Protein AF-0000000084916513 (afdb_homodimer)

Structure (mmCIF, N/CA/C/O backbone):
data_AF-0000000084916513-model_v1
#
loop_
_entity.id
_entity.type
_entity.pdbx_description
1 polymer 'Transcriptional regulator MntR'
#
loop_
_atom_site.group_PDB
_atom_site.id
_atom_site.type_symbol
_atom_site.label_atom_id
_atom_site.label_alt_id
_atom_site.label_comp_id
_atom_site.label_asym_id
_atom_site.label_entity_id
_atom_site.label_seq_id
_atom_site.pdbx_PDB_ins_code
_atom_site.Cartn_x
_atom_site.Cartn_y
_atom_site.Cartn_z
_atom_site.occupancy
_atom_site.B_iso_or_equiv
_atom_site.auth_seq_id
_atom_site.auth_comp_id
_atom_site.auth_asym_id
_atom_site.auth_atom_id
_atom_site.pdbx_PDB_model_num
ATOM 1 N N . MET A 1 1 ? -10.008 -9.875 9.477 1 88.69 1 MET A N 1
ATOM 2 C CA . MET A 1 1 ? -9.023 -10.945 9.531 1 88.69 1 MET A CA 1
ATOM 3 C C . MET A 1 1 ? -7.621 -10.391 9.758 1 88.69 1 MET A C 1
ATOM 5 O O . MET A 1 1 ? -7.281 -9.328 9.227 1 88.69 1 MET A O 1
ATOM 9 N N . THR A 1 2 ? -6.844 -11.148 10.461 1 92.56 2 THR A N 1
ATOM 10 C CA . THR A 1 2 ? -5.461 -10.742 10.703 1 92.56 2 THR A CA 1
ATOM 11 C C . THR A 1 2 ? -4.582 -11.086 9.5 1 92.56 2 THR A C 1
ATOM 13 O O . THR A 1 2 ? -4.973 -11.883 8.648 1 92.56 2 THR A O 1
ATOM 16 N N . ILE A 1 3 ? -3.428 -10.477 9.508 1 93.81 3 ILE A N 1
ATOM 17 C CA . ILE A 1 3 ? -2.451 -10.734 8.453 1 93.81 3 ILE A CA 1
ATOM 18 C C . ILE A 1 3 ? -2.121 -12.227 8.414 1 93.81 3 ILE A C 1
ATOM 20 O O . ILE A 1 3 ? -2.061 -12.828 7.344 1 93.81 3 ILE A O 1
ATOM 24 N N . SER A 1 4 ? -1.945 -12.805 9.594 1 95.25 4 SER A N 1
ATOM 25 C CA . SER A 1 4 ? -1.615 -14.219 9.672 1 95.25 4 SER A CA 1
ATOM 26 C C . SER A 1 4 ? -2.74 -15.086 9.109 1 95.25 4 SER A C 1
ATOM 28 O O . SER A 1 4 ? -2.488 -16.031 8.359 1 95.25 4 SER A O 1
ATOM 30 N N . GLU A 1 5 ? -3.934 -14.82 9.445 1 96.25 5 GLU A N 1
ATOM 31 C CA . GLU A 1 5 ? -5.078 -15.555 8.922 1 96.25 5 GLU A CA 1
ATOM 32 C C . GLU A 1 5 ? -5.117 -15.5 7.398 1 96.25 5 GLU A C 1
ATOM 34 O O . GLU A 1 5 ? -5.352 -16.516 6.742 1 96.25 5 GLU A O 1
ATOM 39 N N . GLU A 1 6 ? -4.863 -14.289 6.914 1 96.75 6 GLU A N 1
ATOM 40 C CA . GLU A 1 6 ? -4.863 -14.102 5.465 1 96.75 6 GLU A CA 1
ATOM 41 C C . GLU A 1 6 ? -3.77 -14.938 4.801 1 96.75 6 GLU A C 1
ATOM 43 O O . GLU A 1 6 ? -3.994 -15.539 3.75 1 96.75 6 GLU A O 1
ATOM 48 N N . ASN A 1 7 ? -2.645 -14.969 5.441 1 96.62 7 ASN A N 1
ATOM 49 C CA . ASN A 1 7 ? -1.531 -15.742 4.902 1 96.62 7 ASN A CA 1
ATOM 50 C C . ASN A 1 7 ? -1.852 -17.234 4.859 1 96.62 7 ASN A C 1
ATOM 52 O O . ASN A 1 7 ? -1.503 -17.922 3.896 1 96.62 7 ASN A O 1
ATOM 56 N N . TYR A 1 8 ? -2.48 -17.719 5.883 1 96.5 8 TYR A N 1
ATOM 57 C CA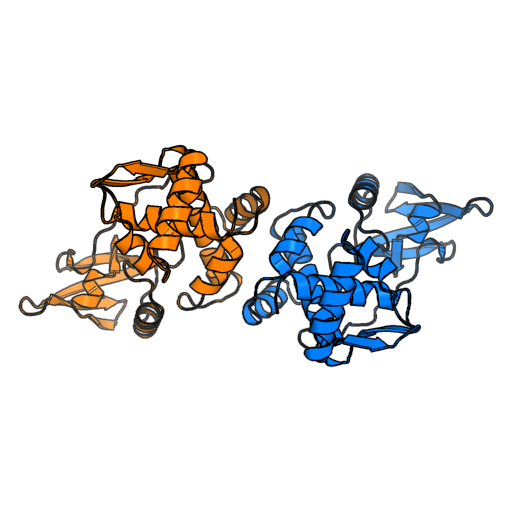 . TYR A 1 8 ? -2.865 -19.125 5.93 1 96.5 8 TYR A CA 1
ATOM 58 C C . TYR A 1 8 ? -3.869 -19.453 4.828 1 96.5 8 TYR A C 1
ATOM 60 O O . TYR A 1 8 ? -3.723 -20.453 4.125 1 96.5 8 TYR A O 1
ATOM 68 N N . LEU A 1 9 ? -4.863 -18.594 4.691 1 96.69 9 LEU A N 1
ATOM 69 C CA . LEU A 1 9 ? -5.887 -18.828 3.676 1 96.69 9 LEU A CA 1
ATOM 70 C C . LEU A 1 9 ? -5.277 -18.844 2.279 1 96.69 9 LEU A C 1
ATOM 72 O O . LEU A 1 9 ? -5.594 -19.703 1.465 1 96.69 9 LEU A O 1
ATOM 76 N N . LYS A 1 10 ? -4.434 -17.906 2.082 1 96.44 10 LYS A N 1
ATOM 77 C CA . LYS A 1 10 ? -3.764 -17.797 0.788 1 96.44 10 LYS A CA 1
ATOM 78 C C . LYS A 1 10 ? -2.928 -19.047 0.506 1 96.44 10 LYS A C 1
ATOM 80 O O . LYS A 1 10 ? -2.951 -19.578 -0.606 1 96.44 10 LYS A O 1
ATOM 85 N N . ALA A 1 11 ? -2.189 -19.5 1.503 1 95.44 11 ALA A N 1
ATOM 86 C CA . ALA A 1 11 ? -1.349 -20.688 1.366 1 95.44 11 ALA A CA 1
ATOM 87 C C . ALA A 1 11 ? -2.191 -21.922 1.082 1 95.44 11 ALA A C 1
ATOM 89 O O . ALA A 1 11 ? -1.871 -22.703 0.185 1 95.44 11 ALA A O 1
ATOM 90 N N . ILE A 1 12 ? -3.217 -22.078 1.808 1 94.81 12 ILE A N 1
ATOM 91 C CA . ILE A 1 12 ? -4.094 -23.234 1.637 1 94.81 12 ILE A CA 1
ATOM 92 C C . ILE A 1 12 ? -4.719 -23.203 0.243 1 94.81 12 ILE A C 1
ATOM 94 O O . ILE A 1 12 ? -4.805 -24.234 -0.427 1 94.81 12 ILE A O 1
ATOM 98 N N . TYR A 1 13 ? -5.109 -22.031 -0.173 1 94.06 13 TYR A N 1
ATOM 99 C CA . TYR A 1 13 ? -5.707 -21.844 -1.491 1 94.06 13 TYR A CA 1
ATOM 100 C C . TYR A 1 13 ? -4.758 -22.312 -2.588 1 94.06 13 TYR A C 1
ATOM 102 O O . TYR A 1 13 ? -5.172 -22.984 -3.535 1 94.06 13 TYR A O 1
ATOM 110 N N . HIS A 1 14 ? -3.518 -21.969 -2.438 1 91.19 14 HIS A N 1
ATOM 111 C CA . HIS A 1 14 ? -2.516 -22.375 -3.42 1 91.19 14 HIS A CA 1
ATOM 112 C C . HIS A 1 14 ? -2.26 -23.875 -3.369 1 91.19 14 HIS A C 1
ATOM 114 O O . HIS A 1 14 ? -2.152 -24.531 -4.41 1 91.19 14 HIS A O 1
ATOM 120 N N . LEU A 1 15 ? -2.166 -24.391 -2.221 1 91.56 15 LEU A N 1
ATOM 121 C CA . LEU A 1 15 ? -1.813 -25.797 -2.02 1 91.56 15 LEU A CA 1
ATOM 122 C C . LEU A 1 15 ? -2.938 -26.719 -2.486 1 91.56 15 LEU A C 1
ATOM 124 O O . LEU A 1 15 ? -2.682 -27.797 -3.004 1 91.56 15 LEU A O 1
ATOM 128 N N . ILE A 1 16 ? -4.164 -26.281 -2.332 1 87.44 16 ILE A N 1
ATOM 129 C CA . ILE A 1 16 ? -5.309 -27.109 -2.682 1 87.44 16 ILE A CA 1
ATOM 130 C C . ILE A 1 16 ? -5.367 -27.297 -4.195 1 87.44 16 ILE A C 1
ATOM 132 O O . ILE A 1 16 ? -5.906 -28.297 -4.684 1 87.44 16 ILE A O 1
ATOM 136 N N . GLN A 1 17 ? -4.863 -26.312 -4.848 1 80.69 17 GLN A N 1
ATOM 137 C CA . GLN A 1 17 ? -4.812 -26.438 -6.301 1 80.69 17 GLN A CA 1
ATOM 138 C C . GLN A 1 17 ? -3.902 -27.594 -6.723 1 80.69 17 GLN A C 1
ATOM 140 O O . GLN A 1 17 ? -4.133 -28.234 -7.754 1 80.69 17 GLN A O 1
ATOM 145 N N . LEU A 1 18 ? -2.941 -27.891 -5.875 1 79.75 18 LEU A N 1
ATOM 146 C CA . LEU A 1 18 ? -1.993 -28.969 -6.129 1 79.75 18 LEU A CA 1
ATOM 147 C C . LEU A 1 18 ? -2.469 -30.266 -5.488 1 79.75 18 LEU A C 1
ATOM 149 O O . LEU A 1 18 ? -2.137 -31.359 -5.965 1 79.75 18 LEU A O 1
ATOM 153 N N . MET A 1 19 ? -3.219 -30.062 -4.438 1 81.31 19 MET A N 1
ATOM 154 C CA . MET A 1 19 ? -3.725 -31.203 -3.674 1 81.31 19 MET A CA 1
ATOM 155 C C . MET A 1 19 ? -5.219 -31.062 -3.418 1 81.31 19 MET A C 1
ATOM 157 O O . MET A 1 19 ? -5.641 -30.797 -2.291 1 81.31 19 MET A O 1
ATOM 161 N N . PRO A 1 20 ? -6.039 -31.422 -4.355 1 76.19 20 PRO A N 1
ATOM 162 C CA . PRO A 1 20 ? -7.473 -31.125 -4.273 1 76.19 20 PRO A CA 1
ATOM 163 C C . PRO A 1 20 ? -8.172 -31.906 -3.158 1 76.19 20 PRO A C 1
ATOM 165 O O . PRO A 1 20 ? -9.234 -31.484 -2.693 1 76.19 20 PRO A O 1
ATOM 168 N N . LYS A 1 21 ? -7.684 -33.031 -2.758 1 78.69 21 LYS A N 1
ATOM 169 C CA . LYS A 1 21 ? -8.344 -33.844 -1.74 1 78.69 21 LYS A CA 1
ATOM 170 C C . LYS A 1 21 ? -8.094 -33.281 -0.343 1 78.69 21 LYS A C 1
ATOM 172 O O . LYS A 1 21 ? -8.75 -33.688 0.619 1 78.69 21 LYS A O 1
ATOM 177 N N . GLY A 1 22 ? -7.211 -32.281 -0.246 1 83.12 22 GLY A N 1
ATOM 178 C CA .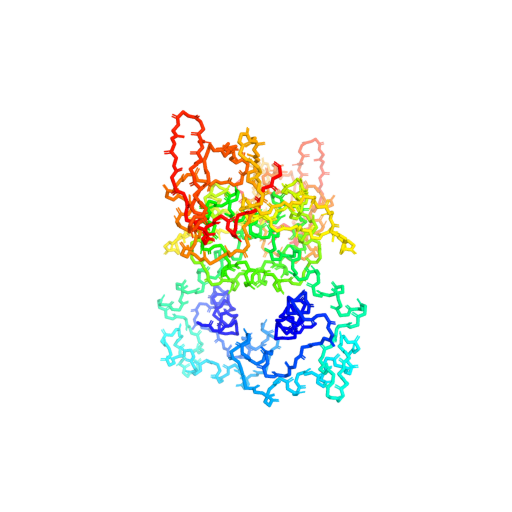 GLY A 1 22 ? -6.898 -31.703 1.047 1 83.12 22 GLY A CA 1
ATOM 179 C C . GLY A 1 22 ? -5.41 -31.547 1.285 1 83.12 22 GLY A C 1
ATOM 180 O O . GLY A 1 22 ? -4.602 -32.281 0.713 1 83.12 22 GLY A O 1
ATOM 181 N N . VAL A 1 23 ? -5.18 -30.562 2.146 1 90.12 23 VAL A N 1
ATOM 182 C CA . VAL A 1 23 ? -3.779 -30.281 2.455 1 90.12 23 VAL A CA 1
ATOM 183 C C . VAL A 1 23 ? -3.492 -30.625 3.914 1 90.12 23 VAL A C 1
ATOM 185 O O . VAL A 1 23 ? -4.238 -30.234 4.812 1 90.12 23 VAL A O 1
ATOM 188 N N . ASN A 1 24 ? -2.51 -31.391 4.125 1 89.69 24 ASN A N 1
ATOM 189 C CA . ASN A 1 24 ? -2.213 -31.781 5.5 1 89.69 24 ASN A CA 1
ATOM 190 C C . ASN A 1 24 ? -1.473 -30.672 6.246 1 89.69 24 ASN A C 1
ATOM 192 O O . ASN A 1 24 ? -0.925 -29.75 5.629 1 89.69 24 ASN A O 1
ATOM 196 N N . THR A 1 25 ? -1.471 -30.797 7.547 1 90.25 25 THR A N 1
ATOM 197 C CA . THR A 1 25 ? -0.916 -29.781 8.453 1 90.25 25 THR A CA 1
ATOM 198 C C . THR A 1 25 ? 0.577 -29.594 8.195 1 90.25 25 THR A C 1
ATOM 200 O O . THR A 1 25 ? 1.08 -28.469 8.219 1 90.25 25 THR A O 1
ATOM 203 N N . ASN A 1 26 ? 1.237 -30.656 7.879 1 91.81 26 ASN A N 1
ATOM 204 C CA . ASN A 1 26 ? 2.68 -30.578 7.676 1 91.81 26 ASN A CA 1
ATOM 205 C C . ASN A 1 26 ? 3.025 -29.812 6.406 1 91.81 26 ASN A C 1
ATOM 207 O O . ASN A 1 26 ? 4.016 -29.078 6.363 1 91.81 26 ASN A O 1
ATOM 211 N N . THR A 1 27 ? 2.301 -30.031 5.441 1 92.81 27 THR A N 1
ATOM 212 C CA . THR A 1 27 ? 2.508 -29.328 4.18 1 92.81 27 THR A CA 1
ATOM 213 C C . THR A 1 27 ? 2.281 -27.828 4.352 1 92.81 27 THR A C 1
AT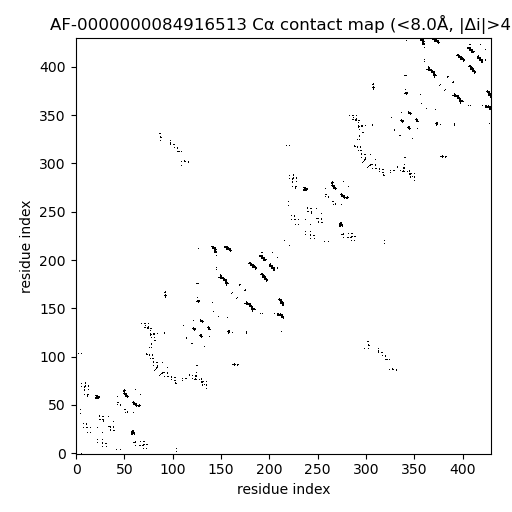OM 215 O O . THR A 1 27 ? 3.033 -27.016 3.809 1 92.81 27 THR A O 1
ATOM 218 N N . ILE A 1 28 ? 1.276 -27.484 5.07 1 94.06 28 ILE A N 1
ATOM 219 C CA . ILE A 1 28 ? 0.973 -26.078 5.348 1 94.06 28 ILE A CA 1
ATOM 220 C C . ILE A 1 28 ? 2.102 -25.469 6.168 1 94.06 28 ILE A C 1
ATOM 222 O O . ILE A 1 28 ? 2.545 -24.344 5.883 1 94.06 28 ILE A O 1
ATOM 226 N N . ALA A 1 29 ? 2.553 -26.219 7.141 1 94.81 29 ALA A N 1
ATOM 227 C CA . ALA A 1 29 ? 3.639 -25.75 7.996 1 94.81 29 ALA A CA 1
ATOM 228 C C . ALA A 1 29 ? 4.895 -25.453 7.184 1 94.81 29 ALA A C 1
ATOM 230 O O . ALA A 1 29 ? 5.562 -24.438 7.398 1 94.81 29 ALA A O 1
ATOM 231 N N . ALA A 1 30 ? 5.164 -26.297 6.227 1 93.5 30 ALA A N 1
ATOM 232 C CA . ALA A 1 30 ? 6.332 -26.141 5.359 1 93.5 30 ALA A CA 1
ATOM 233 C C . ALA A 1 30 ? 6.188 -24.906 4.469 1 93.5 30 ALA A C 1
ATOM 235 O O . ALA A 1 30 ? 7.141 -24.156 4.293 1 93.5 30 ALA A O 1
ATOM 236 N N . SER A 1 31 ? 5.027 -24.719 3.992 1 92.62 31 SER A N 1
ATOM 237 C CA . SER A 1 31 ? 4.762 -23.625 3.072 1 92.62 31 SER A CA 1
ATOM 238 C C . SER A 1 31 ? 4.895 -22.266 3.77 1 92.62 31 SER A C 1
ATOM 240 O O . SER A 1 31 ? 5.348 -21.297 3.166 1 92.62 31 SER A O 1
ATOM 242 N N . LEU A 1 32 ? 4.523 -22.219 5 1 95.06 32 LEU A N 1
ATOM 243 C CA . LEU A 1 32 ? 4.512 -20.953 5.73 1 95.06 32 LEU A CA 1
ATOM 244 C C . LEU A 1 32 ? 5.73 -20.844 6.645 1 95.06 32 LEU A C 1
ATOM 246 O O . LEU A 1 32 ? 5.887 -19.844 7.355 1 95.06 32 LEU A O 1
ATOM 250 N N . ASP A 1 33 ? 6.586 -21.828 6.555 1 94.56 33 ASP A N 1
ATOM 251 C CA . ASP A 1 33 ? 7.789 -21.875 7.383 1 94.56 33 ASP A CA 1
ATOM 252 C C . ASP A 1 33 ? 7.449 -21.656 8.852 1 94.56 33 ASP A C 1
ATOM 254 O O . ASP A 1 33 ? 7.992 -20.75 9.484 1 94.56 33 ASP A O 1
ATOM 258 N N . THR A 1 34 ? 6.48 -22.391 9.336 1 95.25 34 THR A N 1
ATOM 259 C CA . THR A 1 34 ? 6.035 -22.312 10.719 1 95.25 34 THR A CA 1
ATOM 260 C C . THR A 1 34 ? 5.887 -23.719 11.312 1 95.25 34 THR A C 1
ATOM 262 O O . THR A 1 34 ? 6.137 -24.719 10.633 1 95.25 34 THR A O 1
ATOM 265 N N . LYS A 1 35 ? 5.641 -23.859 12.594 1 93.38 35 LYS A N 1
ATOM 266 C CA . LYS A 1 35 ? 5.5 -25.141 13.305 1 93.38 35 LYS A CA 1
ATOM 267 C C . LYS A 1 35 ? 4.121 -25.734 13.078 1 93.38 35 LYS A C 1
ATOM 269 O O . LYS A 1 35 ? 3.125 -25.016 12.984 1 93.38 35 LYS A O 1
ATOM 274 N N . ALA A 1 36 ? 4.117 -27.031 13.109 1 91.88 36 ALA A N 1
ATOM 275 C CA . ALA A 1 36 ? 2.865 -27.75 12.922 1 91.88 36 ALA A CA 1
ATOM 276 C C . ALA A 1 36 ? 1.852 -27.375 14.008 1 91.88 36 ALA A C 1
ATOM 278 O O . ALA A 1 36 ? 0.648 -27.328 13.742 1 91.88 36 ALA A O 1
ATOM 279 N N . SER A 1 37 ? 2.283 -27.219 15.172 1 93.31 37 SER A N 1
ATOM 280 C CA . SER A 1 37 ? 1.402 -26.859 16.266 1 93.31 37 SER A CA 1
ATOM 281 C C . SER A 1 37 ? 0.71 -25.516 16 1 93.31 37 SER A C 1
ATOM 283 O O . SER A 1 37 ? -0.48 -25.359 16.281 1 93.31 37 SER A O 1
ATOM 285 N N . SER A 1 38 ? 1.434 -24.516 15.445 1 94.62 38 SER A N 1
ATOM 286 C CA . SER A 1 38 ? 0.875 -23.219 15.094 1 94.62 38 SER A CA 1
ATOM 287 C C . SER A 1 38 ? -0.182 -23.344 14.008 1 94.62 38 SER A C 1
ATOM 289 O O . SER A 1 38 ? -1.192 -22.641 14.023 1 94.62 38 SER A O 1
ATOM 291 N N . VAL A 1 39 ? 0.13 -24.297 13.148 1 94.69 39 VAL A N 1
ATOM 292 C CA . VAL A 1 39 ? -0.811 -24.531 12.055 1 94.69 39 VAL A CA 1
ATOM 293 C C . VAL A 1 39 ? -2.121 -25.078 12.617 1 94.69 39 VAL A C 1
ATOM 295 O O . VAL A 1 39 ? -3.203 -24.609 12.25 1 94.69 39 VAL A O 1
ATOM 298 N N . THR A 1 40 ? -2.037 -26.031 13.492 1 91.88 40 THR A N 1
ATOM 299 C CA . THR A 1 40 ? -3.223 -26.641 14.078 1 91.88 40 THR A CA 1
ATOM 300 C C . THR A 1 40 ? -4.062 -25.594 14.812 1 91.88 40 THR A C 1
ATOM 302 O O . THR A 1 40 ? -5.289 -25.578 14.68 1 91.88 40 THR A O 1
ATOM 305 N N . ASP A 1 41 ? -3.438 -24.781 15.57 1 94.81 41 ASP A N 1
ATOM 306 C CA . ASP A 1 41 ? -4.129 -23.719 16.297 1 94.81 41 ASP A CA 1
ATOM 307 C C . ASP A 1 41 ? -4.852 -22.781 15.352 1 94.81 41 ASP A C 1
ATOM 309 O O . ASP A 1 41 ? -5.996 -22.391 15.602 1 94.81 41 ASP A O 1
ATOM 313 N N . MET A 1 42 ? -4.18 -22.438 14.312 1 95.5 42 MET A N 1
ATOM 314 C CA . MET A 1 42 ? -4.762 -21.5 13.352 1 95.5 42 MET A CA 1
ATOM 315 C C . MET A 1 42 ? -5.926 -22.141 12.602 1 95.5 42 MET A C 1
ATOM 317 O O . MET A 1 42 ? -6.941 -21.5 12.352 1 95.5 42 MET A O 1
ATOM 321 N N . LEU A 1 43 ? -5.742 -23.375 12.297 1 94.06 43 LEU A N 1
ATOM 322 C CA . LEU A 1 43 ? -6.809 -24.078 11.586 1 94.06 43 LEU A CA 1
ATOM 323 C C . LEU A 1 43 ? -8.07 -24.156 12.445 1 94.06 43 LEU A C 1
ATOM 325 O O . LEU A 1 43 ? -9.188 -24.047 11.922 1 94.06 43 LEU A O 1
ATOM 329 N N . LYS A 1 44 ? -7.902 -24.359 13.672 1 93.19 44 LYS A N 1
ATOM 330 C CA . LYS A 1 44 ? -9.039 -24.344 14.586 1 93.19 44 LYS A CA 1
ATOM 331 C C . LYS A 1 44 ? -9.75 -23 14.57 1 93.19 44 LYS A C 1
ATOM 333 O O . LYS A 1 44 ? -10.977 -22.938 14.5 1 93.19 44 LYS A O 1
ATOM 338 N N . LYS A 1 45 ? -8.977 -21.969 14.633 1 95.44 45 LYS A N 1
ATOM 339 C CA . LYS A 1 45 ? -9.523 -20.609 14.609 1 95.44 45 LYS A CA 1
ATOM 340 C C . LYS A 1 45 ? -10.266 -20.344 13.305 1 95.44 45 LYS A C 1
ATOM 342 O O . LYS A 1 45 ? -11.367 -19.797 13.312 1 95.44 45 LYS A O 1
ATOM 347 N N . LEU A 1 46 ? -9.648 -20.703 12.234 1 96.75 46 LEU A N 1
ATOM 348 C CA . LEU A 1 46 ? -10.242 -20.5 10.922 1 96.75 46 LEU A CA 1
ATOM 349 C C . LEU A 1 46 ? -11.508 -21.328 10.75 1 96.75 46 LEU A C 1
ATOM 351 O O . LEU A 1 46 ? -12.445 -20.906 10.078 1 96.75 46 LEU A O 1
ATOM 355 N N . SER A 1 47 ? -11.477 -22.5 11.305 1 94.62 47 SER A N 1
ATOM 356 C CA . SER A 1 47 ? -12.656 -23.359 11.266 1 94.62 47 SER A CA 1
ATOM 357 C C . SER A 1 47 ? -13.812 -22.734 12.047 1 94.62 47 SER A C 1
ATOM 359 O O . SER A 1 47 ? -14.961 -22.797 11.609 1 94.62 47 SER A O 1
ATOM 361 N N . GLU A 1 48 ? -13.492 -22.203 13.156 1 95.06 48 GLU A N 1
ATOM 362 C CA . GLU A 1 48 ? -14.508 -21.531 13.961 1 95.06 48 GLU A CA 1
ATOM 363 C C . GLU A 1 48 ? -15.125 -20.359 13.195 1 95.06 48 GLU A C 1
ATOM 365 O O . GLU A 1 48 ? -16.312 -20.062 13.367 1 95.06 48 GLU A O 1
ATOM 370 N N . LYS A 1 49 ? -14.352 -19.75 12.367 1 96.06 49 LYS A N 1
ATOM 371 C CA . LYS A 1 49 ? -14.828 -18.641 11.555 1 96.06 49 LYS A CA 1
ATOM 372 C C . LYS A 1 49 ? -15.492 -19.125 10.273 1 96.06 49 LYS A C 1
ATOM 374 O O . LYS A 1 49 ? -15.875 -18.328 9.414 1 96.06 49 LYS A O 1
ATOM 379 N N . GLU A 1 50 ? -15.484 -20.438 10.109 1 96.12 50 GLU A N 1
ATOM 380 C CA . GLU A 1 50 ? -16.125 -21.109 8.984 1 96.12 50 GLU A CA 1
ATOM 381 C C . GLU A 1 50 ? -15.43 -20.781 7.668 1 96.12 50 GLU A C 1
ATOM 383 O O . GLU A 1 50 ? -16.094 -20.594 6.641 1 96.12 50 GLU A O 1
ATOM 388 N N . LEU A 1 51 ? -14.117 -20.656 7.742 1 97.19 51 LEU A N 1
ATOM 389 C CA . LEU A 1 51 ? -13.328 -20.359 6.555 1 97.19 51 LEU A CA 1
ATOM 390 C C . LEU A 1 51 ? -12.648 -21.609 6.023 1 97.19 51 LEU A C 1
ATOM 392 O O . LEU A 1 51 ? -12.305 -21.688 4.84 1 97.19 51 LEU A O 1
ATOM 396 N N . VAL A 1 52 ? -12.445 -22.578 6.941 1 96.25 52 VAL A N 1
ATOM 397 C CA . VAL A 1 52 ? -11.82 -23.828 6.543 1 96.25 52 VAL A CA 1
ATOM 398 C C . VAL A 1 52 ? -12.594 -25.016 7.148 1 96.25 52 VAL A C 1
ATOM 400 O O . VAL A 1 52 ? -13.352 -24.828 8.102 1 96.25 52 VAL A O 1
ATOM 403 N N . THR A 1 53 ? -12.492 -26.094 6.5 1 92.12 53 THR A N 1
ATOM 404 C CA . THR A 1 53 ? -12.969 -27.375 7.031 1 92.12 53 THR A CA 1
ATOM 405 C C . THR A 1 53 ? -11.805 -28.312 7.312 1 92.12 53 THR A C 1
ATOM 407 O O . THR A 1 53 ? -10.945 -28.531 6.453 1 92.12 53 THR A O 1
ATOM 410 N N . TYR A 1 54 ? -11.773 -28.547 8.547 1 82.94 54 TYR A N 1
ATOM 411 C CA . TYR A 1 54 ? -10.711 -29.453 8.977 1 82.94 54 TYR A CA 1
ATOM 412 C C . TYR A 1 54 ? -11.266 -30.828 9.32 1 82.94 54 TYR A C 1
ATOM 414 O O . TYR A 1 54 ? -12.188 -30.953 10.125 1 82.94 54 TYR A O 1
ATOM 422 N N . GLN A 1 55 ? -11.008 -31.875 8.562 1 75.81 55 GLN A N 1
ATOM 423 C CA . GLN A 1 55 ? -11.414 -33.25 8.875 1 75.81 55 GLN A CA 1
ATOM 424 C C . GLN A 1 55 ? -10.211 -34.094 9.227 1 75.81 55 GLN A C 1
ATOM 426 O O . GLN A 1 55 ? -9.188 -34.062 8.539 1 75.81 55 GLN A O 1
ATOM 431 N N . LYS A 1 56 ? -10.461 -34.812 10.18 1 71 56 LYS A N 1
ATOM 432 C CA . LYS A 1 56 ? -9.438 -35.75 10.625 1 71 56 LYS A CA 1
ATOM 433 C C . LYS A 1 56 ? -9 -36.656 9.484 1 71 56 LYS A C 1
ATOM 435 O O . LYS A 1 56 ? -9.836 -37.188 8.734 1 71 56 LYS A O 1
ATOM 440 N N . TYR A 1 57 ? -7.723 -36.781 9.141 1 69.38 57 TYR A N 1
ATOM 441 C CA . TYR A 1 57 ? -7.07 -37.656 8.172 1 69.38 57 TYR A CA 1
ATOM 442 C C . TYR A 1 57 ? -7.203 -37.125 6.762 1 69.38 57 TYR A C 1
ATOM 444 O O . TYR A 1 57 ? -6.496 -37.562 5.848 1 69.38 57 TYR A O 1
ATOM 452 N N . GLN A 1 58 ? -8.203 -36.281 6.457 1 75.25 58 GLN A N 1
ATOM 453 C CA . GLN A 1 58 ? -8.398 -35.781 5.102 1 75.25 58 GLN A CA 1
ATOM 454 C C . GLN A 1 58 ? -7.68 -34.469 4.902 1 75.25 58 GLN A C 1
ATOM 456 O O . GLN A 1 58 ? -7.434 -34.031 3.768 1 75.25 58 GLN A O 1
ATOM 461 N N . GLY A 1 59 ? -7.305 -33.906 5.902 1 85.31 59 GLY A N 1
ATOM 462 C CA . GLY A 1 59 ? -6.586 -32.625 5.805 1 85.31 59 GLY A CA 1
ATOM 463 C C . GLY A 1 59 ? -7.5 -31.422 5.828 1 85.31 59 GLY A C 1
ATOM 464 O O . GLY A 1 59 ? -8.617 -31.484 6.352 1 85.31 59 GLY A O 1
ATOM 465 N N . VAL A 1 60 ? -6.992 -30.312 5.344 1 92.38 60 VAL A N 1
ATOM 466 C CA . VAL A 1 60 ? -7.715 -29.047 5.43 1 92.38 60 VAL A CA 1
ATOM 467 C C . VAL A 1 60 ? -8.18 -28.625 4.043 1 92.38 60 VAL A C 1
ATOM 469 O O . VAL A 1 60 ? -7.457 -28.781 3.059 1 92.38 60 VAL A O 1
ATOM 472 N N . THR A 1 61 ? -9.414 -28.203 3.91 1 91.69 61 THR A N 1
ATOM 473 C CA . THR A 1 61 ? -9.945 -27.594 2.703 1 91.69 61 THR A CA 1
ATOM 474 C C . THR A 1 61 ? -10.57 -26.234 3.02 1 91.69 61 THR A C 1
ATOM 476 O O . THR A 1 61 ? -10.758 -25.891 4.188 1 91.69 61 THR A O 1
ATOM 479 N N . LEU A 1 62 ? -10.859 -25.5 1.974 1 94.62 62 LEU A N 1
ATOM 480 C CA . LEU A 1 62 ? -11.492 -24.203 2.143 1 94.62 62 LEU A CA 1
ATOM 481 C C . LEU A 1 62 ? -13.008 -24.312 1.978 1 94.62 62 LEU A C 1
ATOM 483 O O . LEU A 1 62 ? -13.484 -25.047 1.111 1 94.62 62 LEU A O 1
ATOM 487 N N . THR A 1 63 ? -13.766 -23.609 2.852 1 95.06 63 THR A N 1
ATOM 488 C CA . THR A 1 63 ? -15.188 -23.422 2.586 1 95.06 63 THR A CA 1
ATOM 489 C C . THR A 1 63 ? -15.391 -22.453 1.426 1 95.06 63 THR A C 1
ATOM 491 O O . THR A 1 63 ? -14.422 -21.891 0.9 1 95.06 63 THR A O 1
ATOM 494 N N . GLU A 1 64 ? -16.641 -22.312 1.023 1 93.31 64 GLU A N 1
ATOM 495 C CA . GLU A 1 64 ? -16.922 -21.344 -0.032 1 93.31 64 GLU A CA 1
ATOM 496 C C . GLU A 1 64 ? -16.5 -19.922 0.386 1 93.31 64 GLU A C 1
ATOM 498 O O . GLU A 1 64 ? -15.914 -19.188 -0.407 1 93.31 64 GLU A O 1
ATOM 503 N N . SER A 1 65 ? -16.797 -19.625 1.593 1 95.38 65 SER A N 1
ATOM 504 C CA . SER A 1 65 ? -16.422 -18.312 2.121 1 95.38 65 SER A CA 1
ATOM 505 C C . SER A 1 65 ? -14.906 -18.172 2.23 1 95.38 65 SER A C 1
ATOM 507 O O . SER A 1 65 ? -14.359 -17.109 1.954 1 95.38 65 SER A O 1
ATOM 509 N N . GLY A 1 66 ? -14.25 -19.297 2.656 1 96.19 66 GLY A N 1
ATOM 510 C CA . GLY A 1 66 ? -12.797 -19.281 2.729 1 96.19 66 GLY A CA 1
ATOM 511 C C . GLY A 1 66 ? -12.133 -19.141 1.373 1 96.19 66 GLY A C 1
ATOM 512 O O . GLY A 1 66 ? -11.156 -18.406 1.234 1 96.19 66 GLY A O 1
ATOM 513 N N . LYS A 1 67 ? -12.711 -19.781 0.445 1 94.12 67 LYS A N 1
ATOM 514 C CA . LYS A 1 67 ? -12.203 -19.703 -0.922 1 94.12 67 LYS A CA 1
ATOM 515 C C . LYS A 1 67 ? -12.32 -18.297 -1.483 1 94.12 67 LYS A C 1
ATOM 517 O O . LYS A 1 67 ? -11.375 -17.781 -2.09 1 94.12 67 LYS A O 1
ATOM 522 N N . LEU A 1 68 ? -13.406 -17.766 -1.288 1 94.62 68 LEU A N 1
ATOM 523 C CA . LEU A 1 68 ? -13.617 -16.391 -1.765 1 94.62 68 LEU A CA 1
ATOM 524 C C . LEU A 1 68 ? -12.641 -15.43 -1.098 1 94.62 68 LEU A C 1
ATOM 526 O O . LEU A 1 68 ? -12.047 -14.578 -1.767 1 94.62 68 LEU A O 1
ATOM 530 N N . SER A 1 69 ? -12.469 -15.578 0.156 1 96.38 69 SER A N 1
ATOM 531 C CA . SER A 1 69 ? -11.555 -14.719 0.894 1 96.38 69 SER A CA 1
ATOM 532 C C . SER A 1 69 ? -10.125 -14.852 0.371 1 96.38 69 SER A C 1
ATOM 534 O O . SER A 1 69 ? -9.422 -13.859 0.193 1 96.38 69 SER A O 1
ATOM 536 N N . ALA A 1 70 ? -9.75 -16.062 0.157 1 96.62 70 ALA A N 1
ATOM 537 C CA . ALA A 1 70 ? -8.406 -16.328 -0.361 1 96.62 70 ALA A CA 1
ATOM 538 C C . ALA A 1 70 ? -8.234 -15.734 -1.757 1 96.62 70 ALA A C 1
ATOM 540 O O . ALA A 1 70 ? -7.199 -15.133 -2.059 1 96.62 70 ALA A O 1
ATOM 541 N N . LYS A 1 71 ? -9.219 -15.852 -2.578 1 94.88 71 LYS A N 1
ATOM 542 C CA . LYS A 1 71 ? -9.18 -15.312 -3.934 1 94.88 71 LYS A CA 1
ATOM 543 C C . LYS A 1 71 ? -9.023 -13.789 -3.918 1 94.88 71 LYS A C 1
ATOM 545 O O . LYS A 1 71 ? -8.297 -13.227 -4.742 1 94.88 71 LYS A O 1
ATOM 550 N N . MET A 1 72 ? -9.711 -13.203 -2.973 1 96.69 72 MET A N 1
ATOM 551 C CA . MET A 1 72 ? -9.648 -11.75 -2.885 1 96.69 72 MET A CA 1
ATOM 552 C C . MET A 1 72 ? -8.266 -11.289 -2.447 1 96.69 72 MET A C 1
ATOM 554 O O . MET A 1 72 ? -7.793 -10.234 -2.875 1 96.69 72 MET A O 1
ATOM 558 N N . ILE A 1 73 ? -7.656 -12.094 -1.624 1 97.31 73 ILE A N 1
ATOM 559 C CA . ILE A 1 73 ? -6.289 -11.773 -1.228 1 97.31 73 ILE A CA 1
ATOM 560 C C . ILE A 1 73 ? -5.359 -11.891 -2.434 1 97.31 73 ILE A C 1
ATOM 562 O O . ILE A 1 73 ? -4.508 -11.031 -2.654 1 97.31 73 ILE A O 1
ATOM 566 N N . VAL A 1 74 ? -5.566 -12.891 -3.201 1 95.56 74 VAL A N 1
ATOM 567 C CA . VAL A 1 74 ? -4.777 -13.125 -4.406 1 95.56 74 VAL A CA 1
ATOM 568 C C . VAL A 1 74 ? -5.008 -11.984 -5.398 1 95.56 74 VAL A C 1
ATOM 570 O O . VAL A 1 74 ? -4.059 -11.508 -6.027 1 95.56 74 VAL A O 1
ATOM 573 N N . ARG A 1 75 ? -6.215 -11.617 -5.539 1 96.25 75 ARG A N 1
ATOM 574 C CA . ARG A 1 75 ? -6.559 -10.484 -6.398 1 96.25 75 ARG A CA 1
ATOM 575 C C . ARG A 1 75 ? -5.766 -9.242 -6.016 1 96.25 75 ARG A C 1
ATOM 577 O O . ARG A 1 75 ? -5.152 -8.602 -6.871 1 96.25 75 ARG A O 1
ATOM 584 N N . LYS A 1 76 ? -5.812 -8.969 -4.773 1 97.75 76 LYS A N 1
ATOM 585 C CA . LYS A 1 76 ? -5.078 -7.801 -4.285 1 97.75 76 LYS A CA 1
ATOM 586 C C . LYS A 1 76 ? -3.594 -7.91 -4.621 1 97.75 76 LYS A C 1
ATOM 588 O O . LYS A 1 76 ? -3.002 -6.969 -5.152 1 97.75 76 LYS A O 1
ATOM 593 N N . HIS A 1 77 ? -3.062 -9 -4.316 1 97.25 77 HIS A N 1
ATOM 594 C CA . HIS A 1 77 ? -1.646 -9.266 -4.551 1 97.25 77 HIS A CA 1
ATOM 595 C C . HIS A 1 77 ? -1.277 -9.039 -6.012 1 97.25 77 HIS A C 1
ATOM 597 O O . HIS A 1 77 ? -0.32 -8.32 -6.312 1 97.25 77 HIS A O 1
ATOM 603 N N . ARG A 1 78 ? -2.021 -9.602 -6.859 1 96.19 78 ARG A N 1
ATOM 604 C CA . ARG A 1 78 ? -1.69 -9.586 -8.281 1 96.19 78 ARG A CA 1
ATOM 605 C C . ARG A 1 78 ? -1.901 -8.203 -8.883 1 96.19 78 ARG A C 1
ATOM 607 O O . ARG A 1 78 ? -1.148 -7.777 -9.758 1 96.19 78 ARG A O 1
ATOM 614 N N . LEU A 1 79 ? -2.896 -7.516 -8.461 1 97.69 79 LEU A N 1
ATOM 615 C CA . LEU A 1 79 ? -3.113 -6.152 -8.922 1 97.69 79 LEU A CA 1
ATOM 616 C C . LEU A 1 79 ? -1.954 -5.246 -8.523 1 97.69 79 LEU A C 1
ATOM 618 O O . LEU A 1 79 ? -1.487 -4.434 -9.32 1 97.69 79 LEU A O 1
ATOM 622 N N . TRP A 1 80 ? -1.484 -5.438 -7.316 1 97.94 80 TRP A N 1
ATOM 623 C CA . TRP A 1 80 ? -0.342 -4.645 -6.875 1 97.94 80 TRP A CA 1
ATOM 624 C C . TRP A 1 80 ? 0.894 -4.957 -7.711 1 97.94 80 TRP A C 1
ATOM 626 O O . TRP A 1 80 ? 1.672 -4.059 -8.039 1 97.94 80 TRP A O 1
ATOM 636 N N . GLU A 1 81 ? 1.037 -6.262 -8.031 1 95.38 81 GLU A N 1
ATOM 637 C CA . GLU A 1 81 ? 2.17 -6.625 -8.883 1 95.38 81 GLU A CA 1
ATOM 638 C C . GLU A 1 81 ? 2.113 -5.895 -10.219 1 95.38 81 GLU A C 1
ATOM 640 O O . GLU A 1 81 ? 3.129 -5.391 -10.703 1 95.38 81 GLU A O 1
ATOM 645 N N . VAL A 1 82 ? 0.989 -5.844 -10.781 1 95.75 82 VAL A N 1
ATOM 646 C CA . VAL A 1 82 ? 0.816 -5.152 -12.055 1 95.75 82 VAL A CA 1
ATOM 647 C C . VAL A 1 82 ? 1.18 -3.676 -11.898 1 95.75 82 VAL A C 1
ATOM 649 O O . VAL A 1 82 ? 1.93 -3.125 -12.711 1 95.75 82 VAL A O 1
ATOM 652 N N . PHE A 1 83 ? 0.693 -3.072 -10.859 1 98.19 83 PHE A N 1
ATOM 653 C CA . PHE A 1 83 ? 0.963 -1.662 -10.602 1 98.19 83 PHE A CA 1
ATOM 654 C C . PHE A 1 83 ? 2.459 -1.416 -10.453 1 98.19 83 PHE A C 1
ATOM 656 O O . PHE A 1 83 ? 3.012 -0.504 -11.07 1 98.19 83 PHE A O 1
ATOM 663 N N . LEU A 1 84 ? 3.105 -2.229 -9.648 1 97.5 84 LEU A N 1
ATOM 664 C CA . LEU A 1 84 ? 4.52 -2.068 -9.336 1 97.5 84 LEU A CA 1
ATOM 665 C C . LEU A 1 84 ? 5.371 -2.215 -10.594 1 97.5 84 LEU A C 1
ATOM 667 O O . LEU A 1 84 ? 6.324 -1.458 -10.797 1 97.5 84 LEU A O 1
ATOM 671 N N . VAL A 1 85 ? 4.973 -3.131 -11.406 1 91.06 85 VAL A N 1
ATOM 672 C CA . VAL A 1 85 ? 5.762 -3.402 -12.602 1 91.06 85 VAL A CA 1
ATOM 673 C C . VAL A 1 85 ? 5.43 -2.377 -13.68 1 91.06 85 VAL A C 1
ATOM 675 O O . VAL A 1 85 ? 6.32 -1.69 -14.188 1 91.06 85 VAL A O 1
ATOM 678 N N . ASP A 1 86 ? 4.219 -2.148 -13.945 1 93.25 86 ASP A N 1
ATOM 679 C CA . ASP A 1 86 ? 3.785 -1.361 -15.094 1 93.25 86 ASP A CA 1
ATOM 680 C C . ASP A 1 86 ? 3.943 0.134 -14.828 1 93.25 86 ASP A C 1
ATOM 682 O O . ASP A 1 86 ? 4.223 0.908 -15.742 1 93.25 86 ASP A O 1
ATOM 686 N N . LYS A 1 87 ? 3.746 0.521 -13.617 1 95.19 87 LYS A N 1
ATOM 687 C CA . LYS A 1 87 ? 3.684 1.955 -13.352 1 95.19 87 LYS A CA 1
ATOM 688 C C . LYS A 1 87 ? 4.914 2.424 -12.586 1 95.19 87 LYS A C 1
ATOM 690 O O . LYS A 1 87 ? 5.395 3.543 -12.789 1 95.19 87 LYS A O 1
ATOM 695 N N . LEU A 1 88 ? 5.469 1.516 -11.75 1 96.06 88 LEU A N 1
ATOM 696 C CA . LEU A 1 88 ? 6.539 1.991 -10.875 1 96.06 88 LEU A CA 1
ATOM 697 C C . LEU A 1 88 ? 7.883 1.422 -11.312 1 96.06 88 LEU A C 1
ATOM 699 O O . LEU A 1 88 ? 8.914 1.719 -10.703 1 96.06 88 LEU A O 1
ATOM 703 N N . GLY A 1 89 ? 7.879 0.557 -12.234 1 90.62 89 GLY A N 1
ATOM 704 C CA . GLY A 1 89 ? 9.125 0.133 -12.859 1 90.62 89 GLY A CA 1
ATOM 705 C C . GLY A 1 89 ? 9.844 -0.952 -12.078 1 90.62 89 GLY A C 1
ATOM 706 O O . GLY A 1 89 ? 11.055 -1.141 -12.234 1 90.62 89 GLY A O 1
ATOM 707 N N . PHE A 1 90 ? 9.18 -1.625 -11.258 1 90.81 90 PHE A N 1
ATOM 708 C CA . PHE A 1 90 ? 9.781 -2.76 -10.562 1 90.81 90 PHE A CA 1
ATOM 709 C C . PHE A 1 90 ? 10.062 -3.9 -11.531 1 90.81 90 PHE A C 1
ATOM 711 O O . PHE A 1 90 ? 9.289 -4.133 -12.469 1 90.81 90 PHE A O 1
ATOM 718 N N . ALA A 1 91 ? 11.062 -4.555 -11.219 1 81.62 91 ALA A N 1
ATOM 719 C CA . ALA A 1 91 ? 11.312 -5.793 -11.945 1 81.62 91 ALA A CA 1
ATOM 720 C C . ALA A 1 91 ? 10.414 -6.918 -11.445 1 81.62 91 ALA A C 1
ATOM 722 O O . ALA A 1 91 ? 10.023 -6.938 -10.281 1 81.62 91 ALA A O 1
ATOM 723 N N . TRP A 1 92 ? 10.039 -7.758 -12.258 1 76.12 92 TRP A N 1
ATOM 724 C CA . TRP A 1 92 ? 9.094 -8.812 -11.93 1 76.12 92 TRP A CA 1
ATOM 725 C C . TRP A 1 92 ? 9.656 -9.734 -10.859 1 76.12 92 TRP A C 1
ATOM 727 O O . TRP A 1 92 ? 8.906 -10.383 -10.125 1 76.12 92 TRP A O 1
ATOM 737 N N . ASP A 1 93 ? 11.008 -9.766 -10.734 1 78 93 ASP A N 1
ATOM 738 C CA . ASP A 1 93 ? 11.609 -10.68 -9.766 1 78 93 ASP A CA 1
ATOM 739 C C . ASP A 1 93 ? 11.656 -10.062 -8.375 1 78 93 ASP A C 1
ATOM 741 O O . ASP A 1 93 ? 11.969 -10.734 -7.395 1 78 93 ASP A O 1
ATOM 745 N N . GLU A 1 94 ? 11.344 -8.773 -8.258 1 85.81 94 GLU A N 1
ATOM 746 C CA . GLU A 1 94 ? 11.438 -8.109 -6.961 1 85.81 94 GLU A CA 1
ATOM 747 C C . GLU A 1 94 ? 10.062 -7.641 -6.48 1 85.81 94 GLU A C 1
ATOM 749 O O . GLU A 1 94 ? 9.938 -7.074 -5.395 1 85.81 94 GLU A O 1
ATOM 754 N N . VAL A 1 95 ? 9.125 -7.84 -7.277 1 88.38 95 VAL A N 1
ATOM 755 C CA . VAL A 1 95 ? 7.816 -7.223 -7.062 1 88.38 95 VAL A CA 1
ATOM 756 C C . VAL A 1 95 ? 7.035 -8.023 -6.023 1 88.38 95 VAL A C 1
ATOM 758 O O . VAL A 1 95 ? 6.215 -7.469 -5.289 1 88.38 95 VAL A O 1
ATOM 761 N N . HIS A 1 96 ? 7.438 -9.328 -5.859 1 87.5 96 HIS A N 1
ATOM 762 C CA . HIS A 1 96 ? 6.629 -10.234 -5.051 1 87.5 96 HIS A CA 1
ATOM 763 C C . HIS A 1 96 ? 6.637 -9.82 -3.584 1 87.5 96 HIS A C 1
ATOM 765 O O . HIS A 1 96 ? 5.582 -9.758 -2.945 1 87.5 96 HIS A O 1
ATOM 771 N N . GLU A 1 97 ? 7.703 -9.461 -3.062 1 91.12 97 GLU A N 1
ATOM 772 C CA . GLU A 1 97 ? 7.844 -9.141 -1.646 1 91.12 97 GLU A CA 1
ATOM 773 C C . GLU A 1 97 ? 7.039 -7.898 -1.278 1 91.12 97 GLU A C 1
ATOM 775 O O . GLU A 1 97 ? 6.359 -7.875 -0.251 1 91.12 97 GLU A O 1
ATOM 780 N N . VAL A 1 98 ? 7.102 -6.941 -2.115 1 95.75 98 VAL A N 1
ATOM 781 C CA . VAL A 1 98 ? 6.391 -5.691 -1.865 1 95.75 98 VAL A CA 1
ATOM 782 C C . VAL A 1 98 ? 4.883 -5.926 -1.974 1 95.75 98 VAL A C 1
ATOM 784 O O . VAL A 1 98 ? 4.113 -5.465 -1.128 1 95.75 98 VAL A O 1
ATOM 787 N N . ALA A 1 99 ? 4.523 -6.719 -2.963 1 95.88 99 ALA A N 1
ATOM 788 C CA . ALA A 1 99 ? 3.109 -7.027 -3.166 1 95.88 99 ALA A CA 1
ATOM 789 C C . ALA A 1 99 ? 2.547 -7.816 -1.986 1 95.88 99 ALA A C 1
ATOM 791 O O . ALA A 1 99 ? 1.386 -7.637 -1.609 1 95.88 99 ALA A O 1
ATOM 792 N N . GLU A 1 100 ? 3.393 -8.633 -1.446 1 95.56 100 GLU A N 1
ATOM 793 C CA . GLU A 1 100 ? 2.994 -9.43 -0.292 1 95.56 100 GLU A CA 1
ATOM 794 C C . GLU A 1 100 ? 2.605 -8.547 0.887 1 95.56 100 GLU A C 1
ATOM 796 O O . GLU A 1 100 ? 1.706 -8.883 1.657 1 95.56 100 GLU A O 1
ATOM 801 N N . GLU A 1 101 ? 3.242 -7.465 1.044 1 95.62 101 GLU A N 1
ATOM 802 C CA . GLU A 1 101 ? 2.92 -6.527 2.115 1 95.62 101 GLU A CA 1
ATOM 803 C C . GLU A 1 101 ? 1.677 -5.711 1.775 1 95.62 101 GLU A C 1
ATOM 805 O O . GLU A 1 101 ? 0.815 -5.496 2.631 1 95.62 101 GLU A O 1
ATOM 810 N N . LEU A 1 102 ? 1.543 -5.348 0.562 1 97.5 102 LEU A N 1
ATOM 811 C CA . LEU A 1 102 ? 0.493 -4.438 0.115 1 97.5 102 LEU A CA 1
ATOM 812 C C . LEU A 1 102 ? -0.862 -5.137 0.107 1 97.5 102 LEU A C 1
ATOM 814 O O . LEU A 1 102 ? -1.898 -4.492 0.285 1 97.5 102 LEU A O 1
ATOM 818 N N . GLU A 1 103 ? -0.831 -6.391 -0 1 97.5 103 GLU A N 1
ATOM 819 C CA . GLU A 1 103 ? -2.082 -7.109 -0.229 1 97.5 103 GLU A CA 1
ATOM 820 C C . GLU A 1 103 ? -2.928 -7.16 1.04 1 97.5 103 GLU A C 1
ATOM 822 O O . GLU A 1 103 ? -4.102 -7.535 0.995 1 97.5 103 GLU A O 1
ATOM 827 N N . HIS A 1 104 ? -2.393 -6.734 2.197 1 96.5 104 HIS A N 1
ATOM 828 C CA . HIS A 1 104 ? -3.109 -6.852 3.461 1 96.5 104 HIS A CA 1
ATOM 829 C C . HIS A 1 104 ? -3.807 -5.547 3.822 1 96.5 104 HIS A C 1
ATOM 831 O O . HIS A 1 104 ? -4.477 -5.457 4.852 1 96.5 104 HIS A O 1
ATOM 837 N N . ILE A 1 105 ? -3.631 -4.562 2.945 1 94.94 105 ILE A N 1
ATOM 838 C CA . ILE A 1 105 ? -4.355 -3.316 3.172 1 94.94 105 ILE A CA 1
ATOM 839 C C . ILE A 1 105 ? -5.855 -3.564 3.07 1 94.94 105 ILE A C 1
ATOM 841 O O . ILE A 1 105 ? -6.324 -4.211 2.129 1 94.94 105 ILE A O 1
ATOM 845 N N . GLN A 1 106 ? -6.551 -3.041 4.07 1 90.44 106 GLN A N 1
ATOM 846 C CA . GLN A 1 106 ? -7.969 -3.373 4.199 1 90.44 106 GLN A CA 1
ATOM 847 C C . GLN A 1 106 ? -8.844 -2.289 3.582 1 90.44 106 GLN A C 1
ATOM 849 O O . GLN A 1 106 ? -9.523 -1.55 4.301 1 90.44 106 GLN A O 1
ATOM 854 N N . SER A 1 107 ? -8.914 -2.207 2.332 1 94.12 107 SER A N 1
ATOM 855 C CA . SER A 1 107 ? -9.773 -1.267 1.62 1 94.12 107 SER A CA 1
ATOM 856 C C . SER A 1 107 ? -10.242 -1.844 0.289 1 94.12 107 SER A C 1
ATOM 858 O O . SER A 1 107 ? -9.461 -1.948 -0.658 1 94.12 107 SER A O 1
ATOM 860 N N . GLU A 1 108 ? -11.445 -2.197 0.251 1 93.06 108 GLU A N 1
ATOM 861 C CA . GLU A 1 108 ? -12.016 -2.705 -0.992 1 93.06 108 GLU A CA 1
ATOM 862 C C . GLU A 1 108 ? -12.008 -1.636 -2.08 1 93.06 108 GLU A C 1
ATOM 864 O O . GLU A 1 108 ? -11.75 -1.934 -3.248 1 93.06 108 GLU A O 1
ATOM 869 N N . LYS A 1 109 ? -12.32 -0.445 -1.63 1 94 109 LYS A N 1
ATOM 870 C CA . LYS A 1 109 ? -12.328 0.671 -2.572 1 94 109 LYS A CA 1
ATOM 871 C C . LYS A 1 109 ? -10.953 0.849 -3.223 1 94 109 LYS A C 1
ATOM 873 O O . LYS A 1 109 ? -10.859 1.082 -4.43 1 94 109 LYS A O 1
ATOM 878 N N . LEU A 1 110 ? -9.938 0.725 -2.443 1 97.5 110 LEU A N 1
ATOM 879 C CA . LEU A 1 110 ? -8.578 0.867 -2.947 1 97.5 110 LEU A CA 1
ATOM 880 C C . LEU A 1 110 ? -8.305 -0.134 -4.066 1 97.5 110 LEU A C 1
ATOM 882 O O . LEU A 1 110 ? -7.816 0.241 -5.133 1 97.5 110 LEU A O 1
ATOM 886 N N . ILE A 1 111 ? -8.672 -1.336 -3.848 1 97.25 111 ILE A N 1
ATOM 887 C CA . ILE A 1 111 ? -8.359 -2.406 -4.789 1 97.25 111 ILE A CA 1
ATOM 888 C C . ILE A 1 111 ? -9.195 -2.234 -6.059 1 97.25 111 ILE A C 1
ATOM 890 O O . ILE A 1 111 ? -8.688 -2.404 -7.168 1 97.25 111 ILE A O 1
ATOM 894 N N . ASN A 1 112 ? -10.414 -1.909 -5.867 1 94.62 112 ASN A N 1
ATOM 895 C CA . ASN A 1 112 ? -11.289 -1.716 -7.023 1 94.62 112 ASN A CA 1
ATOM 896 C C . ASN A 1 112 ? -10.836 -0.531 -7.871 1 94.62 112 ASN A C 1
ATOM 898 O O . ASN A 1 112 ? -10.836 -0.607 -9.102 1 94.62 112 ASN A O 1
ATOM 902 N N . GLN A 1 113 ? -10.477 0.534 -7.258 1 95.81 113 GLN A N 1
ATOM 903 C CA . GLN A 1 113 ? -10.008 1.707 -7.988 1 95.81 113 GLN A CA 1
ATOM 904 C C . GLN A 1 113 ? -8.648 1.444 -8.625 1 95.81 113 GLN A C 1
ATOM 906 O O . GLN A 1 113 ? -8.352 1.964 -9.711 1 95.81 113 GLN A O 1
ATOM 911 N N . LEU A 1 114 ? -7.836 0.659 -7.945 1 97.69 114 LEU A N 1
ATOM 912 C CA . LEU A 1 114 ? -6.562 0.252 -8.523 1 97.69 114 LEU A CA 1
ATOM 913 C C . LEU A 1 114 ? -6.781 -0.583 -9.781 1 97.69 114 LEU A C 1
ATOM 915 O O . LEU A 1 114 ? -6.105 -0.38 -10.797 1 97.69 114 LEU A O 1
ATOM 919 N N . ASP A 1 115 ? -7.695 -1.495 -9.68 1 95 115 ASP A N 1
ATOM 920 C CA . ASP A 1 115 ? -8.07 -2.328 -10.812 1 95 115 ASP A CA 1
ATOM 921 C C . ASP A 1 115 ? -8.5 -1.471 -12 1 95 115 ASP A C 1
ATOM 923 O O . ASP A 1 115 ? -8.031 -1.672 -13.125 1 95 115 ASP A O 1
ATOM 927 N N . GLN A 1 116 ? -9.305 -0.553 -11.711 1 91.38 116 GLN A N 1
ATOM 928 C CA . GLN A 1 116 ? -9.789 0.36 -12.742 1 91.38 116 GLN A CA 1
ATOM 929 C C . GLN A 1 116 ? -8.648 1.209 -13.305 1 91.38 116 GLN A C 1
ATOM 931 O O . GLN A 1 116 ? -8.539 1.379 -14.516 1 91.38 116 GLN A O 1
ATOM 936 N N . PHE A 1 117 ? -7.855 1.686 -12.469 1 96.19 117 PHE A N 1
ATOM 937 C CA . PHE A 1 117 ? -6.719 2.514 -12.844 1 96.19 117 PHE A CA 1
ATOM 938 C C . PHE A 1 117 ? -5.777 1.755 -13.773 1 96.19 117 PHE A C 1
ATOM 940 O O . PHE A 1 117 ? -5.188 2.342 -14.688 1 96.19 117 PHE A O 1
ATOM 947 N N . LEU A 1 118 ? -5.691 0.446 -13.5 1 96 118 LEU A N 1
ATOM 948 C CA . LEU A 1 118 ? -4.809 -0.408 -14.289 1 96 118 LEU A CA 1
ATOM 949 C C . LEU A 1 118 ? -5.523 -0.925 -15.531 1 96 118 LEU A C 1
ATOM 951 O O . LEU A 1 118 ? -4.98 -1.757 -16.266 1 96 118 LEU A O 1
ATOM 955 N N . ASN A 1 119 ? -6.715 -0.438 -15.711 1 92.81 119 ASN A N 1
ATOM 956 C CA . ASN A 1 119 ? -7.535 -0.792 -16.859 1 92.81 119 ASN A CA 1
ATOM 957 C C . ASN A 1 119 ? -7.938 -2.264 -16.828 1 92.81 119 ASN A C 1
ATOM 959 O O . ASN A 1 119 ? -7.875 -2.949 -17.859 1 92.81 119 ASN A O 1
ATOM 963 N N . PHE A 1 120 ? -8.203 -2.797 -15.719 1 88.62 120 PHE A N 1
ATOM 964 C CA . PHE A 1 120 ? -8.789 -4.109 -15.469 1 88.62 120 PHE A CA 1
ATOM 965 C C . PHE A 1 120 ? -7.938 -5.211 -16.094 1 88.62 120 PHE A C 1
ATOM 967 O O . PHE A 1 120 ? -8.43 -6.004 -16.891 1 88.62 120 PHE A O 1
ATOM 974 N N . PRO A 1 121 ? -6.758 -5.359 -15.641 1 91.25 121 PRO A N 1
ATOM 975 C CA . PRO A 1 121 ? -5.914 -6.418 -16.188 1 91.25 121 PRO A CA 1
ATOM 976 C C . PRO A 1 121 ? -6.441 -7.816 -15.883 1 91.25 121 PRO A C 1
ATOM 978 O O . PRO A 1 121 ? -6.965 -8.055 -14.789 1 91.25 121 PRO A O 1
ATOM 981 N N . SER A 1 122 ? -6.242 -8.695 -16.75 1 85.25 122 SER A N 1
ATOM 982 C CA . SER A 1 122 ? -6.723 -10.062 -16.578 1 85.25 122 SER A CA 1
ATOM 983 C C . SER A 1 122 ? -5.648 -10.953 -15.961 1 85.25 122 SER A C 1
ATOM 985 O O . SER A 1 122 ? -5.953 -12.031 -15.438 1 85.25 122 SER A O 1
ATOM 987 N N . PHE A 1 123 ? -4.348 -10.43 -16.094 1 85.25 123 PHE A N 1
ATOM 988 C CA . PHE A 1 123 ? -3.234 -11.242 -15.617 1 85.25 123 PHE A CA 1
ATOM 989 C C . PHE A 1 123 ? -2.197 -10.383 -14.906 1 85.25 123 PHE A C 1
ATOM 991 O O . PHE A 1 123 ? -2.053 -9.195 -15.211 1 85.25 123 PHE A O 1
ATOM 998 N N . ASP A 1 124 ? -1.51 -11.039 -14 1 88.62 124 ASP A N 1
ATOM 999 C CA . ASP A 1 124 ? -0.397 -10.344 -13.367 1 88.62 124 ASP A CA 1
ATOM 1000 C C . ASP A 1 124 ? 0.862 -10.414 -14.227 1 88.62 124 ASP A C 1
ATOM 1002 O O . ASP A 1 124 ? 0.859 -11.039 -15.289 1 88.62 124 ASP A O 1
ATOM 1006 N N . PRO A 1 125 ? 1.896 -9.742 -13.812 1 84.06 125 PRO A N 1
ATOM 1007 C CA . PRO A 1 125 ? 3.086 -9.68 -14.664 1 84.06 125 PRO A CA 1
ATOM 1008 C C . PRO A 1 125 ? 3.717 -11.047 -14.898 1 84.06 125 PRO A C 1
ATOM 1010 O O . PRO A 1 125 ? 4.582 -11.195 -15.766 1 84.06 125 PRO A O 1
ATOM 1013 N N . HIS A 1 126 ? 3.293 -12.047 -14.094 1 79.94 126 HIS A N 1
ATOM 1014 C CA . HIS A 1 126 ? 3.832 -13.391 -14.258 1 79.94 126 HIS A CA 1
ATOM 1015 C C . HIS A 1 126 ? 2.889 -14.266 -15.078 1 79.94 126 HIS A C 1
ATOM 1017 O O . HIS A 1 126 ? 3.207 -15.422 -15.375 1 79.94 126 HIS A O 1
ATOM 1023 N N . GLY A 1 127 ? 1.722 -13.711 -15.43 1 80.19 127 GLY A N 1
ATOM 1024 C CA . GLY A 1 127 ? 0.788 -14.453 -16.266 1 80.19 127 GLY A CA 1
ATOM 1025 C C . GLY A 1 127 ? -0.3 -15.148 -15.461 1 80.19 127 GLY A C 1
ATOM 1026 O O . GLY A 1 127 ? -1.117 -15.883 -16.031 1 80.19 127 GLY A O 1
ATOM 1027 N N . ASP A 1 128 ? -0.335 -14.93 -14.203 1 84.75 128 ASP A N 1
ATOM 1028 C CA . ASP A 1 128 ? -1.38 -15.516 -13.375 1 84.75 128 ASP A CA 1
ATOM 1029 C C . ASP A 1 128 ? -2.674 -14.711 -13.461 1 84.75 128 ASP A C 1
ATOM 1031 O O . ASP A 1 128 ? -2.645 -13.477 -13.477 1 84.75 128 ASP A O 1
ATOM 1035 N N . PRO A 1 129 ? -3.758 -15.445 -13.594 1 87.5 129 PRO A N 1
ATOM 1036 C CA . PRO A 1 129 ? -5.031 -14.734 -13.742 1 87.5 129 PRO A CA 1
ATOM 1037 C C . PRO A 1 129 ? -5.402 -13.93 -12.492 1 87.5 129 PRO A C 1
ATOM 1039 O O . PRO A 1 129 ? -5.121 -14.359 -11.375 1 87.5 129 PRO A O 1
ATOM 1042 N N . ILE A 1 130 ? -6.062 -12.836 -12.68 1 93.56 130 ILE A N 1
ATOM 1043 C CA . ILE A 1 130 ? -6.512 -11.969 -11.594 1 93.56 130 ILE A CA 1
ATOM 1044 C C . ILE A 1 130 ? -8.016 -12.133 -11.391 1 93.56 130 ILE A C 1
ATOM 1046 O O . ILE A 1 130 ? -8.805 -11.859 -12.305 1 93.56 130 ILE A O 1
ATOM 1050 N N . PRO A 1 131 ? -8.359 -12.602 -10.242 1 93.44 131 PRO A N 1
ATOM 1051 C CA . PRO A 1 131 ? -9.797 -12.641 -9.992 1 93.44 131 PRO A CA 1
ATOM 1052 C C . PRO A 1 131 ? -10.453 -11.266 -10.07 1 93.44 131 PRO A C 1
ATOM 1054 O O . PRO A 1 131 ? -9.828 -10.258 -9.719 1 93.44 131 PRO A O 1
ATOM 1057 N N . ASN A 1 132 ? -11.703 -11.234 -10.523 1 89.56 132 ASN A N 1
ATOM 1058 C CA . ASN A 1 132 ? -12.422 -9.969 -10.5 1 89.56 132 ASN A CA 1
ATOM 1059 C C . ASN A 1 132 ? -13.023 -9.688 -9.125 1 89.56 132 ASN A C 1
ATOM 1061 O O . ASN A 1 132 ? -12.719 -10.383 -8.156 1 89.56 132 ASN A O 1
ATOM 1065 N N . ALA A 1 133 ? -13.789 -8.625 -9.031 1 88.81 133 ALA A N 1
ATOM 1066 C CA . ALA A 1 133 ? -14.32 -8.156 -7.754 1 88.81 133 ALA A CA 1
ATOM 1067 C C . ALA A 1 133 ? -15.242 -9.203 -7.133 1 88.81 133 ALA A C 1
ATOM 1069 O O . ALA A 1 133 ? -15.492 -9.188 -5.922 1 88.81 133 ALA A O 1
ATOM 1070 N N . LYS A 1 134 ? -15.727 -10.18 -7.961 1 89.12 134 LYS A N 1
ATOM 1071 C CA . LYS A 1 134 ? -16.609 -11.242 -7.473 1 89.12 134 LYS A CA 1
ATOM 1072 C C . LYS A 1 134 ? -15.828 -12.539 -7.258 1 89.12 134 LYS A C 1
ATOM 1074 O O . LYS A 1 134 ? -16.406 -13.578 -6.949 1 89.12 134 LYS A O 1
ATOM 1079 N N . GLY A 1 135 ? -14.539 -12.5 -7.48 1 90.94 135 GLY A N 1
ATOM 1080 C CA . GLY A 1 135 ? -13.695 -13.672 -7.281 1 90.94 135 GLY A CA 1
ATOM 1081 C C . GLY A 1 135 ? -13.656 -14.594 -8.484 1 90.94 135 GLY A C 1
ATOM 1082 O O . GLY A 1 135 ? -13.172 -15.719 -8.391 1 90.94 135 GLY A O 1
ATOM 1083 N N . GLU A 1 136 ? -14.094 -14.078 -9.57 1 88.31 136 GLU A N 1
ATOM 1084 C CA . GLU A 1 136 ? -14.148 -14.898 -10.773 1 88.31 136 GLU A CA 1
ATOM 1085 C C . GLU A 1 136 ? -12.883 -14.75 -11.609 1 88.31 136 GLU A C 1
ATOM 1087 O O . GLU A 1 136 ? -12.32 -13.656 -11.703 1 88.31 136 GLU A O 1
ATOM 1092 N N . ILE A 1 137 ? -12.367 -15.914 -12.062 1 85.56 137 ILE A N 1
ATOM 1093 C CA . ILE A 1 137 ? -11.164 -15.93 -12.891 1 85.56 137 ILE A CA 1
ATOM 1094 C C . ILE A 1 137 ? -11.531 -16.297 -14.328 1 85.56 137 ILE A C 1
ATOM 1096 O O . ILE A 1 137 ? -12.297 -17.234 -14.562 1 85.56 137 ILE A O 1
ATOM 1100 N N . VAL A 1 138 ? -11.094 -15.414 -15.195 1 71.44 138 VAL A N 1
ATOM 1101 C CA . VAL A 1 138 ? -11.312 -15.727 -16.609 1 71.44 138 VAL A CA 1
ATOM 1102 C C . VAL A 1 138 ? -10.398 -16.875 -17.031 1 71.44 138 VAL A C 1
ATOM 1104 O O . VAL A 1 138 ? -9.203 -16.875 -16.719 1 71.44 138 VAL A O 1
ATOM 1107 N N . ASN A 1 139 ? -10.93 -17.875 -17.469 1 65.19 139 ASN A N 1
ATOM 1108 C CA . ASN A 1 139 ? -10.195 -19.047 -17.938 1 65.19 139 ASN A CA 1
ATOM 1109 C C . ASN A 1 139 ? -9.469 -18.781 -19.25 1 65.19 139 ASN A C 1
ATOM 1111 O O . ASN A 1 139 ? -10.07 -18.281 -20.203 1 65.19 139 ASN A O 1
ATOM 1115 N N . VAL A 1 140 ? -8.148 -18.578 -19.094 1 64.88 140 VAL A N 1
ATOM 1116 C CA . VAL A 1 140 ? -7.422 -18.516 -20.359 1 64.88 140 VAL A CA 1
ATOM 1117 C C . VAL A 1 140 ? -6.871 -19.891 -20.719 1 64.88 140 VAL A C 1
ATOM 1119 O O . VAL A 1 140 ? -6.301 -20.578 -19.859 1 64.88 140 VAL A O 1
ATOM 1122 N N . ASP A 1 141 ? -7.16 -20.297 -21.828 1 72.94 141 ASP A N 1
ATOM 1123 C CA . ASP A 1 141 ? -6.57 -21.531 -22.359 1 72.94 141 ASP A CA 1
ATOM 1124 C C . ASP A 1 141 ? -5.062 -21.359 -22.562 1 72.94 141 ASP A C 1
ATOM 1126 O O . ASP A 1 141 ? -4.625 -20.562 -23.391 1 72.94 141 ASP A O 1
ATOM 1130 N N . LYS A 1 142 ? -4.324 -21.766 -21.562 1 79.75 142 LYS A N 1
ATOM 1131 C CA . LYS A 1 142 ? -2.875 -21.734 -21.734 1 79.75 142 LYS A CA 1
ATOM 1132 C C . LYS A 1 142 ? -2.281 -23.141 -21.719 1 79.75 142 LYS A C 1
ATOM 1134 O O . LYS A 1 142 ? -2.889 -24.062 -21.203 1 79.75 142 LYS A O 1
ATOM 1139 N N . GLN A 1 143 ? -1.258 -23.266 -22.562 1 86.62 143 GLN A N 1
ATOM 1140 C CA . GLN A 1 143 ? -0.498 -24.516 -22.625 1 86.62 143 GLN A CA 1
ATOM 1141 C C . GLN A 1 143 ? 0.974 -24.266 -22.297 1 86.62 143 GLN A C 1
ATOM 1143 O O . GLN A 1 143 ? 1.471 -23.156 -22.422 1 86.62 143 GLN A O 1
ATOM 1148 N N . LEU A 1 144 ? 1.585 -25.312 -21.734 1 90.94 144 LEU A N 1
ATOM 1149 C CA . LEU A 1 144 ? 3.025 -25.219 -21.516 1 90.94 144 LEU A CA 1
ATOM 1150 C C . LEU A 1 144 ? 3.77 -25.203 -22.844 1 90.94 144 LEU A C 1
ATOM 1152 O O . LEU A 1 144 ? 3.395 -25.906 -23.781 1 90.94 144 LEU A O 1
ATOM 1156 N N . LEU A 1 145 ? 4.852 -24.5 -22.938 1 92.44 145 LEU A N 1
ATOM 1157 C CA . LEU A 1 145 ? 5.664 -24.422 -24.141 1 92.44 145 LEU A CA 1
ATOM 1158 C C . LEU A 1 145 ? 6.184 -25.797 -24.547 1 92.44 145 LEU A C 1
ATOM 1160 O O . LEU A 1 145 ? 6.297 -26.094 -25.734 1 92.44 145 LEU A O 1
ATOM 1164 N N . SER A 1 146 ? 6.438 -26.594 -23.547 1 91.38 146 SER A N 1
ATOM 1165 C CA . SER A 1 146 ? 6.961 -27.938 -23.797 1 91.38 146 SER A CA 1
ATOM 1166 C C . SER A 1 146 ? 5.961 -28.797 -24.578 1 91.38 146 SER A C 1
ATOM 1168 O O . SER A 1 146 ? 6.328 -29.812 -25.172 1 91.38 146 SER A O 1
ATOM 1170 N N . GLU A 1 147 ? 4.711 -28.328 -24.609 1 91.56 147 GLU A N 1
ATOM 1171 C CA . GLU A 1 147 ? 3.643 -29.125 -25.219 1 91.56 147 GLU A CA 1
ATOM 1172 C C . GLU A 1 147 ? 3.322 -28.625 -26.625 1 91.56 147 GLU A C 1
ATOM 1174 O O . GLU A 1 147 ? 2.48 -29.203 -27.328 1 91.56 147 GLU A O 1
ATOM 1179 N N . ILE A 1 148 ? 3.961 -27.672 -27.047 1 93.06 148 ILE A N 1
ATOM 1180 C CA . ILE A 1 148 ? 3.639 -27.031 -28.328 1 93.06 148 ILE A CA 1
ATOM 1181 C C . ILE A 1 148 ? 4.332 -27.766 -29.469 1 93.06 148 ILE A C 1
ATOM 1183 O O . ILE A 1 148 ? 5.492 -28.172 -29.344 1 93.06 148 ILE A O 1
ATOM 1187 N N . ALA A 1 149 ? 3.641 -27.844 -30.516 1 92.88 149 ALA A N 1
ATOM 1188 C CA . ALA A 1 149 ? 4.168 -28.547 -31.688 1 92.88 149 ALA A CA 1
ATOM 1189 C C . ALA A 1 149 ? 5.219 -27.703 -32.406 1 92.88 149 ALA A C 1
ATOM 1191 O O . ALA A 1 149 ? 5.168 -26.484 -32.375 1 92.88 149 ALA A O 1
ATOM 1192 N N . ILE A 1 150 ? 6.098 -28.484 -33.094 1 93.31 150 ILE A N 1
ATOM 1193 C CA . ILE A 1 150 ? 7.121 -27.844 -33.906 1 93.31 150 ILE A CA 1
ATOM 1194 C C . ILE A 1 150 ? 6.465 -27.016 -35 1 93.31 150 ILE A C 1
ATOM 1196 O O . ILE A 1 150 ? 5.5 -27.469 -35.625 1 93.31 150 ILE A O 1
ATOM 1200 N N . GLY A 1 151 ? 6.953 -25.828 -35.188 1 93.81 151 GLY A N 1
ATOM 1201 C CA . GLY A 1 151 ? 6.449 -24.969 -36.25 1 93.81 151 GLY A CA 1
ATOM 1202 C C . GLY A 1 151 ? 5.383 -24 -35.781 1 93.81 151 GLY A C 1
ATOM 1203 O O . GLY A 1 151 ? 5.082 -23.016 -36.469 1 93.81 151 GLY A O 1
ATOM 1204 N N . LYS A 1 152 ? 4.828 -24.219 -34.625 1 93.62 152 LYS A N 1
ATOM 1205 C CA . LYS A 1 152 ? 3.74 -23.391 -34.125 1 93.62 152 LYS A CA 1
ATOM 1206 C C . LYS A 1 152 ? 4.273 -22.109 -33.5 1 93.62 152 LYS A C 1
ATOM 1208 O O . LYS A 1 152 ? 5.301 -22.125 -32.812 1 93.62 152 LYS A O 1
ATOM 1213 N N . GLU A 1 153 ? 3.586 -21.062 -33.812 1 94.75 153 GLU A N 1
ATOM 1214 C CA . GLU A 1 153 ? 3.885 -19.766 -33.188 1 94.75 153 GLU A CA 1
ATOM 1215 C C . GLU A 1 153 ? 2.928 -19.469 -32.031 1 94.75 153 GLU A C 1
ATOM 1217 O O . GLU A 1 153 ? 1.708 -19.562 -32.188 1 94.75 153 GLU A O 1
ATOM 1222 N N . VAL A 1 154 ? 3.492 -19.156 -30.922 1 93.5 154 VAL A N 1
ATOM 1223 C CA . VAL A 1 154 ? 2.693 -18.938 -29.719 1 93.5 154 VAL A CA 1
ATOM 1224 C C . VAL A 1 154 ? 3.191 -17.688 -28.984 1 93.5 154 VAL A C 1
ATOM 1226 O O . VAL A 1 154 ? 4.281 -17.188 -29.281 1 93.5 154 VAL A O 1
ATOM 1229 N N . SER A 1 155 ? 2.354 -17.156 -28.094 1 92.56 155 SER A N 1
ATOM 1230 C CA . SER A 1 155 ? 2.738 -16 -27.281 1 92.56 155 SER A CA 1
ATOM 1231 C C . SER A 1 155 ? 2.875 -16.391 -25.812 1 92.56 155 SER A C 1
ATOM 1233 O O . SER A 1 155 ? 2.047 -17.141 -25.281 1 92.56 155 SER A O 1
ATOM 1235 N N . CYS A 1 156 ? 3.926 -15.922 -25.234 1 90.31 156 CYS A N 1
ATOM 1236 C CA . CYS A 1 156 ? 4.098 -16.156 -23.797 1 90.31 156 CYS A CA 1
ATOM 1237 C C . CYS A 1 156 ? 2.992 -15.492 -23 1 90.31 156 CYS A C 1
ATOM 1239 O O . CYS A 1 156 ? 2.768 -14.289 -23.125 1 90.31 156 CYS A O 1
ATOM 1241 N N . VAL A 1 157 ? 2.316 -16.328 -22.188 1 84.56 157 VAL A N 1
ATOM 1242 C CA . VAL A 1 157 ? 1.189 -15.719 -21.484 1 84.56 157 VAL A CA 1
ATOM 1243 C C . VAL A 1 157 ? 1.378 -15.875 -19.984 1 84.56 157 VAL A C 1
ATOM 1245 O O . VAL A 1 157 ? 0.555 -15.406 -19.203 1 84.56 157 VAL A O 1
ATOM 1248 N N . GLY A 1 158 ? 2.455 -16.516 -19.562 1 84.06 158 GLY A N 1
ATOM 1249 C CA . GLY A 1 158 ? 2.689 -16.625 -18.141 1 84.06 158 GLY A CA 1
ATOM 1250 C C . GLY A 1 158 ? 3.799 -17.609 -17.797 1 84.06 158 GLY A C 1
ATOM 1251 O O . GLY A 1 158 ? 4.426 -18.188 -18.672 1 84.06 158 GLY A O 1
ATOM 1252 N N . VAL A 1 159 ? 4.117 -17.656 -16.453 1 84.75 159 VAL A N 1
ATOM 1253 C CA . VAL A 1 159 ? 5.156 -18.562 -15.977 1 84.75 159 VAL A CA 1
ATOM 1254 C C . VAL A 1 159 ? 4.621 -19.391 -14.812 1 84.75 159 VAL A C 1
ATOM 1256 O O . VAL A 1 159 ? 3.857 -18.891 -13.984 1 84.75 159 VAL A O 1
ATOM 1259 N N . LYS A 1 160 ? 5.012 -20.641 -14.883 1 79.44 160 LYS A N 1
ATOM 1260 C CA . LYS A 1 160 ? 4.648 -21.547 -13.797 1 79.44 160 LYS A CA 1
ATOM 1261 C C . LYS A 1 160 ? 5.496 -21.281 -12.555 1 79.44 160 LYS A C 1
ATOM 1263 O O . LYS A 1 160 ? 4.992 -21.344 -11.43 1 79.44 160 LYS A O 1
ATOM 1268 N N . ASP A 1 161 ? 6.754 -21 -12.664 1 73.81 161 ASP A N 1
ATOM 1269 C CA . ASP A 1 161 ? 7.715 -20.656 -11.625 1 73.81 161 ASP A CA 1
ATOM 1270 C C . ASP A 1 161 ? 7.934 -19.141 -11.555 1 73.81 161 ASP A C 1
ATOM 1272 O O . ASP A 1 161 ? 8.438 -18.547 -12.5 1 73.81 161 ASP A O 1
ATOM 1276 N N . SER A 1 162 ? 7.602 -18.5 -10.43 1 72.88 162 SER A N 1
ATOM 1277 C CA . SER A 1 162 ? 7.727 -17.062 -10.312 1 72.88 162 SER A CA 1
ATOM 1278 C C . SER A 1 162 ? 8.898 -16.672 -9.414 1 72.88 162 SER A C 1
ATOM 1280 O O . SER A 1 162 ? 8.891 -15.609 -8.797 1 72.88 162 SER A O 1
ATOM 1282 N N . SER A 1 163 ? 9.805 -17.641 -9.297 1 75.38 163 SER A N 1
ATOM 1283 C CA . SER A 1 163 ? 10.992 -17.328 -8.5 1 75.38 163 SER A CA 1
ATOM 1284 C C . SER A 1 163 ? 11.82 -16.219 -9.141 1 75.38 163 SER A C 1
ATOM 1286 O O . SER A 1 163 ? 11.891 -16.125 -10.367 1 75.38 163 SER A O 1
ATOM 1288 N N . PRO A 1 164 ? 12.484 -15.391 -8.336 1 77.25 164 PRO A N 1
ATOM 1289 C CA . PRO A 1 164 ? 13.336 -14.336 -8.891 1 77.25 164 PRO A CA 1
ATOM 1290 C C . PRO A 1 164 ? 14.398 -14.867 -9.852 1 77.25 164 PRO A C 1
ATOM 1292 O O . PRO A 1 164 ? 14.695 -14.234 -10.859 1 77.25 164 PRO A O 1
ATOM 1295 N N . GLU A 1 165 ? 14.984 -16 -9.469 1 79.31 165 GLU A N 1
ATOM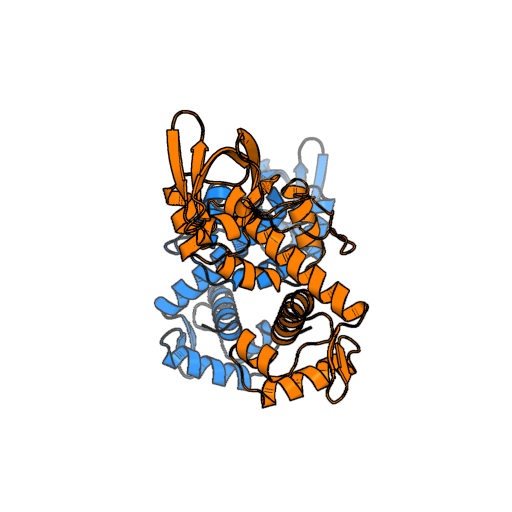 1296 C CA . GLU A 1 165 ? 16.016 -16.594 -10.312 1 79.31 165 GLU A CA 1
ATOM 1297 C C . GLU A 1 165 ? 15.484 -16.906 -11.703 1 79.31 165 GLU A C 1
ATOM 1299 O O . GLU A 1 165 ? 16.141 -16.609 -12.703 1 79.31 165 GLU A O 1
ATOM 1304 N N . PHE A 1 166 ? 14.336 -17.484 -11.688 1 85.5 166 PHE A N 1
ATOM 1305 C CA . PHE A 1 166 ? 13.734 -17.844 -12.961 1 85.5 166 PHE A CA 1
ATOM 1306 C C . PHE A 1 166 ? 13.359 -16.594 -13.75 1 85.5 166 PHE A C 1
ATOM 1308 O O . PHE A 1 166 ? 13.641 -16.5 -14.953 1 85.5 166 PHE A O 1
ATOM 1315 N N . LEU A 1 167 ? 12.781 -15.617 -13.086 1 82.56 167 LEU A N 1
ATOM 1316 C CA . LEU A 1 167 ? 12.328 -14.398 -13.742 1 82.56 167 LEU A CA 1
ATOM 1317 C C . LEU A 1 167 ? 13.516 -13.609 -14.289 1 82.56 167 LEU A C 1
ATOM 1319 O O . LEU A 1 167 ? 13.43 -13.039 -15.383 1 82.56 167 LEU A O 1
ATOM 1323 N N . LYS A 1 168 ? 14.609 -13.57 -13.609 1 80.75 168 LYS A N 1
ATOM 1324 C CA . LYS A 1 168 ? 15.836 -12.922 -14.086 1 80.75 168 LYS A CA 1
ATOM 1325 C C . LYS A 1 168 ? 16.375 -13.625 -15.328 1 80.75 168 LYS A C 1
ATOM 1327 O O . LYS A 1 168 ? 16.859 -12.977 -16.266 1 80.75 168 LYS A O 1
ATOM 1332 N N . TYR A 1 169 ? 16.312 -14.969 -15.297 1 85.31 169 TYR A N 1
ATOM 1333 C CA . TYR A 1 169 ? 16.719 -15.75 -16.453 1 85.31 169 TYR A CA 1
ATOM 1334 C C . TYR A 1 169 ? 15.922 -15.352 -17.688 1 85.31 169 TYR A C 1
ATOM 1336 O O . TYR A 1 169 ? 16.5 -15.102 -18.75 1 85.31 169 TYR A O 1
ATOM 1344 N N . LEU A 1 170 ? 14.648 -15.281 -17.484 1 87.62 170 LEU A N 1
ATOM 1345 C CA . LEU A 1 170 ? 13.781 -14.945 -18.609 1 87.62 170 LEU A CA 1
ATOM 1346 C C . LEU A 1 170 ? 14.102 -13.555 -19.156 1 87.62 170 LEU A C 1
ATOM 1348 O O . LEU A 1 170 ? 14.133 -13.352 -20.375 1 87.62 170 LEU A O 1
ATOM 1352 N N . ASP A 1 171 ? 14.344 -12.711 -18.25 1 82.62 171 ASP A N 1
ATOM 1353 C CA . ASP A 1 171 ? 14.703 -11.352 -18.656 1 82.62 171 ASP A CA 1
ATOM 1354 C C . ASP A 1 171 ? 15.969 -11.352 -19.5 1 82.62 171 ASP A C 1
ATOM 1356 O O . ASP A 1 171 ? 16.047 -10.664 -20.516 1 82.62 171 ASP A O 1
ATOM 1360 N N . LYS A 1 172 ? 16.906 -12.133 -19.094 1 83.06 172 LYS A N 1
ATOM 1361 C CA . LYS A 1 172 ? 18.156 -12.25 -19.812 1 83.06 172 LYS A CA 1
ATOM 1362 C C . LYS A 1 172 ? 17.938 -12.805 -21.219 1 83.06 172 LYS A C 1
ATOM 1364 O O . LYS A 1 172 ? 18.625 -12.414 -22.172 1 83.06 172 LYS A O 1
ATOM 1369 N N . GLN A 1 173 ? 16.969 -13.641 -21.359 1 85.81 173 GLN A N 1
ATOM 1370 C CA . GLN A 1 173 ? 16.656 -14.258 -22.641 1 85.81 173 GLN A CA 1
ATOM 1371 C C . GLN A 1 173 ? 15.688 -13.391 -23.453 1 85.81 173 GLN A C 1
ATOM 1373 O O . GLN A 1 173 ? 15.289 -13.758 -24.562 1 85.81 173 GLN A O 1
ATOM 1378 N N . GLN A 1 174 ? 15.234 -12.242 -22.844 1 86.12 174 GLN A N 1
ATOM 1379 C CA . GLN A 1 174 ? 14.305 -11.312 -23.469 1 86.12 174 GLN A CA 1
ATOM 1380 C C . GLN A 1 174 ? 12.953 -11.961 -23.719 1 86.12 174 GLN A C 1
ATOM 1382 O O . GLN A 1 174 ? 12.367 -11.812 -24.797 1 86.12 174 GLN A O 1
ATOM 1387 N N . ILE A 1 175 ? 12.594 -12.734 -22.859 1 87.38 175 ILE A N 1
ATOM 1388 C CA . ILE A 1 175 ? 11.266 -13.344 -22.891 1 87.38 175 ILE A CA 1
ATOM 1389 C C . ILE A 1 175 ? 10.359 -12.672 -21.875 1 87.38 175 ILE A C 1
ATOM 1391 O O . ILE A 1 175 ? 10.672 -12.633 -20.688 1 87.38 175 ILE A O 1
ATOM 1395 N N . ALA A 1 176 ? 9.297 -12.047 -22.344 1 83 176 ALA A N 1
ATOM 1396 C CA . ALA A 1 176 ? 8.305 -11.375 -21.516 1 83 176 ALA A CA 1
ATOM 1397 C C . ALA A 1 176 ? 6.891 -11.805 -21.906 1 83 176 ALA A C 1
ATOM 1399 O O . ALA A 1 176 ? 6.699 -12.508 -22.906 1 83 176 ALA A O 1
ATOM 1400 N N . LEU A 1 177 ? 5.992 -11.414 -21.031 1 81.38 177 LEU A N 1
ATOM 1401 C CA . LEU A 1 177 ? 4.609 -11.664 -21.438 1 81.38 177 LEU A CA 1
ATOM 1402 C C . LEU A 1 177 ? 4.305 -10.992 -22.766 1 81.38 177 LEU A C 1
ATOM 1404 O O . LEU A 1 177 ? 4.711 -9.852 -23 1 81.38 177 LEU A O 1
ATOM 1408 N N . GLY A 1 178 ? 3.729 -11.789 -23.625 1 83.88 178 GLY A N 1
ATOM 1409 C CA . GLY A 1 178 ? 3.4 -11.266 -24.953 1 83.88 178 GLY A CA 1
ATOM 1410 C C . GLY A 1 178 ? 4.438 -11.602 -26 1 83.88 178 GLY A C 1
ATOM 1411 O O . GLY A 1 178 ? 4.18 -11.469 -27.203 1 83.88 178 GLY A O 1
ATOM 1412 N N . THR A 1 179 ? 5.609 -12 -25.594 1 88.69 179 THR A N 1
ATOM 1413 C CA . THR A 1 179 ? 6.656 -12.359 -26.547 1 88.69 179 THR A CA 1
ATOM 1414 C C . THR A 1 179 ? 6.188 -13.5 -27.453 1 88.69 179 THR A C 1
ATOM 1416 O O . THR A 1 179 ? 5.633 -14.492 -26.984 1 88.69 179 THR A O 1
ATOM 1419 N N . ILE A 1 180 ? 6.355 -13.305 -28.75 1 94 180 ILE A N 1
ATOM 1420 C CA . ILE A 1 180 ? 5.988 -14.336 -29.719 1 94 180 ILE A CA 1
ATOM 1421 C C . ILE A 1 180 ? 7.156 -15.297 -29.906 1 94 180 ILE A C 1
ATOM 1423 O O . ILE A 1 180 ? 8.281 -14.875 -30.172 1 94 180 ILE A O 1
ATOM 1427 N N . LEU A 1 181 ? 6.852 -16.562 -29.75 1 93.88 181 LEU A N 1
ATOM 1428 C CA . LEU A 1 181 ? 7.836 -17.625 -29.875 1 93.88 181 LEU A CA 1
ATOM 1429 C C . LEU A 1 181 ? 7.406 -18.641 -30.938 1 93.88 181 LEU A C 1
ATOM 1431 O O . LEU A 1 181 ? 6.223 -18.984 -31.031 1 93.88 181 LEU A O 1
ATOM 1435 N N . LYS A 1 182 ? 8.297 -19.047 -31.719 1 95.69 182 LYS A N 1
ATOM 1436 C CA . LYS A 1 182 ? 8.055 -20.141 -32.656 1 95.69 182 LYS A CA 1
ATOM 1437 C C . LYS A 1 182 ? 8.945 -21.344 -32.312 1 95.69 182 LYS A C 1
ATOM 1439 O O . LYS A 1 182 ? 10.164 -21.219 -32.25 1 95.69 182 LYS A O 1
ATOM 1444 N N . VAL A 1 183 ? 8.289 -22.469 -32.188 1 95.75 183 VAL A N 1
ATOM 1445 C CA . VAL A 1 183 ? 9.07 -23.672 -31.922 1 95.75 183 VAL A CA 1
ATOM 1446 C C . VAL A 1 183 ? 9.664 -24.203 -33.219 1 95.75 183 VAL A C 1
ATOM 1448 O O . VAL A 1 183 ? 8.93 -24.562 -34.156 1 95.75 183 VAL A O 1
ATOM 1451 N N . ILE A 1 184 ? 11 -24.25 -33.25 1 94.88 184 ILE A N 1
ATOM 1452 C CA . ILE A 1 184 ? 11.68 -24.656 -34.469 1 94.88 184 ILE A CA 1
ATOM 1453 C C . ILE A 1 184 ? 12.055 -26.125 -34.375 1 94.88 184 ILE A C 1
ATOM 1455 O O . ILE A 1 184 ? 11.922 -26.859 -35.344 1 94.88 184 ILE A O 1
ATOM 1459 N N . GLU A 1 185 ? 12.555 -26.5 -33.25 1 93.81 185 GLU A N 1
ATOM 1460 C CA . GLU A 1 185 ? 13.031 -27.859 -33.062 1 93.81 185 GLU A CA 1
ATOM 1461 C C . GLU A 1 185 ? 12.875 -28.297 -31.609 1 93.81 185 GLU A C 1
ATOM 1463 O O . GLU A 1 185 ? 12.875 -27.469 -30.703 1 93.81 185 GLU A O 1
ATOM 1468 N N . LYS A 1 186 ? 12.633 -29.625 -31.453 1 92.69 186 LYS A N 1
ATOM 1469 C CA . LYS A 1 186 ? 12.57 -30.234 -30.141 1 92.69 186 LYS A CA 1
ATOM 1470 C C . LYS A 1 186 ? 13.461 -31.469 -30.062 1 92.69 186 LYS A C 1
ATOM 1472 O O . LYS A 1 186 ? 13.344 -32.375 -30.891 1 92.69 186 LYS A O 1
ATOM 1477 N N . GLU A 1 187 ? 14.352 -31.375 -29.172 1 88.19 187 GLU A N 1
ATOM 1478 C CA . GLU A 1 187 ? 15.211 -32.531 -28.969 1 88.19 187 GLU A CA 1
ATOM 1479 C C . GLU A 1 187 ? 14.5 -33.625 -28.141 1 88.19 187 GLU A C 1
ATOM 1481 O O . GLU A 1 187 ? 14.133 -33.375 -26.984 1 88.19 187 GLU A O 1
ATOM 1486 N N . GLU A 1 188 ? 14.438 -34.812 -28.609 1 84.31 188 GLU A N 1
ATOM 1487 C CA . GLU A 1 188 ? 13.68 -35.906 -28 1 84.31 188 GLU A CA 1
ATOM 1488 C C . GLU A 1 188 ? 14.391 -36.438 -26.75 1 84.31 188 GLU A C 1
ATOM 1490 O O . GLU A 1 188 ? 13.742 -36.844 -25.797 1 84.31 188 GLU A O 1
ATOM 1495 N N . PHE A 1 189 ? 15.602 -36.25 -26.797 1 83.62 189 PHE A N 1
ATOM 1496 C CA . PHE A 1 189 ? 16.391 -36.906 -25.75 1 83.62 189 PHE A CA 1
ATOM 1497 C C . PHE A 1 189 ? 16.219 -36.156 -24.422 1 83.62 189 PHE A C 1
ATOM 1499 O O . PHE A 1 189 ? 15.977 -36.812 -23.391 1 83.62 189 PHE A O 1
ATOM 1506 N N . ASP A 1 190 ? 16.281 -34.844 -24.469 1 83.81 190 ASP A N 1
ATOM 1507 C CA . ASP A 1 190 ? 16.266 -34.156 -23.188 1 83.81 190 ASP A CA 1
ATOM 1508 C C . ASP A 1 190 ? 15.18 -33.062 -23.156 1 83.81 190 ASP A C 1
ATOM 1510 O O . ASP A 1 190 ? 15.016 -32.375 -22.156 1 83.81 190 ASP A O 1
ATOM 1514 N N . GLY A 1 191 ? 14.508 -33 -24.234 1 87.12 191 GLY A N 1
ATOM 1515 C CA . GLY A 1 191 ? 13.359 -32.094 -24.281 1 87.12 191 GLY A CA 1
ATOM 1516 C C . GLY A 1 191 ? 13.734 -30.656 -24.562 1 87.12 191 GLY A C 1
ATOM 1517 O O . GLY A 1 191 ? 12.891 -29.766 -24.484 1 87.12 191 GLY A O 1
ATOM 1518 N N . THR A 1 192 ? 14.969 -30.453 -24.859 1 89.38 192 THR A N 1
ATOM 1519 C CA . THR A 1 192 ? 15.43 -29.109 -25.188 1 89.38 192 THR A CA 1
ATOM 1520 C C . THR A 1 192 ? 14.719 -28.578 -26.422 1 89.38 192 THR A C 1
ATOM 1522 O O . THR A 1 192 ? 14.492 -29.312 -27.391 1 89.38 192 THR A O 1
ATOM 1525 N N . LEU A 1 193 ? 14.352 -27.234 -26.328 1 93 193 LEU A N 1
ATOM 1526 C CA . LEU A 1 193 ? 13.609 -26.625 -27.422 1 93 193 LEU A CA 1
ATOM 1527 C C . LEU A 1 193 ? 14.43 -25.531 -28.094 1 93 193 LEU A C 1
ATOM 1529 O O . LEU A 1 193 ? 15.078 -24.719 -27.406 1 93 193 LEU A O 1
ATOM 1533 N N . LYS A 1 194 ? 14.547 -25.641 -29.422 1 94.88 194 LYS A N 1
ATOM 1534 C CA . LYS A 1 194 ? 15.016 -24.5 -30.188 1 94.88 194 LYS A CA 1
ATOM 1535 C C . LYS A 1 194 ? 13.844 -23.609 -30.625 1 94.88 194 LYS A C 1
ATOM 1537 O O . LYS A 1 194 ? 12.914 -24.078 -31.281 1 94.88 194 LYS A O 1
ATOM 1542 N N . ILE A 1 195 ? 13.906 -22.281 -30.188 1 95.12 195 ILE A N 1
ATOM 1543 C CA . ILE A 1 195 ? 12.789 -21.391 -30.484 1 95.12 195 ILE A CA 1
ATOM 1544 C C . ILE A 1 195 ? 13.297 -20.172 -31.25 1 95.12 195 ILE A C 1
ATOM 1546 O O . ILE A 1 195 ? 14.484 -19.844 -31.188 1 95.12 195 ILE A O 1
ATOM 1550 N N . GLN A 1 196 ? 12.414 -19.609 -31.984 1 94.31 196 GLN A N 1
ATOM 1551 C CA . GLN A 1 196 ? 12.695 -18.359 -32.688 1 94.31 196 GLN A CA 1
ATOM 1552 C C . GLN A 1 196 ? 11.945 -17.188 -32.062 1 94.31 196 GLN A C 1
ATOM 1554 O O . GLN A 1 196 ? 10.742 -17.297 -31.797 1 94.31 196 GLN A O 1
ATOM 1559 N N . ILE A 1 197 ? 12.609 -16.188 -31.672 1 92.31 197 ILE A N 1
ATOM 1560 C CA . ILE A 1 197 ? 12.055 -14.922 -31.188 1 92.31 197 ILE A CA 1
ATOM 1561 C C . ILE A 1 197 ? 12.484 -13.789 -32.125 1 92.31 197 ILE A C 1
ATOM 1563 O O . ILE A 1 197 ? 13.648 -13.383 -32.125 1 92.31 197 ILE A O 1
ATOM 1567 N N . GLY A 1 198 ? 11.547 -13.281 -32.812 1 90.12 198 GLY A N 1
ATOM 1568 C CA . GLY A 1 198 ? 11.945 -12.336 -33.844 1 90.12 198 GLY A CA 1
ATOM 1569 C C . GLY A 1 198 ? 12.867 -12.945 -34.906 1 90.12 198 GLY A C 1
ATOM 1570 O O . GLY A 1 198 ? 12.5 -13.906 -35.562 1 90.12 198 GLY A O 1
ATOM 1571 N N . THR A 1 199 ? 14.055 -12.359 -35.031 1 89.81 199 THR A N 1
ATOM 1572 C CA . THR A 1 199 ? 15.023 -12.852 -36 1 89.81 199 THR A CA 1
ATOM 1573 C C . THR A 1 199 ? 16.078 -13.719 -35.312 1 89.81 199 THR A C 1
ATOM 1575 O O . THR A 1 199 ? 16.984 -14.234 -35.969 1 89.81 199 THR A O 1
ATOM 1578 N N . LYS A 1 200 ? 15.969 -13.883 -34.062 1 90.38 200 LYS A N 1
ATOM 1579 C CA . LYS A 1 200 ? 16.984 -14.609 -33.281 1 90.38 200 LYS A CA 1
ATOM 1580 C C . LYS A 1 200 ? 16.484 -16 -32.875 1 90.38 200 LYS A C 1
ATOM 1582 O O . LYS A 1 200 ? 15.273 -16.203 -32.719 1 90.38 200 LYS A O 1
ATOM 1587 N N . THR A 1 201 ? 17.375 -16.891 -32.812 1 92.12 201 THR A N 1
ATOM 1588 C CA . THR A 1 201 ? 17.062 -18.234 -32.344 1 92.12 201 THR A CA 1
ATOM 1589 C C . THR A 1 201 ? 17.672 -18.469 -30.969 1 92.12 201 THR A C 1
ATOM 1591 O O . THR A 1 201 ? 18.781 -18 -30.688 1 92.12 201 THR A O 1
ATOM 1594 N N . LYS A 1 202 ? 16.906 -19.203 -30.125 1 93.38 202 LYS A N 1
ATOM 1595 C CA . LYS A 1 202 ? 17.375 -19.516 -28.781 1 93.38 202 LYS A CA 1
ATOM 1596 C C . LYS A 1 202 ? 17.078 -20.969 -28.438 1 93.38 202 LYS A C 1
ATOM 1598 O O . LYS A 1 202 ? 16.203 -21.594 -29.031 1 93.38 202 LYS A O 1
ATOM 1603 N N . VAL A 1 203 ? 17.922 -21.453 -27.5 1 92.19 203 VAL A N 1
ATOM 1604 C CA . VAL A 1 203 ? 17.703 -22.812 -27 1 92.19 203 VAL A CA 1
ATOM 1605 C C . VAL A 1 203 ? 17.266 -22.75 -25.531 1 92.19 203 VAL A C 1
ATOM 1607 O O . VAL A 1 203 ? 17.922 -22.109 -24.703 1 92.19 203 VAL A O 1
ATOM 1610 N N . LEU A 1 204 ? 16.156 -23.391 -25.266 1 93.88 204 LEU A N 1
ATOM 1611 C CA . LEU A 1 204 ? 15.641 -23.453 -23.906 1 93.88 204 LEU A CA 1
ATOM 1612 C C . LEU A 1 204 ? 15.672 -24.891 -23.391 1 93.88 204 LEU A C 1
ATOM 1614 O O . LEU A 1 204 ? 15.367 -25.828 -24.125 1 93.88 204 LEU A O 1
ATOM 1618 N N . SER A 1 205 ? 15.969 -25.031 -22.188 1 90.94 205 SER A N 1
ATOM 1619 C CA . SER A 1 205 ? 15.953 -26.344 -21.578 1 90.94 205 SER A CA 1
ATOM 1620 C C . SER A 1 205 ? 14.523 -26.844 -21.391 1 90.94 205 SER A C 1
ATOM 1622 O O . SER A 1 205 ? 13.57 -26.0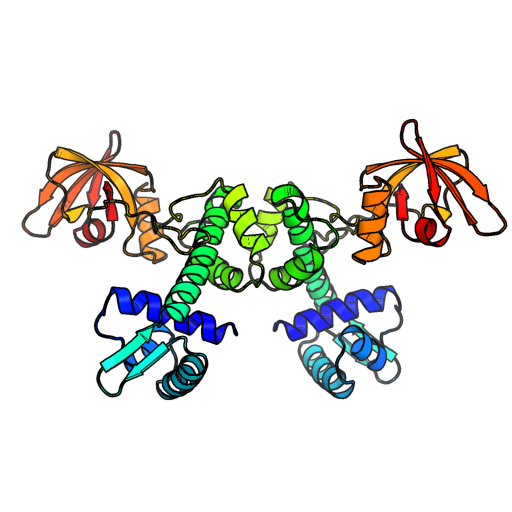62 -21.438 1 90.94 205 SER A O 1
ATOM 1624 N N . ASP A 1 206 ? 14.484 -28.125 -21.125 1 91 206 ASP A N 1
ATOM 1625 C CA . ASP A 1 206 ? 13.195 -28.734 -20.797 1 91 206 ASP A CA 1
ATOM 1626 C C . ASP A 1 206 ? 12.578 -28.094 -19.547 1 91 206 ASP A C 1
ATOM 1628 O O . ASP A 1 206 ? 11.367 -27.922 -19.469 1 91 206 ASP A O 1
ATOM 1632 N N . LYS A 1 207 ? 13.383 -27.75 -18.625 1 90.56 207 LYS A N 1
ATOM 1633 C CA . LYS A 1 207 ? 12.922 -27.109 -17.406 1 90.56 207 LYS A CA 1
ATOM 1634 C C . LYS A 1 207 ? 12.258 -25.766 -17.688 1 90.56 207 LYS A C 1
ATOM 1636 O O . LYS A 1 207 ? 11.188 -25.469 -17.156 1 90.56 207 LYS A O 1
ATOM 1641 N N . ILE A 1 208 ? 12.875 -25.094 -18.531 1 90.56 208 ILE A N 1
ATOM 1642 C CA . ILE A 1 208 ? 12.336 -23.781 -18.875 1 90.56 208 ILE A CA 1
ATOM 1643 C C . ILE A 1 208 ? 11.031 -23.953 -19.656 1 90.56 208 ILE A C 1
ATOM 1645 O O . ILE A 1 208 ? 10.031 -23.297 -19.344 1 90.56 208 ILE A O 1
ATOM 1649 N N . ALA A 1 209 ? 11.062 -24.828 -20.578 1 91.75 209 ALA A N 1
ATOM 1650 C CA . ALA A 1 209 ? 9.906 -25.047 -21.438 1 91.75 209 ALA A CA 1
ATOM 1651 C C . ALA A 1 209 ? 8.703 -25.531 -20.625 1 91.75 209 ALA A C 1
ATOM 1653 O O . ALA A 1 209 ? 7.555 -25.25 -20.984 1 91.75 209 ALA A O 1
ATOM 1654 N N . ASN A 1 210 ? 8.977 -26.109 -19.562 1 91.25 210 ASN A N 1
ATOM 1655 C CA . ASN A 1 210 ? 7.922 -26.641 -18.703 1 91.25 210 ASN A CA 1
ATOM 1656 C C . ASN A 1 210 ? 7.453 -25.609 -17.688 1 91.25 210 ASN A C 1
ATOM 1658 O O . ASN A 1 210 ? 6.613 -25.906 -16.828 1 91.25 210 ASN A O 1
ATOM 1662 N N . ASN A 1 211 ? 7.988 -24.406 -17.812 1 89.81 211 ASN A N 1
ATOM 1663 C CA . ASN A 1 211 ? 7.609 -23.391 -16.844 1 89.81 211 ASN A CA 1
ATOM 1664 C C . ASN A 1 211 ? 7.035 -22.156 -17.547 1 89.81 211 ASN A C 1
ATOM 1666 O O . ASN A 1 211 ? 6.723 -21.156 -16.891 1 89.81 211 ASN A O 1
ATOM 1670 N N . LEU A 1 212 ? 7.004 -22.281 -18.828 1 89.06 212 LEU A N 1
ATOM 1671 C CA . LEU A 1 212 ? 6.465 -21.156 -19.594 1 89.06 212 LEU A CA 1
ATOM 1672 C C . LEU A 1 212 ? 5.086 -21.5 -20.141 1 89.06 212 LEU A C 1
ATOM 1674 O O . LEU A 1 212 ? 4.922 -22.5 -20.859 1 89.06 212 LEU A O 1
ATOM 1678 N N . PHE A 1 213 ? 4.117 -20.672 -19.812 1 89.44 213 PHE A N 1
ATOM 1679 C CA . PHE A 1 213 ? 2.783 -20.812 -20.391 1 89.44 213 PHE A CA 1
ATOM 1680 C C . PHE A 1 213 ? 2.645 -19.969 -21.641 1 89.44 213 PHE A C 1
ATOM 1682 O O . PHE A 1 213 ? 3.105 -18.828 -21.688 1 89.44 213 PHE A O 1
ATOM 1689 N N . VAL A 1 214 ? 2.084 -20.656 -22.656 1 90.31 214 VAL A N 1
ATOM 1690 C CA . VAL A 1 214 ? 1.925 -19.984 -23.938 1 90.31 214 VAL A CA 1
ATOM 1691 C C . VAL A 1 214 ? 0.501 -20.188 -24.453 1 90.31 214 VAL A C 1
ATOM 1693 O O . VAL A 1 214 ? -0.246 -21 -23.922 1 90.31 214 VAL A O 1
ATOM 1696 N N . LYS A 1 215 ? 0.11 -19.281 -25.359 1 87.25 215 LYS A N 1
ATOM 1697 C CA . LYS A 1 215 ? -1.175 -19.406 -26.047 1 87.25 215 LYS A CA 1
ATOM 1698 C C . LYS A 1 215 ? -1.033 -19.141 -27.531 1 87.25 215 LYS A C 1
ATOM 1700 O O . LYS A 1 215 ? -0.252 -18.281 -27.938 1 87.25 215 LYS A O 1
ATOM 1705 N N . MET B 1 1 ? 11.727 -1.496 12.297 1 88.5 1 MET B N 1
ATOM 1706 C CA . MET B 1 1 ? 10.797 -0.929 13.281 1 88.5 1 MET B CA 1
ATOM 1707 C C . MET B 1 1 ? 9.406 -1.518 13.109 1 88.5 1 MET B C 1
ATOM 1709 O O . MET B 1 1 ? 8.961 -1.767 11.984 1 88.5 1 MET B O 1
ATOM 1713 N N . THR B 1 2 ? 8.734 -1.644 14.211 1 92.69 2 THR B N 1
ATOM 1714 C CA . THR B 1 2 ? 7.367 -2.146 14.18 1 92.69 2 THR B CA 1
ATOM 1715 C C . THR B 1 2 ? 6.391 -1.035 13.812 1 92.69 2 THR B C 1
ATOM 1717 O O . THR B 1 2 ? 6.73 0.147 13.883 1 92.69 2 THR B O 1
ATOM 1720 N N . ILE B 1 3 ? 5.207 -1.476 13.438 1 93.88 3 ILE B N 1
ATOM 1721 C CA . ILE B 1 3 ? 4.148 -0.53 13.102 1 93.88 3 ILE B CA 1
ATOM 1722 C C . ILE B 1 3 ? 3.883 0.392 14.289 1 93.88 3 ILE B C 1
ATOM 1724 O O . ILE B 1 3 ? 3.748 1.606 14.125 1 93.88 3 ILE B O 1
ATOM 1728 N N . SER B 1 4 ? 3.852 -0.184 15.469 1 95.31 4 SER B N 1
ATOM 1729 C CA . SER B 1 4 ? 3.598 0.601 16.672 1 95.31 4 SER B CA 1
ATOM 1730 C C . SER B 1 4 ? 4.699 1.627 16.906 1 95.31 4 SER B C 1
ATOM 1732 O O . SER B 1 4 ? 4.422 2.783 17.234 1 95.31 4 SER B O 1
ATOM 1734 N N . GLU B 1 5 ? 5.914 1.257 16.797 1 96.19 5 GLU B N 1
ATOM 1735 C CA . GLU B 1 5 ? 7.035 2.18 16.953 1 96.19 5 GLU B CA 1
ATOM 1736 C C . GLU B 1 5 ? 6.926 3.352 15.977 1 96.19 5 GLU B C 1
ATOM 1738 O O . GLU B 1 5 ? 7.141 4.504 16.359 1 96.19 5 GLU B O 1
ATOM 1743 N N . GLU B 1 6 ? 6.559 2.979 14.75 1 96.75 6 GLU B N 1
ATOM 1744 C CA . GLU B 1 6 ? 6.414 4.008 13.727 1 96.75 6 GLU B CA 1
ATOM 1745 C C . GLU B 1 6 ? 5.301 4.988 14.086 1 96.75 6 GLU B C 1
ATOM 1747 O O . GLU B 1 6 ? 5.449 6.199 13.906 1 96.75 6 GLU B O 1
ATOM 1752 N N . ASN B 1 7 ? 4.238 4.453 14.609 1 96.62 7 ASN B N 1
ATOM 1753 C CA . ASN B 1 7 ? 3.117 5.301 15 1 96.62 7 ASN B CA 1
ATOM 1754 C C . ASN B 1 7 ? 3.5 6.258 16.125 1 96.62 7 ASN B C 1
ATOM 1756 O O . ASN B 1 7 ? 3.092 7.422 16.125 1 96.62 7 ASN B O 1
ATOM 1760 N N . TYR B 1 8 ? 4.246 5.777 17.078 1 96.56 8 TYR B N 1
ATOM 1761 C CA . TYR B 1 8 ? 4.699 6.617 18.172 1 96.56 8 TYR B CA 1
ATOM 1762 C C . TYR B 1 8 ? 5.605 7.734 17.672 1 96.56 8 TYR B C 1
ATOM 1764 O O . TYR B 1 8 ? 5.445 8.898 18.062 1 96.56 8 TYR B O 1
ATOM 1772 N N . LEU B 1 9 ? 6.547 7.375 16.812 1 96.69 9 LEU B N 1
ATOM 1773 C CA . LEU B 1 9 ? 7.477 8.359 16.281 1 96.69 9 LEU B CA 1
ATOM 1774 C C . LEU B 1 9 ? 6.734 9.445 15.5 1 96.69 9 LEU B C 1
ATOM 1776 O O . LEU B 1 9 ? 7.016 10.633 15.664 1 96.69 9 LEU B O 1
ATOM 1780 N N . LYS B 1 10 ? 5.836 8.992 14.727 1 96.5 10 LYS B N 1
ATOM 1781 C CA . LYS B 1 10 ? 5.043 9.922 13.93 1 96.5 10 LYS B CA 1
ATOM 1782 C C . LYS B 1 10 ? 4.242 10.867 14.82 1 96.5 10 LYS B C 1
ATOM 1784 O O . LYS B 1 10 ? 4.184 12.07 14.57 1 96.5 10 LYS B O 1
ATOM 1789 N N . ALA B 1 11 ? 3.631 10.32 15.852 1 95.5 11 ALA B N 1
ATOM 1790 C CA . ALA B 1 11 ? 2.838 11.109 16.781 1 95.5 11 ALA B CA 1
ATOM 1791 C C . ALA B 1 11 ? 3.707 12.133 17.516 1 95.5 11 ALA B C 1
ATOM 1793 O O . ALA B 1 11 ? 3.338 13.305 17.625 1 95.5 11 ALA B O 1
ATOM 1794 N N . ILE B 1 12 ? 4.805 11.703 17.969 1 94.81 12 ILE B N 1
ATOM 1795 C CA . ILE B 1 12 ? 5.715 12.586 18.703 1 94.81 12 ILE B CA 1
ATOM 1796 C C . ILE B 1 12 ? 6.199 13.703 17.766 1 94.81 12 ILE B C 1
ATOM 1798 O O . ILE B 1 12 ? 6.27 14.867 18.172 1 94.81 12 ILE B O 1
ATOM 1802 N N . TYR B 1 13 ? 6.492 13.328 16.547 1 94.12 13 TYR B N 1
ATOM 1803 C CA . TYR B 1 13 ? 6.953 14.289 15.555 1 94.12 13 TYR B CA 1
ATOM 1804 C C . TYR B 1 13 ? 5.926 15.391 15.344 1 94.12 13 TYR B C 1
ATOM 1806 O O . TYR B 1 13 ? 6.281 16.578 15.266 1 94.12 13 TYR B O 1
ATOM 1814 N N . HIS B 1 14 ? 4.688 15.008 15.297 1 91.31 14 HIS B N 1
ATOM 1815 C CA . HIS B 1 14 ? 3.619 15.984 15.109 1 91.31 14 HIS B CA 1
ATOM 1816 C C . HIS B 1 14 ? 3.439 16.844 16.344 1 91.31 14 HIS B C 1
ATOM 1818 O O . HIS B 1 14 ? 3.27 18.062 16.25 1 91.31 14 HIS B O 1
ATOM 1824 N N . LEU B 1 15 ? 3.486 16.25 17.453 1 91.69 15 LEU B N 1
ATOM 1825 C CA . LEU B 1 15 ? 3.217 16.938 18.719 1 91.69 15 LEU B CA 1
ATOM 1826 C C . LEU B 1 15 ? 4.332 17.922 19.047 1 91.69 15 LEU B C 1
ATOM 1828 O O . LEU B 1 15 ? 4.078 18.984 19.625 1 91.69 15 LEU B O 1
ATOM 1832 N N . ILE B 1 16 ? 5.539 17.594 18.688 1 87.56 16 ILE B N 1
ATOM 1833 C CA . ILE B 1 16 ? 6.684 18.422 19.016 1 87.56 16 ILE B CA 1
ATOM 1834 C C . ILE B 1 16 ? 6.605 19.734 18.234 1 87.56 16 ILE B C 1
ATOM 1836 O O . ILE B 1 16 ? 7.129 20.766 18.688 1 87.56 16 ILE B O 1
ATOM 1840 N N . GLN B 1 17 ? 5.996 19.641 17.125 1 80.94 17 GLN B N 1
ATOM 1841 C CA . GLN B 1 17 ? 5.812 20.859 16.344 1 80.94 17 GLN B CA 1
ATOM 1842 C C . GLN B 1 17 ? 4.918 21.844 17.078 1 80.94 17 GLN B C 1
ATOM 1844 O O . GLN B 1 17 ? 5.078 23.062 16.938 1 80.94 17 GLN B O 1
ATOM 1849 N N . LEU B 1 18 ? 4.055 21.312 17.922 1 80.12 18 LEU B N 1
ATOM 1850 C CA . LEU B 1 18 ? 3.135 22.125 18.703 1 80.12 18 LEU B CA 1
ATOM 1851 C C . LEU B 1 18 ? 3.727 22.438 20.078 1 80.12 18 LEU B C 1
ATOM 1853 O O . LEU B 1 18 ? 3.4 23.469 20.672 1 80.12 18 LEU B O 1
ATOM 1857 N N . MET B 1 19 ? 4.559 21.516 20.484 1 81.25 19 MET B N 1
ATOM 1858 C CA . MET B 1 19 ? 5.184 21.641 21.797 1 81.25 19 MET B CA 1
ATOM 1859 C C . MET B 1 19 ? 6.691 21.438 21.719 1 81.25 19 MET B C 1
ATOM 1861 O O . MET B 1 19 ? 7.203 20.391 22.141 1 81.25 19 MET B O 1
ATOM 1865 N N . PRO B 1 20 ? 7.422 22.422 21.344 1 76 20 PRO B N 1
ATOM 1866 C CA . PRO B 1 20 ? 8.844 22.25 21.031 1 76 20 PRO B CA 1
ATOM 1867 C C . PRO B 1 20 ? 9.68 21.891 22.25 1 76 20 PRO B C 1
ATOM 1869 O O . PRO B 1 20 ? 10.766 21.328 22.109 1 76 20 PRO B O 1
ATOM 1872 N N . LYS B 1 21 ? 9.289 22.234 23.422 1 78.62 21 LYS B N 1
ATOM 1873 C CA . LYS B 1 21 ? 10.078 21.953 24.625 1 78.62 21 LYS B CA 1
ATOM 1874 C C . LYS B 1 21 ? 9.938 20.5 25.047 1 78.62 21 LYS B C 1
ATOM 1876 O O . LYS B 1 21 ? 10.711 20.016 25.875 1 78.62 21 LYS B O 1
ATOM 1881 N N . GLY B 1 22 ? 9.039 19.781 24.406 1 83 22 GLY B N 1
ATOM 1882 C CA . GLY B 1 22 ? 8.828 18.375 24.75 1 83 22 GLY B CA 1
ATOM 1883 C C . GLY B 1 22 ? 7.367 18.016 24.922 1 83 22 GLY B C 1
ATOM 1884 O O . GLY B 1 22 ? 6.539 18.875 25.234 1 83 22 GLY B O 1
ATOM 1885 N N . VAL B 1 23 ? 7.176 16.719 24.688 1 90.12 23 VAL B N 1
ATOM 1886 C CA . VAL B 1 23 ? 5.805 16.234 24.781 1 90.12 23 VAL B CA 1
ATOM 1887 C C . VAL B 1 23 ? 5.676 15.289 25.969 1 90.12 23 VAL B C 1
ATOM 1889 O O . VAL B 1 23 ? 6.484 14.375 26.125 1 90.12 23 VAL B O 1
ATOM 1892 N N . ASN B 1 24 ? 4.746 15.531 26.781 1 89.62 24 ASN B N 1
ATOM 1893 C CA . ASN B 1 24 ? 4.602 14.672 27.953 1 89.62 24 ASN B CA 1
ATOM 1894 C C . ASN B 1 24 ? 3.891 13.367 27.609 1 89.62 24 ASN B C 1
ATOM 1896 O O . ASN B 1 24 ? 3.244 13.266 26.562 1 89.62 24 ASN B O 1
ATOM 1900 N N . THR B 1 25 ? 4.016 12.422 28.484 1 90.19 25 THR B N 1
ATOM 1901 C CA . THR B 1 25 ? 3.506 11.062 28.297 1 90.19 25 THR B CA 1
ATOM 1902 C C . THR B 1 25 ? 1.989 11.07 28.141 1 90.19 25 THR B C 1
ATOM 1904 O O . THR B 1 25 ? 1.441 10.344 27.312 1 90.19 25 THR B O 1
ATOM 1907 N N . ASN B 1 26 ? 1.358 11.945 28.844 1 91.62 26 ASN B N 1
ATOM 1908 C CA . ASN B 1 26 ? -0.1 11.984 28.797 1 91.62 26 ASN B CA 1
ATOM 1909 C C . ASN B 1 26 ? -0.602 12.5 27.453 1 91.62 26 ASN B C 1
ATOM 1911 O O . ASN B 1 26 ? -1.627 12.039 26.953 1 91.62 26 ASN B O 1
ATOM 1915 N N . THR B 1 27 ? 0.03 13.422 26.969 1 92.81 27 THR B N 1
ATOM 1916 C CA . THR B 1 27 ? -0.332 13.977 25.672 1 92.81 27 THR B CA 1
ATOM 1917 C C . THR B 1 27 ? -0.16 12.938 24.578 1 92.81 27 THR B C 1
ATOM 1919 O O . THR B 1 27 ? -0.997 12.836 23.672 1 92.81 27 THR B O 1
ATOM 1922 N N . ILE B 1 28 ? 0.895 12.211 24.641 1 94.06 28 ILE B N 1
ATOM 1923 C CA . ILE B 1 28 ? 1.156 11.156 23.672 1 94.06 28 ILE B CA 1
ATOM 1924 C C . ILE B 1 28 ? 0.085 10.07 23.781 1 94.06 28 ILE B C 1
ATOM 1926 O O . ILE B 1 28 ? -0.434 9.594 22.781 1 94.06 28 ILE B O 1
ATOM 1930 N N . ALA B 1 29 ? -0.229 9.742 25.016 1 94.81 29 ALA B N 1
ATOM 1931 C CA . ALA B 1 29 ? -1.248 8.734 25.266 1 94.81 29 ALA B CA 1
ATOM 1932 C C . ALA B 1 29 ? -2.59 9.141 24.672 1 94.81 29 ALA B C 1
ATOM 1934 O O . ALA B 1 29 ? -3.283 8.312 24.062 1 94.81 29 ALA B O 1
ATOM 1935 N N . ALA B 1 30 ? -2.908 10.391 24.781 1 93.56 30 ALA B N 1
ATOM 1936 C CA . ALA B 1 30 ? -4.16 10.922 24.25 1 93.56 30 ALA B CA 1
ATOM 1937 C C . ALA B 1 30 ? -4.16 10.883 22.719 1 93.56 30 ALA B C 1
ATOM 1939 O O . ALA B 1 30 ? -5.16 10.508 22.109 1 93.56 30 ALA B O 1
ATOM 1940 N N . SER B 1 31 ? -3.066 11.195 22.172 1 92.69 31 SER B N 1
ATOM 1941 C CA . SER B 1 31 ? -2.943 11.258 20.734 1 92.69 31 SER B CA 1
ATOM 1942 C C . SER B 1 31 ? -3.072 9.883 20.094 1 92.69 31 SER B C 1
ATOM 1944 O O . SER B 1 31 ? -3.627 9.742 19 1 92.69 31 SER B O 1
ATOM 1946 N N . LEU B 1 32 ? -2.588 8.898 20.75 1 95 32 LEU B N 1
ATOM 1947 C CA . LEU B 1 32 ? -2.566 7.547 20.203 1 95 32 LEU B CA 1
ATOM 1948 C C . LEU B 1 32 ? -3.693 6.703 20.781 1 95 32 LEU B C 1
ATOM 1950 O O . LEU B 1 32 ? -3.83 5.523 20.438 1 95 32 LEU B O 1
ATOM 1954 N N . ASP B 1 33 ? -4.504 7.336 21.594 1 94.62 33 ASP B N 1
ATOM 1955 C CA . ASP B 1 33 ? -5.613 6.66 22.25 1 94.62 33 ASP B CA 1
ATOM 1956 C C . ASP B 1 33 ? -5.148 5.375 22.938 1 94.62 33 ASP B C 1
ATOM 1958 O O . ASP B 1 33 ? -5.672 4.293 22.656 1 94.62 33 ASP B O 1
ATOM 1962 N N . THR B 1 34 ? -4.109 5.488 23.719 1 95.31 34 THR B N 1
ATOM 1963 C CA . THR B 1 34 ? -3.533 4.371 24.453 1 95.31 34 THR B CA 1
ATOM 1964 C C . THR B 1 34 ? -3.266 4.766 25.906 1 95.31 34 THR B C 1
ATOM 1966 O O . THR B 1 34 ? -3.541 5.895 26.312 1 95.31 34 THR B O 1
ATOM 1969 N N . LYS B 1 35 ? -2.869 3.855 26.766 1 93.56 35 LYS B N 1
ATOM 1970 C CA . LYS B 1 35 ? -2.604 4.078 28.172 1 93.56 35 LYS B CA 1
ATOM 1971 C C . LYS B 1 35 ? -1.222 4.691 28.391 1 93.56 35 LYS B C 1
ATOM 1973 O O . LYS B 1 35 ? -0.276 4.367 27.672 1 93.56 35 LYS B O 1
ATOM 1978 N N . ALA B 1 36 ? -1.176 5.449 29.438 1 91.88 36 ALA B N 1
ATOM 1979 C CA . ALA B 1 36 ? 0.086 6.098 29.781 1 91.88 36 ALA B CA 1
ATOM 1980 C C . ALA B 1 36 ? 1.18 5.066 30.031 1 91.88 36 ALA B C 1
ATOM 1982 O O . ALA B 1 36 ? 2.35 5.297 29.719 1 91.88 36 ALA B O 1
ATOM 1983 N N . SER B 1 37 ? 0.854 4.023 30.641 1 93.31 37 SER B N 1
ATOM 1984 C CA . SER B 1 37 ? 1.818 2.965 30.938 1 93.31 37 SER B CA 1
ATOM 1985 C C . SER B 1 37 ? 2.418 2.398 29.656 1 93.31 37 SER B C 1
ATOM 1987 O O . SER B 1 37 ? 3.621 2.137 29.578 1 93.31 37 SER B O 1
ATOM 1989 N N . SER B 1 38 ? 1.601 2.203 28.594 1 94.56 38 SER B N 1
ATOM 1990 C CA . SER B 1 38 ? 2.062 1.712 27.297 1 94.56 38 SER B CA 1
ATOM 1991 C C . SER B 1 38 ? 3.016 2.703 26.641 1 94.56 38 SER B C 1
ATOM 1993 O O . SER B 1 38 ? 3.988 2.303 26 1 94.56 38 SER B O 1
ATOM 1995 N N . VAL B 1 39 ? 2.67 3.947 26.906 1 94.56 39 VAL B N 1
ATOM 1996 C CA . VAL B 1 39 ? 3.514 5 26.344 1 94.56 39 VAL B CA 1
ATOM 1997 C C . VAL B 1 39 ? 4.895 4.957 27 1 94.56 39 VAL B C 1
ATOM 1999 O O . VAL B 1 39 ? 5.914 5.012 26.312 1 94.56 39 VAL B O 1
ATOM 2002 N N . THR B 1 40 ? 4.941 4.832 28.281 1 91.88 40 THR B N 1
ATOM 2003 C CA . THR B 1 40 ? 6.203 4.797 29.016 1 91.88 40 THR B CA 1
ATOM 2004 C C . THR B 1 40 ? 7.059 3.619 28.547 1 91.88 40 THR B C 1
ATOM 2006 O O . THR B 1 40 ? 8.266 3.768 28.344 1 91.88 40 THR B O 1
ATOM 2009 N N . ASP B 1 41 ? 6.461 2.488 28.406 1 94.75 41 ASP B N 1
ATOM 2010 C CA . ASP B 1 41 ? 7.168 1.294 27.953 1 94.75 41 ASP B CA 1
ATOM 2011 C C . ASP B 1 41 ? 7.75 1.502 26.547 1 94.75 41 ASP B C 1
ATOM 2013 O O . ASP B 1 41 ? 8.891 1.125 26.297 1 94.75 41 ASP B O 1
ATOM 2017 N N . MET B 1 42 ? 6.977 2.072 25.734 1 95.44 42 MET B N 1
ATOM 2018 C CA . MET B 1 42 ? 7.414 2.299 24.359 1 95.44 42 MET B CA 1
ATOM 2019 C C . MET B 1 42 ? 8.539 3.332 24.312 1 95.44 42 MET B C 1
ATOM 2021 O O . MET B 1 42 ? 9.492 3.182 23.547 1 95.44 42 MET B O 1
ATOM 2025 N N . LEU B 1 43 ? 8.383 4.324 25.094 1 94.06 43 LEU B N 1
ATOM 2026 C CA . LEU B 1 43 ? 9.414 5.363 25.125 1 94.06 43 LEU B CA 1
ATOM 2027 C C . LEU B 1 43 ? 10.75 4.793 25.578 1 94.06 43 LEU B C 1
ATOM 2029 O O . LEU B 1 43 ? 11.805 5.199 25.078 1 94.06 43 LEU B O 1
ATOM 2033 N N . LYS B 1 44 ? 10.711 3.941 26.5 1 93.25 44 LYS B N 1
ATOM 2034 C CA . LYS B 1 44 ? 11.93 3.266 26.938 1 93.25 44 LYS B CA 1
ATOM 2035 C C . LYS B 1 44 ? 12.57 2.492 25.797 1 93.25 44 LYS B C 1
ATOM 2037 O O . LYS B 1 44 ? 13.781 2.574 25.578 1 93.25 44 LYS B O 1
ATOM 2042 N N . LYS B 1 45 ? 11.766 1.771 25.078 1 95.31 45 LYS B N 1
ATOM 2043 C CA . LYS B 1 45 ? 12.242 0.991 23.938 1 95.31 45 LYS B CA 1
ATOM 2044 C C . LYS B 1 45 ? 12.844 1.896 22.875 1 95.31 45 LYS B C 1
ATOM 2046 O O . LYS B 1 45 ? 13.914 1.606 22.328 1 95.31 45 LYS B O 1
ATOM 2051 N N . LEU B 1 46 ? 12.141 2.936 22.578 1 96.69 46 LEU B N 1
ATOM 2052 C CA . LEU B 1 46 ? 12.594 3.875 21.562 1 96.69 46 LEU B CA 1
ATOM 2053 C C . LEU B 1 46 ? 13.875 4.578 22 1 96.69 46 LEU B C 1
ATOM 2055 O O . LEU B 1 46 ? 14.727 4.895 21.172 1 96.69 46 LEU B O 1
ATOM 2059 N N . SER B 1 47 ? 13.938 4.852 23.266 1 94.56 47 SER B N 1
ATOM 2060 C CA . SER B 1 47 ? 15.148 5.465 23.797 1 94.56 47 SER B CA 1
ATOM 2061 C C . SER B 1 47 ? 16.344 4.527 23.672 1 94.56 47 SER B C 1
ATOM 2063 O O . SER B 1 47 ? 17.453 4.961 23.344 1 94.56 47 SER B O 1
ATOM 2065 N N . GLU B 1 48 ? 16.109 3.314 23.938 1 95 48 GLU B N 1
ATOM 2066 C CA . GLU B 1 48 ? 17.172 2.312 23.797 1 95 48 GLU B CA 1
ATOM 2067 C C . GLU B 1 48 ? 17.656 2.229 22.359 1 95 48 GLU B C 1
ATOM 2069 O O . GLU B 1 48 ? 18.828 1.971 22.109 1 95 48 GLU B O 1
ATOM 2074 N N . LYS B 1 49 ? 16.781 2.484 21.453 1 96 49 LYS B N 1
ATOM 2075 C CA . LYS B 1 49 ? 17.125 2.465 20.031 1 96 49 LYS B CA 1
ATOM 2076 C C . LYS B 1 49 ? 17.688 3.814 19.594 1 96 49 LYS B C 1
ATOM 2078 O O . LYS B 1 49 ? 17.938 4.02 18.406 1 96 49 LYS B O 1
ATOM 2083 N N . GLU B 1 50 ? 17.734 4.738 20.516 1 96.19 50 GLU B N 1
ATOM 2084 C CA . GLU B 1 50 ? 18.297 6.07 20.312 1 96.19 50 GLU B CA 1
ATOM 2085 C C . GLU B 1 50 ? 17.453 6.879 19.328 1 96.19 50 GLU B C 1
ATOM 2087 O O . GLU B 1 50 ? 18 7.605 18.484 1 96.19 50 GLU B O 1
ATOM 2092 N N . LEU B 1 51 ? 16.141 6.68 19.406 1 97.19 51 LEU B N 1
ATOM 2093 C CA . LEU B 1 51 ? 15.227 7.398 18.531 1 97.19 51 LEU B CA 1
ATOM 2094 C C . LEU B 1 51 ? 14.562 8.555 19.266 1 97.19 51 LEU B C 1
ATOM 2096 O O . LEU B 1 51 ? 14.109 9.516 18.641 1 97.19 51 LEU B O 1
ATOM 2100 N N . VAL B 1 52 ? 14.492 8.406 20.594 1 96.25 52 VAL B N 1
ATOM 2101 C CA . VAL B 1 52 ? 13.891 9.461 21.406 1 96.25 52 VAL B CA 1
ATOM 2102 C C . VAL B 1 52 ? 14.766 9.742 22.625 1 96.25 52 VAL B C 1
ATOM 2104 O O . VAL B 1 52 ? 15.609 8.922 22.984 1 96.25 52 VAL B O 1
ATOM 2107 N N . THR B 1 53 ? 14.648 10.914 23.109 1 92.12 53 THR B N 1
ATOM 2108 C CA . THR B 1 53 ? 15.234 11.297 24.391 1 92.12 53 THR B CA 1
ATOM 2109 C C . THR B 1 53 ? 14.148 11.609 25.422 1 92.12 53 THR B C 1
ATOM 2111 O O . THR B 1 53 ? 13.227 12.367 25.141 1 92.12 53 THR B O 1
ATOM 2114 N N . TYR B 1 54 ? 14.258 10.773 26.359 1 82.75 54 TYR B N 1
ATOM 2115 C CA . TYR B 1 54 ? 13.281 10.961 27.438 1 82.75 54 TYR B CA 1
ATOM 2116 C C . TYR B 1 54 ? 13.945 11.555 28.672 1 82.75 54 TYR B C 1
ATOM 2118 O O . TYR B 1 54 ? 14.945 11.031 29.156 1 82.75 54 TYR B O 1
ATOM 2126 N N . GLN B 1 55 ? 13.664 12.773 29.062 1 75.31 55 GLN B N 1
ATOM 2127 C CA . GLN B 1 55 ? 14.172 13.383 30.297 1 75.31 55 GLN B CA 1
ATOM 2128 C C . GLN B 1 55 ? 13.047 13.594 31.312 1 75.31 55 GLN B C 1
ATOM 2130 O O . GLN B 1 55 ? 11.969 14.07 30.953 1 75.31 55 GLN B O 1
ATOM 2135 N N . LYS B 1 56 ? 13.406 13.258 32.406 1 70.88 56 LYS B N 1
ATOM 2136 C CA . LYS B 1 56 ? 12.469 13.438 33.531 1 70.88 56 LYS B CA 1
ATOM 2137 C C . LYS B 1 56 ? 11.969 14.883 33.594 1 70.88 56 LYS B C 1
ATOM 2139 O O . LYS B 1 56 ? 12.758 15.82 33.438 1 70.88 56 LYS B O 1
ATOM 2144 N N . TYR B 1 57 ? 10.672 15.156 33.594 1 69.38 57 TYR B N 1
ATOM 2145 C CA . TYR B 1 57 ? 9.977 16.438 33.781 1 69.38 57 TYR B CA 1
ATOM 2146 C C . TYR B 1 57 ? 9.953 17.219 32.469 1 69.38 57 TYR B C 1
ATOM 2148 O O . TYR B 1 57 ? 9.203 18.188 32.312 1 69.38 57 TYR B O 1
ATOM 2156 N N . GLN B 1 58 ? 10.875 16.984 31.531 1 75.12 58 GLN B N 1
ATOM 2157 C CA . GLN B 1 58 ? 10.922 17.766 30.297 1 75.12 58 GLN B CA 1
ATOM 2158 C C . GLN B 1 58 ? 10.117 17.078 29.188 1 75.12 58 GLN B C 1
ATOM 2160 O O . GLN B 1 58 ? 9.75 17.703 28.203 1 75.12 58 GLN B O 1
ATOM 2165 N N . GLY B 1 59 ? 9.812 15.914 29.391 1 85.31 59 GLY B N 1
ATOM 2166 C CA . GLY B 1 59 ? 9.023 15.195 28.406 1 85.31 59 GLY B CA 1
ATOM 2167 C C . GLY B 1 59 ? 9.875 14.477 27.375 1 85.31 59 GLY B C 1
ATOM 2168 O O . GLY B 1 59 ? 11.031 14.156 27.641 1 85.31 59 GLY B O 1
ATOM 2169 N N . VAL B 1 60 ? 9.266 14.148 26.25 1 92.38 60 VAL B N 1
ATOM 2170 C CA . VAL B 1 60 ? 9.93 13.336 25.234 1 92.38 60 VAL B CA 1
ATOM 2171 C C . VAL B 1 60 ? 10.25 14.195 24.016 1 92.38 60 VAL B C 1
ATOM 2173 O O . VAL B 1 60 ? 9.445 15.039 23.609 1 92.38 60 VAL B O 1
ATOM 2176 N N . THR B 1 61 ? 11.445 14.109 23.5 1 91.75 61 THR B N 1
ATOM 2177 C CA . THR B 1 61 ? 11.836 14.711 22.234 1 91.75 61 THR B CA 1
ATOM 2178 C C . THR B 1 61 ? 12.422 13.656 21.297 1 91.75 61 THR B C 1
ATOM 2180 O O . THR B 1 61 ? 12.711 12.531 21.703 1 91.75 61 THR B O 1
ATOM 2183 N N . LEU B 1 62 ? 12.57 14.047 20.047 1 94.69 62 LEU B N 1
ATOM 2184 C CA . LEU B 1 62 ? 13.164 13.141 19.062 1 94.69 62 LEU B CA 1
ATOM 2185 C C . LEU B 1 62 ? 14.656 13.406 18.906 1 94.69 62 LEU B C 1
ATOM 2187 O O . LEU B 1 62 ? 15.086 14.562 18.922 1 94.69 62 LEU B O 1
ATOM 2191 N N . THR B 1 63 ? 15.461 12.336 18.812 1 95.19 63 THR B N 1
ATOM 2192 C CA . THR B 1 63 ? 16.828 12.492 18.359 1 95.19 63 THR B CA 1
ATOM 2193 C C . THR B 1 63 ? 16.875 12.828 16.875 1 95.19 63 THR B C 1
ATOM 2195 O O . THR B 1 63 ? 15.844 12.859 16.203 1 95.19 63 THR B O 1
ATOM 2198 N N . GLU B 1 64 ? 18.078 13.109 16.391 1 93.62 64 GLU B N 1
ATOM 2199 C CA . GLU B 1 64 ? 18.219 13.367 14.969 1 93.62 64 GLU B CA 1
ATOM 2200 C C . GLU B 1 64 ? 17.781 12.156 14.148 1 93.62 64 GLU B C 1
ATOM 2202 O O . GLU B 1 64 ? 17.094 12.305 13.133 1 93.62 64 GLU B O 1
ATOM 2207 N N . SER B 1 65 ? 18.172 11.031 14.609 1 95.5 65 SER B N 1
ATOM 2208 C CA . SER B 1 65 ? 17.797 9.797 13.93 1 95.5 65 SER B CA 1
ATOM 2209 C C . SER B 1 65 ? 16.297 9.547 14.023 1 95.5 65 SER B C 1
ATOM 2211 O O . SER B 1 65 ? 15.664 9.086 13.062 1 95.5 65 SER B O 1
ATOM 2213 N N . GLY B 1 66 ? 15.734 9.875 15.234 1 96.31 66 GLY B N 1
ATOM 2214 C CA . GLY B 1 66 ? 14.297 9.742 15.414 1 96.31 66 GLY B CA 1
ATOM 2215 C C . GLY B 1 66 ? 13.492 10.688 14.539 1 96.31 66 GLY B C 1
ATOM 2216 O O . GLY B 1 66 ? 12.477 10.305 13.969 1 96.31 66 GLY B O 1
ATOM 2217 N N . LYS B 1 67 ? 14 11.836 14.43 1 94.31 67 LYS B N 1
ATOM 2218 C CA . LYS B 1 67 ? 13.359 12.852 13.602 1 94.31 67 LYS B CA 1
ATOM 2219 C C . LYS B 1 67 ? 13.352 12.438 12.133 1 94.31 67 LYS B C 1
ATOM 2221 O O . LYS B 1 67 ? 12.336 12.555 11.445 1 94.31 67 LYS B O 1
ATOM 2226 N N . LEU B 1 68 ? 14.43 12.008 11.719 1 94.88 68 LEU B N 1
ATOM 2227 C CA . LEU B 1 68 ? 14.531 11.562 10.336 1 94.88 68 LEU B CA 1
ATOM 2228 C C . LEU B 1 68 ? 13.586 10.398 10.07 1 94.88 68 LEU B C 1
ATOM 2230 O O . LEU B 1 68 ? 12.891 10.375 9.047 1 94.88 68 LEU B O 1
ATOM 2234 N N . SER B 1 69 ? 13.539 9.484 10.945 1 96.44 69 SER B N 1
ATOM 2235 C CA . SER B 1 69 ? 12.656 8.328 10.805 1 96.44 69 SER B CA 1
ATOM 2236 C C . SER B 1 69 ? 11.195 8.758 10.734 1 96.44 69 SER B C 1
ATOM 2238 O O . SER B 1 69 ? 10.43 8.258 9.906 1 96.44 69 SER B O 1
ATOM 2240 N N . ALA B 1 70 ? 10.859 9.648 11.609 1 96.75 70 ALA B N 1
ATOM 2241 C CA . ALA B 1 70 ? 9.484 10.148 11.625 1 96.75 70 ALA B CA 1
ATOM 2242 C C . ALA B 1 70 ? 9.148 10.883 10.336 1 96.75 70 ALA B C 1
ATOM 2244 O O . ALA B 1 70 ? 8.07 10.703 9.773 1 96.75 70 ALA B O 1
ATOM 2245 N N . LYS B 1 71 ? 10.047 11.656 9.836 1 95.06 71 LYS B N 1
ATOM 2246 C CA . LYS B 1 71 ? 9.852 12.391 8.586 1 95.06 71 LYS B CA 1
ATOM 2247 C C . LYS B 1 71 ? 9.633 11.445 7.414 1 95.06 71 LYS B C 1
ATOM 2249 O O . LYS B 1 71 ? 8.805 11.719 6.539 1 95.06 71 LYS B O 1
ATOM 2254 N N . MET B 1 72 ? 10.383 10.375 7.457 1 96.81 72 MET B N 1
ATOM 2255 C CA . MET B 1 72 ? 10.258 9.414 6.363 1 96.81 72 MET B CA 1
ATOM 2256 C C . MET B 1 72 ? 8.906 8.719 6.398 1 96.81 72 MET B C 1
ATOM 2258 O O . MET B 1 72 ? 8.344 8.391 5.352 1 96.81 72 MET B O 1
ATOM 2262 N N . ILE B 1 73 ? 8.414 8.531 7.582 1 97.38 73 ILE B N 1
ATOM 2263 C CA . ILE B 1 73 ? 7.078 7.957 7.707 1 97.38 73 ILE B CA 1
ATOM 2264 C C . ILE B 1 73 ? 6.047 8.938 7.156 1 97.38 73 ILE B C 1
ATOM 2266 O O . ILE B 1 73 ? 5.137 8.547 6.422 1 97.38 73 ILE B O 1
ATOM 2270 N N . VAL B 1 74 ? 6.227 10.156 7.473 1 95.69 74 VAL B N 1
ATOM 2271 C CA . VAL B 1 74 ? 5.336 11.219 7 1 95.69 74 VAL B CA 1
ATOM 2272 C C . VAL B 1 74 ? 5.414 11.312 5.477 1 95.69 74 VAL B C 1
ATOM 2274 O O . VAL B 1 74 ? 4.391 11.477 4.809 1 95.69 74 VAL B O 1
ATOM 2277 N N . ARG B 1 75 ? 6.578 11.258 4.977 1 96.44 75 ARG B N 1
ATOM 2278 C CA . ARG B 1 75 ? 6.781 11.266 3.533 1 96.44 75 ARG B CA 1
ATOM 2279 C C . ARG B 1 75 ? 5.973 10.164 2.857 1 96.44 75 ARG B C 1
ATOM 2281 O O . ARG B 1 75 ? 5.246 10.422 1.896 1 96.44 75 ARG B O 1
ATOM 2288 N N . LYS B 1 76 ? 6.125 9.023 3.385 1 97.81 76 LYS B N 1
ATOM 2289 C CA . LYS B 1 76 ? 5.387 7.891 2.828 1 97.81 76 LYS B CA 1
ATOM 2290 C C . LYS B 1 76 ? 3.883 8.148 2.854 1 97.81 76 LYS B C 1
ATOM 2292 O O . LYS B 1 76 ? 3.199 7.969 1.844 1 97.81 76 LYS B O 1
ATOM 2297 N N . HIS B 1 77 ? 3.438 8.547 3.955 1 97.31 77 HIS B N 1
ATOM 2298 C CA . HIS B 1 77 ? 2.02 8.828 4.16 1 97.31 77 HIS B CA 1
ATOM 2299 C C . HIS B 1 77 ? 1.499 9.828 3.133 1 97.31 77 HIS B C 1
ATOM 2301 O O . HIS B 1 77 ? 0.481 9.578 2.482 1 97.31 77 HIS B O 1
ATOM 2307 N N . ARG B 1 78 ? 2.193 10.875 2.994 1 96.38 78 ARG B N 1
ATOM 2308 C CA . ARG B 1 78 ? 1.724 11.977 2.158 1 96.38 78 ARG B CA 1
ATOM 2309 C C . ARG B 1 78 ? 1.811 11.617 0.679 1 96.38 78 ARG B C 1
ATOM 2311 O O . ARG B 1 78 ? 0.958 12.016 -0.115 1 96.38 78 ARG B O 1
ATOM 2318 N N . LEU B 1 79 ? 2.805 10.906 0.297 1 97.75 79 LEU B N 1
ATOM 2319 C CA . LEU B 1 79 ? 2.912 10.461 -1.086 1 97.75 79 LEU B CA 1
ATOM 2320 C C . LEU B 1 79 ? 1.753 9.531 -1.445 1 97.75 79 LEU B C 1
ATOM 2322 O O . LEU B 1 79 ? 1.171 9.648 -2.525 1 97.75 79 LEU B O 1
ATOM 2326 N N . TRP B 1 80 ? 1.416 8.672 -0.523 1 97.94 80 TRP B N 1
ATOM 2327 C CA . TRP B 1 80 ? 0.285 7.785 -0.776 1 97.94 80 TRP B CA 1
ATOM 2328 C C . TRP B 1 80 ? -1.01 8.578 -0.916 1 97.94 80 TRP B C 1
ATOM 2330 O O . TRP B 1 80 ? -1.857 8.258 -1.75 1 97.94 80 TRP B O 1
ATOM 2340 N N . GLU B 1 81 ? -1.121 9.617 -0.064 1 95.38 81 GLU B N 1
ATOM 2341 C CA . GLU B 1 81 ? -2.312 10.453 -0.179 1 95.38 81 GLU B CA 1
ATOM 2342 C C . GLU B 1 81 ? -2.422 11.07 -1.571 1 95.38 81 GLU B C 1
ATOM 2344 O O . GLU B 1 81 ? -3.504 11.094 -2.162 1 95.38 81 GLU B O 1
ATOM 2349 N N . VAL B 1 82 ? -1.362 11.539 -2.064 1 95.81 82 VAL B N 1
ATOM 2350 C CA . VAL B 1 82 ? -1.349 12.133 -3.396 1 95.81 82 VAL B CA 1
ATOM 2351 C C . VAL B 1 82 ? -1.762 11.094 -4.434 1 95.81 82 VAL B C 1
ATOM 2353 O O . VAL B 1 82 ? -2.615 11.352 -5.281 1 95.81 82 VAL B O 1
ATOM 2356 N N . PHE B 1 83 ? -1.201 9.938 -4.328 1 98.25 83 PHE B N 1
ATOM 2357 C CA . PHE B 1 83 ? -1.511 8.867 -5.266 1 98.25 83 PHE B CA 1
ATOM 2358 C C . PHE B 1 83 ? -2.994 8.516 -5.219 1 98.25 83 PHE B C 1
ATOM 2360 O O . PHE B 1 83 ? -3.646 8.422 -6.262 1 98.25 83 PHE B O 1
ATOM 2367 N N . LEU B 1 84 ? -3.527 8.336 -4.031 1 97.44 84 LEU B N 1
ATOM 2368 C CA . LEU B 1 84 ? -4.914 7.922 -3.834 1 97.44 84 LEU B CA 1
ATOM 2369 C C . LEU B 1 84 ? -5.875 8.961 -4.398 1 97.44 84 LEU B C 1
ATOM 2371 O O . LEU B 1 84 ? -6.875 8.617 -5.031 1 97.44 84 LEU B O 1
ATOM 2375 N N . VAL B 1 85 ? -5.508 10.18 -4.203 1 91.06 85 VAL B N 1
ATOM 2376 C CA . VAL B 1 85 ? -6.398 11.25 -4.641 1 91.06 85 VAL B CA 1
ATOM 2377 C C . VAL B 1 85 ? -6.219 11.492 -6.137 1 91.06 85 VAL B C 1
ATOM 2379 O O . VAL B 1 85 ? -7.184 11.43 -6.902 1 91.06 85 VAL B O 1
ATOM 2382 N N . ASP B 1 86 ? -5.047 11.633 -6.594 1 93.31 86 ASP B N 1
ATOM 2383 C CA . ASP B 1 86 ? -4.762 12.078 -7.953 1 93.31 86 ASP B CA 1
ATOM 2384 C C . ASP B 1 86 ? -4.961 10.945 -8.961 1 93.31 86 ASP B C 1
ATOM 2386 O O . ASP B 1 86 ? -5.359 11.188 -10.102 1 93.31 86 ASP B O 1
ATOM 2390 N N . LYS B 1 87 ? -4.664 9.766 -8.555 1 95.06 87 LYS B N 1
ATOM 2391 C CA . LYS B 1 87 ? -4.641 8.68 -9.531 1 95.06 87 LYS B CA 1
ATOM 2392 C C . LYS B 1 87 ? -5.816 7.73 -9.32 1 95.06 87 LYS B C 1
ATOM 2394 O O . LYS B 1 87 ? -6.359 7.188 -10.281 1 95.06 87 LYS B O 1
ATOM 2399 N N . LEU B 1 88 ? -6.242 7.598 -8.055 1 95.94 88 LEU B N 1
ATOM 2400 C CA . LEU B 1 88 ? -7.246 6.57 -7.801 1 95.94 88 LEU B CA 1
ATOM 2401 C C . LEU B 1 88 ? -8.602 7.199 -7.492 1 95.94 88 LEU B C 1
ATOM 2403 O O . LEU B 1 88 ? -9.586 6.488 -7.277 1 95.94 88 LEU B O 1
ATOM 2407 N N . GLY B 1 89 ? -8.641 8.477 -7.352 1 90.38 89 GLY B N 1
ATOM 2408 C CA . GLY B 1 89 ? -9.922 9.164 -7.277 1 90.38 89 GLY B CA 1
ATOM 2409 C C . GLY B 1 89 ? -10.516 9.172 -5.883 1 90.38 89 GLY B C 1
ATOM 2410 O O . GLY B 1 89 ? -11.727 9.352 -5.719 1 90.38 89 GLY B O 1
ATOM 2411 N N . PHE B 1 90 ? -9.758 8.953 -4.902 1 90.75 90 PHE B N 1
ATOM 2412 C CA . PHE B 1 90 ? -10.234 9.062 -3.531 1 90.75 90 PHE B CA 1
ATOM 2413 C C . PHE B 1 90 ? -10.562 10.516 -3.189 1 90.75 90 PHE B C 1
ATOM 2415 O O . PHE B 1 90 ? -9.875 11.43 -3.641 1 90.75 90 PHE B O 1
ATOM 2422 N N . ALA B 1 91 ? -11.484 10.609 -2.395 1 81.62 91 ALA B N 1
ATOM 2423 C CA . ALA B 1 91 ? -11.75 11.93 -1.832 1 81.62 91 ALA B CA 1
ATOM 2424 C C . ALA B 1 91 ? -10.75 12.273 -0.731 1 81.62 91 ALA B C 1
ATOM 2426 O O . ALA B 1 91 ? -10.25 11.383 -0.042 1 81.62 91 ALA B O 1
ATOM 2427 N N . TRP B 1 92 ? -10.414 13.438 -0.606 1 76.12 92 TRP B N 1
ATOM 2428 C CA . TRP B 1 92 ? -9.383 13.867 0.329 1 76.12 92 TRP B CA 1
ATOM 2429 C C . TRP B 1 92 ? -9.789 13.578 1.768 1 76.12 92 TRP B C 1
ATOM 2431 O O . TRP B 1 92 ? -8.938 13.438 2.646 1 76.12 92 TRP B O 1
ATOM 2441 N N . ASP B 1 93 ? -11.117 13.43 2.004 1 78.25 93 ASP B N 1
ATOM 2442 C CA . ASP B 1 93 ? -11.562 13.203 3.375 1 78.25 93 ASP B CA 1
ATOM 2443 C C . ASP B 1 93 ? -11.508 11.727 3.736 1 78.25 93 ASP B C 1
ATOM 2445 O O . ASP B 1 93 ? -11.68 11.359 4.902 1 78.25 93 ASP B O 1
ATOM 2449 N N . GLU B 1 94 ? -11.258 10.859 2.758 1 85.81 94 GLU B N 1
ATOM 2450 C CA . GLU B 1 94 ? -11.266 9.422 3.035 1 85.81 94 GLU B CA 1
ATOM 2451 C C . GLU B 1 94 ? -9.875 8.82 2.822 1 85.81 94 GLU B C 1
ATOM 2453 O O . GLU B 1 94 ? -9.68 7.617 3.023 1 85.81 94 GLU B O 1
ATOM 2458 N N . VAL B 1 95 ? -9 9.602 2.414 1 88.25 95 VAL B N 1
ATOM 2459 C CA . VAL B 1 95 ? -7.711 9.109 1.932 1 88.25 95 VAL B CA 1
ATOM 2460 C C . VAL B 1 95 ? -6.793 8.82 3.117 1 88.25 95 VAL B C 1
ATOM 2462 O O . VAL B 1 95 ? -5.934 7.934 3.041 1 88.25 95 VAL B O 1
ATOM 2465 N N . HIS B 1 96 ? -7.117 9.469 4.289 1 87.62 96 HIS B N 1
ATOM 2466 C CA . HIS B 1 96 ? -6.191 9.414 5.414 1 87.62 96 HIS B CA 1
ATOM 2467 C C . HIS B 1 96 ? -6.082 8 5.977 1 87.62 96 HIS B C 1
ATOM 2469 O O . HIS B 1 96 ? -4.98 7.512 6.223 1 87.62 96 HIS B O 1
ATOM 2475 N N . GLU B 1 97 ? -7.109 7.328 6.105 1 91.12 97 GLU B N 1
ATOM 2476 C CA . GLU B 1 97 ? -7.133 6.004 6.719 1 91.12 97 GLU B CA 1
ATOM 2477 C C . GLU B 1 97 ? -6.359 4.992 5.879 1 91.12 97 GLU B C 1
ATOM 2479 O O . GLU B 1 97 ? -5.59 4.195 6.414 1 91.12 97 GLU B O 1
ATOM 2484 N N . VAL B 1 98 ? -6.547 5.066 4.629 1 95.69 98 VAL B N 1
ATOM 2485 C CA . VAL B 1 98 ? -5.875 4.141 3.721 1 95.69 98 VAL B CA 1
ATOM 2486 C C . VAL B 1 98 ? -4.379 4.438 3.693 1 95.69 98 VAL B C 1
ATOM 2488 O O . VAL B 1 98 ? -3.555 3.521 3.762 1 95.69 98 VAL B O 1
ATOM 2491 N N . ALA B 1 99 ? -4.074 5.723 3.688 1 95.94 99 ALA B N 1
ATOM 2492 C CA . ALA B 1 99 ? -2.672 6.133 3.674 1 95.94 99 ALA B CA 1
ATOM 2493 C C . ALA B 1 99 ? -1.963 5.707 4.957 1 95.94 99 ALA B C 1
ATOM 2495 O O . ALA B 1 99 ? -0.781 5.355 4.93 1 95.94 99 ALA B O 1
ATOM 2496 N N . GLU B 1 100 ? -2.713 5.738 6.008 1 95.5 100 GLU B N 1
ATOM 2497 C CA . GLU B 1 100 ? -2.17 5.328 7.301 1 95.5 100 GLU B CA 1
ATOM 2498 C C . GLU B 1 100 ? -1.716 3.873 7.273 1 95.5 100 GLU B C 1
ATOM 2500 O O . GLU B 1 100 ? -0.729 3.512 7.918 1 95.5 100 GLU B O 1
ATOM 2505 N N . GLU B 1 101 ? -2.379 3.066 6.574 1 95.56 101 GLU B N 1
ATOM 2506 C CA . GLU B 1 101 ? -2 1.662 6.445 1 95.56 101 GLU B CA 1
ATOM 2507 C C . GLU B 1 101 ? -0.837 1.49 5.473 1 95.56 101 GLU B C 1
ATOM 2509 O O . GLU B 1 101 ? 0.088 0.719 5.734 1 95.56 101 GLU B O 1
ATOM 2514 N N . LEU B 1 102 ? -0.844 2.234 4.445 1 97.5 102 LEU B N 1
ATOM 2515 C CA . LEU B 1 102 ? 0.114 2.086 3.355 1 97.5 102 LEU B CA 1
ATOM 2516 C C . LEU B 1 102 ? 1.494 2.582 3.773 1 97.5 102 LEU B C 1
ATOM 2518 O O . LEU B 1 102 ? 2.512 2.098 3.27 1 97.5 102 LEU B O 1
ATOM 2522 N N . GLU B 1 103 ? 1.513 3.434 4.703 1 97.5 103 GLU B N 1
ATOM 2523 C CA . GLU B 1 103 ? 2.766 4.113 5.016 1 97.5 103 GLU B CA 1
ATOM 2524 C C . GLU B 1 103 ? 3.736 3.184 5.734 1 97.5 103 GLU B C 1
ATOM 2526 O O . GLU B 1 103 ? 4.914 3.506 5.895 1 97.5 103 GLU B O 1
ATOM 2531 N N . HIS B 1 104 ? 3.297 1.977 6.145 1 96.56 104 HIS B N 1
ATOM 2532 C CA . HIS B 1 104 ? 4.141 1.084 6.934 1 96.56 104 HIS B CA 1
ATOM 2533 C C . HIS B 1 104 ? 4.801 0.03 6.051 1 96.56 104 HIS B C 1
ATOM 2535 O O . HIS B 1 104 ? 5.555 -0.813 6.543 1 96.56 104 HIS B O 1
ATOM 2541 N N . ILE B 1 105 ? 4.5 0.114 4.766 1 94.88 105 ILE B N 1
ATOM 2542 C CA . ILE B 1 105 ? 5.18 -0.792 3.848 1 94.88 105 ILE B CA 1
ATOM 2543 C C . ILE B 1 105 ? 6.676 -0.492 3.842 1 94.88 105 ILE B C 1
ATOM 2545 O O . ILE B 1 105 ? 7.082 0.668 3.744 1 94.88 105 ILE B O 1
ATOM 2549 N N . GLN B 1 106 ? 7.438 -1.571 3.961 1 90.44 106 GLN B N 1
ATOM 2550 C CA . GLN B 1 106 ? 8.875 -1.408 4.172 1 90.44 106 GLN B CA 1
ATOM 2551 C C . GLN B 1 106 ? 9.641 -1.534 2.859 1 90.44 106 GLN B C 1
ATOM 2553 O O . GLN B 1 106 ? 10.352 -2.516 2.643 1 90.44 106 GLN B O 1
ATOM 2558 N N . SER B 1 107 ? 9.578 -0.599 2.023 1 94.06 107 SER B N 1
ATOM 2559 C CA . SER B 1 107 ? 10.32 -0.566 0.769 1 94.06 107 SER B CA 1
ATOM 2560 C C . SER B 1 107 ? 10.688 0.863 0.379 1 94.06 107 SER B C 1
ATOM 2562 O O . SER B 1 107 ? 9.82 1.639 -0.032 1 94.06 107 SER B O 1
ATOM 2564 N N . GLU B 1 108 ? 11.891 1.167 0.523 1 93.06 108 GLU B N 1
ATOM 2565 C CA . GLU B 1 108 ? 12.359 2.488 0.122 1 93.06 108 GLU B CA 1
ATOM 2566 C C . GLU B 1 108 ? 12.203 2.699 -1.381 1 93.06 108 GLU B C 1
ATOM 2568 O O . GLU B 1 108 ? 11.844 3.793 -1.824 1 93.06 108 GLU B O 1
ATOM 2573 N N . LYS B 1 109 ? 12.5 1.641 -2.082 1 94.19 109 LYS B N 1
ATOM 2574 C CA . LYS B 1 109 ? 12.367 1.708 -3.535 1 94.19 109 LYS B CA 1
ATOM 2575 C C . LYS B 1 109 ? 10.938 2.049 -3.939 1 94.19 109 LYS B C 1
ATOM 2577 O O . LYS B 1 109 ? 10.719 2.855 -4.844 1 94.19 109 LYS B O 1
ATOM 2582 N N . LEU B 1 110 ? 10.008 1.466 -3.271 1 97.5 110 LEU B N 1
ATOM 2583 C CA . LEU B 1 110 ? 8.602 1.713 -3.559 1 97.5 110 LEU B CA 1
ATOM 2584 C C . LEU B 1 110 ? 8.266 3.195 -3.418 1 97.5 110 LEU B C 1
ATOM 2586 O O . LEU B 1 110 ? 7.66 3.787 -4.312 1 97.5 110 LEU B O 1
ATOM 2590 N N . ILE B 1 111 ? 8.703 3.77 -2.369 1 97.19 111 ILE B N 1
ATOM 2591 C CA . ILE B 1 111 ? 8.352 5.152 -2.062 1 97.19 111 ILE B CA 1
ATOM 2592 C C . ILE B 1 111 ? 9.055 6.09 -3.043 1 97.19 111 ILE B C 1
ATOM 2594 O O . ILE B 1 111 ? 8.453 7.051 -3.531 1 97.19 111 ILE B O 1
ATOM 2598 N N . ASN B 1 112 ? 10.273 5.801 -3.305 1 94.88 112 ASN B N 1
ATOM 2599 C CA . ASN B 1 112 ? 11.016 6.637 -4.238 1 94.88 112 ASN B CA 1
ATOM 2600 C C . ASN B 1 112 ? 10.43 6.566 -5.645 1 94.88 112 ASN B C 1
ATOM 2602 O O . ASN B 1 112 ? 10.312 7.59 -6.328 1 94.88 112 ASN B O 1
ATOM 2606 N N . GLN B 1 113 ? 10.078 5.418 -6.086 1 96 113 GLN B N 1
ATOM 2607 C CA . GLN B 1 113 ? 9.484 5.258 -7.406 1 96 113 GLN B CA 1
ATOM 2608 C C . GLN B 1 113 ? 8.086 5.863 -7.457 1 96 113 GLN B C 1
ATOM 2610 O O . GLN B 1 113 ? 7.668 6.391 -8.492 1 96 113 GLN B O 1
ATOM 2615 N N . LEU B 1 114 ? 7.387 5.758 -6.34 1 97.69 114 LEU B N 1
ATOM 2616 C CA . LEU B 1 114 ? 6.082 6.406 -6.246 1 97.69 114 LEU B CA 1
ATOM 2617 C C . LEU B 1 114 ? 6.219 7.922 -6.367 1 97.69 114 LEU B C 1
ATOM 2619 O O . LEU B 1 114 ? 5.438 8.562 -7.074 1 97.69 114 LEU B O 1
ATOM 2623 N N . ASP B 1 115 ? 7.18 8.438 -5.672 1 95.44 115 ASP B N 1
ATOM 2624 C CA . ASP B 1 115 ? 7.48 9.859 -5.734 1 95.44 115 ASP B CA 1
ATOM 2625 C C . ASP B 1 115 ? 7.754 10.297 -7.172 1 95.44 115 ASP B C 1
ATOM 2627 O O . ASP B 1 115 ? 7.184 11.289 -7.645 1 95.44 115 ASP B O 1
ATOM 2631 N N . GLN B 1 116 ? 8.539 9.555 -7.793 1 92 116 GLN B N 1
ATOM 2632 C CA . GLN B 1 116 ? 8.875 9.836 -9.188 1 92 116 GLN B CA 1
ATOM 2633 C C . GLN B 1 116 ? 7.648 9.711 -10.086 1 92 116 GLN B C 1
ATOM 2635 O O . GLN B 1 116 ? 7.41 10.562 -10.945 1 92 116 GLN B O 1
ATOM 2640 N N . PHE B 1 117 ? 6.934 8.719 -9.891 1 96.38 117 PHE B N 1
ATOM 2641 C CA . PHE B 1 117 ? 5.727 8.453 -10.664 1 96.38 117 PHE B CA 1
ATOM 2642 C C . PHE B 1 117 ? 4.738 9.609 -10.531 1 96.38 117 PHE B C 1
ATOM 2644 O O . PHE B 1 117 ? 4.035 9.938 -11.484 1 96.38 117 PHE B O 1
ATOM 2651 N N . LEU B 1 118 ? 4.742 10.18 -9.328 1 96.12 118 LEU B N 1
ATOM 2652 C CA . LEU B 1 118 ? 3.828 11.281 -9.039 1 96.12 118 LEU B CA 1
ATOM 2653 C C . LEU B 1 118 ? 4.441 12.617 -9.453 1 96.12 118 LEU B C 1
ATOM 2655 O O . LEU B 1 118 ? 3.871 13.672 -9.18 1 96.12 118 LEU B O 1
ATOM 2659 N N . ASN B 1 119 ? 5.578 12.523 -10.062 1 93.31 119 ASN B N 1
ATOM 2660 C CA . ASN B 1 119 ? 6.305 13.688 -10.555 1 93.31 119 ASN B CA 1
ATOM 2661 C C . ASN B 1 119 ? 6.773 14.578 -9.406 1 93.31 119 ASN B C 1
ATOM 2663 O O . ASN B 1 119 ? 6.648 15.805 -9.477 1 93.31 119 ASN B O 1
ATOM 2667 N N . PHE B 1 120 ? 7.164 14.039 -8.336 1 89.44 120 PHE B N 1
ATOM 2668 C CA . PHE B 1 120 ? 7.828 14.664 -7.203 1 89.44 120 PHE B CA 1
ATOM 2669 C C . PHE B 1 120 ? 6.973 15.789 -6.625 1 89.44 120 PHE B C 1
ATOM 2671 O O . PHE B 1 120 ? 7.422 16.938 -6.527 1 89.44 120 PHE B O 1
ATOM 2678 N N . PRO B 1 121 ? 5.855 15.461 -6.125 1 91.69 121 PRO B N 1
ATOM 2679 C CA . PRO B 1 121 ? 5.008 16.5 -5.539 1 91.69 121 PRO B CA 1
ATOM 2680 C C . PRO B 1 121 ? 5.625 17.125 -4.293 1 91.69 121 PRO B C 1
ATOM 2682 O O . PRO B 1 121 ? 6.262 16.438 -3.496 1 91.69 121 PRO B O 1
ATOM 2685 N N . SER B 1 122 ? 5.379 18.344 -4.105 1 85.81 122 SER B N 1
ATOM 2686 C CA . SER B 1 122 ? 5.934 19.062 -2.963 1 85.81 122 SER B CA 1
ATOM 2687 C C . SER B 1 122 ? 4.965 19.062 -1.786 1 85.81 122 SER B C 1
ATOM 2689 O O . SER B 1 122 ? 5.363 19.328 -0.648 1 85.81 122 SER B O 1
ATOM 2691 N N . PHE B 1 123 ? 3.633 18.781 -2.146 1 85.88 123 PHE B N 1
ATOM 2692 C CA . PHE B 1 123 ? 2.607 18.859 -1.112 1 85.88 123 PHE B CA 1
ATOM 2693 C C . PHE B 1 123 ? 1.603 17.719 -1.264 1 85.88 123 PHE B C 1
ATOM 2695 O O . PHE B 1 123 ? 1.37 17.234 -2.373 1 85.88 123 PHE B O 1
ATOM 2702 N N . ASP B 1 124 ? 1.026 17.375 -0.134 1 89.06 124 ASP B N 1
ATOM 2703 C CA . ASP B 1 124 ? -0.05 16.391 -0.19 1 89.06 124 ASP B CA 1
ATOM 2704 C C . ASP B 1 124 ? -1.384 17.062 -0.528 1 89.06 124 ASP B C 1
ATOM 2706 O O . ASP B 1 124 ? -1.456 18.281 -0.673 1 89.06 124 ASP B O 1
ATOM 2710 N N . PRO B 1 125 ? -2.393 16.281 -0.7 1 84.69 125 PRO B N 1
ATOM 2711 C CA . PRO B 1 125 ? -3.662 16.859 -1.149 1 84.69 125 PRO B CA 1
ATOM 2712 C C . PRO B 1 125 ? -4.25 17.844 -0.145 1 84.69 125 PRO B C 1
ATOM 2714 O O . PRO B 1 125 ? -5.195 18.562 -0.467 1 84.69 125 PRO B O 1
ATOM 2717 N N . HIS B 1 126 ? -3.699 17.844 1.084 1 80.5 126 HIS B N 1
ATOM 2718 C CA . HIS B 1 126 ? -4.188 18.766 2.102 1 80.5 126 HIS B CA 1
ATOM 2719 C C . HIS B 1 126 ? -3.287 20 2.203 1 80.5 126 HIS B C 1
ATOM 2721 O O . HIS B 1 126 ? -3.578 20.922 2.965 1 80.5 126 HIS B O 1
ATOM 2727 N N . GLY B 1 127 ? -2.189 19.984 1.441 1 80.94 127 GLY B N 1
ATOM 2728 C CA . GLY B 1 127 ? -1.306 21.141 1.435 1 80.94 127 GLY B CA 1
ATOM 2729 C C . GLY B 1 127 ? -0.114 20.984 2.359 1 80.94 127 GLY B C 1
ATOM 2730 O O . GLY B 1 127 ? 0.68 21.906 2.52 1 80.94 127 GLY B O 1
ATOM 2731 N N . ASP B 1 128 ? 0.039 19.844 2.93 1 85.31 128 ASP B N 1
ATOM 2732 C CA . ASP B 1 128 ? 1.185 19.594 3.801 1 85.31 128 ASP B CA 1
ATOM 2733 C C . ASP B 1 128 ? 2.426 19.234 2.984 1 85.31 128 ASP B C 1
ATOM 2735 O O . ASP B 1 128 ? 2.338 18.5 2 1 85.31 128 ASP B O 1
ATOM 2739 N N . PRO B 1 129 ? 3.518 19.844 3.383 1 88 129 PRO B N 1
ATOM 2740 C CA . PRO B 1 129 ? 4.738 19.594 2.613 1 88 129 PRO B CA 1
ATOM 2741 C C . PRO B 1 129 ? 5.188 18.125 2.697 1 88 129 PRO B C 1
ATOM 2743 O O . PRO B 1 129 ? 5.035 17.5 3.742 1 88 129 PRO B O 1
ATOM 2746 N N . ILE B 1 130 ? 5.781 17.641 1.654 1 93.81 130 ILE B N 1
ATOM 2747 C CA . ILE B 1 130 ? 6.293 16.281 1.586 1 93.81 130 ILE B CA 1
ATOM 2748 C C . ILE B 1 130 ? 7.816 16.297 1.692 1 93.81 130 ILE B C 1
ATOM 2750 O O . ILE B 1 130 ? 8.5 16.891 0.851 1 93.81 130 ILE B O 1
ATOM 2754 N N . PRO B 1 131 ? 8.289 15.688 2.711 1 93.62 131 PRO B N 1
ATOM 2755 C CA . PRO B 1 131 ? 9.75 15.578 2.762 1 93.62 131 PRO B CA 1
ATOM 2756 C C . PRO B 1 131 ? 10.328 14.844 1.56 1 93.62 131 PRO B C 1
ATOM 2758 O O . PRO B 1 131 ? 9.703 13.922 1.035 1 93.62 131 PRO B O 1
ATOM 2761 N N . ASN B 1 132 ? 11.516 15.242 1.148 1 89.88 132 ASN B N 1
ATOM 2762 C CA . ASN B 1 132 ? 12.18 14.484 0.091 1 89.88 132 ASN B CA 1
ATOM 2763 C C . ASN B 1 132 ? 12.906 13.258 0.645 1 89.88 132 ASN B C 1
ATOM 2765 O O . ASN B 1 132 ? 12.727 12.906 1.812 1 89.88 132 ASN B O 1
ATOM 2769 N N . ALA B 1 133 ? 13.625 12.578 -0.217 1 89.06 133 ALA B N 1
ATOM 2770 C CA . ALA B 1 133 ? 14.258 11.312 0.14 1 89.06 133 ALA B CA 1
ATOM 2771 C C . ALA B 1 133 ? 15.281 11.508 1.255 1 89.06 133 ALA B C 1
ATOM 2773 O O . ALA B 1 133 ? 15.641 10.555 1.951 1 89.06 133 ALA B O 1
ATOM 2774 N N . LYS B 1 134 ? 15.727 12.781 1.474 1 89.5 134 LYS B N 1
ATOM 2775 C CA . LYS B 1 134 ? 16.703 13.094 2.523 1 89.5 134 LYS B CA 1
ATOM 2776 C C . LYS B 1 134 ? 16 13.672 3.754 1 89.5 134 LYS B C 1
ATOM 2778 O O . LYS B 1 134 ? 16.672 14.094 4.707 1 89.5 134 LYS B O 1
ATOM 2783 N N . GLY B 1 135 ? 14.695 13.766 3.711 1 91.12 135 GLY B N 1
ATOM 2784 C CA . GLY B 1 135 ? 13.938 14.273 4.84 1 91.12 135 GLY B CA 1
ATOM 2785 C C . GLY B 1 135 ? 13.82 15.789 4.848 1 91.12 135 GLY B C 1
ATOM 2786 O O . GLY B 1 135 ? 13.383 16.375 5.84 1 91.12 135 GLY B O 1
ATOM 2787 N N . GLU B 1 136 ? 14.133 16.359 3.756 1 88.75 136 GLU B N 1
ATOM 2788 C CA . GLU B 1 136 ? 14.102 17.812 3.674 1 88.75 136 GLU B CA 1
ATOM 2789 C C . GLU B 1 136 ? 12.742 18.312 3.189 1 88.75 136 GLU B C 1
ATOM 2791 O O . GLU B 1 136 ? 12.125 17.688 2.322 1 88.75 136 GLU B O 1
ATOM 2796 N N . ILE B 1 137 ? 12.25 19.359 3.881 1 86.19 137 ILE B N 1
ATOM 2797 C CA . ILE B 1 137 ? 10.969 19.953 3.529 1 86.19 137 ILE B CA 1
ATOM 2798 C C . ILE B 1 137 ? 11.195 21.328 2.924 1 86.19 137 ILE B C 1
ATOM 2800 O O . ILE B 1 137 ? 11.969 22.125 3.455 1 86.19 137 ILE B O 1
ATOM 2804 N N . VAL B 1 138 ? 10.602 21.484 1.767 1 73.31 138 VAL B N 1
ATOM 2805 C CA . VAL B 1 138 ? 10.664 22.812 1.154 1 73.31 138 VAL B CA 1
ATOM 2806 C C . VAL B 1 138 ? 9.766 23.781 1.922 1 73.31 138 VAL B C 1
ATOM 2808 O O . VAL B 1 138 ? 8.625 23.453 2.236 1 73.31 138 VAL B O 1
ATOM 2811 N N . ASN B 1 139 ? 10.273 24.797 2.357 1 66.31 139 ASN B N 1
ATOM 2812 C CA . ASN B 1 139 ? 9.539 25.828 3.086 1 66.31 139 ASN B CA 1
ATOM 2813 C C . ASN B 1 139 ? 8.68 26.672 2.15 1 66.31 139 ASN B C 1
ATOM 2815 O O . ASN B 1 139 ? 9.156 27.156 1.125 1 66.31 139 ASN B O 1
ATOM 2819 N N . VAL B 1 140 ? 7.375 26.375 2.244 1 65.81 140 VAL B N 1
ATOM 2820 C CA . VAL B 1 140 ? 6.527 27.297 1.496 1 65.81 140 VAL B CA 1
ATOM 2821 C C . VAL B 1 140 ? 6.004 28.391 2.426 1 65.81 140 VAL B C 1
ATOM 2823 O O . VAL B 1 140 ? 5.551 28.109 3.537 1 65.81 140 VAL B O 1
ATOM 2826 N N . ASP B 1 141 ? 6.176 29.547 2.027 1 75.31 141 ASP B N 1
ATOM 2827 C CA . ASP B 1 141 ? 5.59 30.672 2.732 1 75.31 141 ASP B CA 1
ATOM 2828 C C . ASP B 1 141 ? 4.066 30.672 2.625 1 75.31 141 ASP B C 1
ATOM 2830 O O . ASP B 1 141 ? 3.514 30.781 1.53 1 75.31 141 ASP B O 1
ATOM 2834 N N . LYS B 1 142 ? 3.453 30.109 3.625 1 81.06 142 LYS B N 1
ATOM 2835 C CA . LYS B 1 142 ? 1.994 30.141 3.625 1 81.06 142 LYS B CA 1
ATOM 2836 C C . LYS B 1 142 ? 1.468 30.953 4.805 1 81.06 142 LYS B C 1
ATOM 2838 O O . LYS B 1 142 ? 2.166 31.125 5.805 1 81.06 142 LYS B O 1
ATOM 2843 N N . GLN B 1 143 ? 0.375 31.641 4.508 1 87.56 143 GLN B N 1
ATOM 2844 C CA . GLN B 1 143 ? -0.332 32.406 5.535 1 87.56 143 GLN B CA 1
ATOM 2845 C C . GLN B 1 143 ? -1.77 31.922 5.688 1 87.56 143 GLN B C 1
ATOM 2847 O O . GLN B 1 143 ? -2.328 31.312 4.77 1 87.56 143 GLN B O 1
ATOM 2852 N N . LEU B 1 144 ? -2.271 32.062 6.918 1 91.44 144 LEU B N 1
ATOM 2853 C CA . LEU B 1 144 ? -3.684 31.766 7.117 1 91.44 144 LEU B CA 1
ATOM 2854 C C . LEU B 1 144 ? -4.562 32.781 6.379 1 91.44 144 LEU B C 1
ATOM 2856 O O . LEU B 1 144 ? -4.258 33.969 6.348 1 91.44 144 LEU B O 1
ATOM 2860 N N . LEU B 1 145 ? -5.676 32.344 5.891 1 92.62 145 LEU B N 1
ATOM 2861 C CA . LEU B 1 145 ? -6.613 33.219 5.18 1 92.62 145 LEU B CA 1
ATOM 2862 C C . LEU B 1 145 ? -7.113 34.312 6.086 1 92.62 145 LEU B C 1
ATOM 2864 O O . LEU B 1 145 ? -7.348 35.438 5.625 1 92.62 145 LEU B O 1
ATOM 2868 N N . SER B 1 146 ? -7.23 34 7.348 1 91.69 146 SER B N 1
ATOM 2869 C CA . SER B 1 146 ? -7.711 34.969 8.328 1 91.69 146 SER B CA 1
ATOM 2870 C C . SER B 1 146 ? -6.766 36.188 8.438 1 91.69 146 SER B C 1
ATOM 2872 O O . SER B 1 146 ? -7.148 37.219 8.938 1 91.69 146 SER B O 1
ATOM 2874 N N . GLU B 1 147 ? -5.551 36 7.922 1 92 147 GLU B N 1
ATOM 2875 C CA . GLU B 1 147 ? -4.52 37.031 8.078 1 92 147 GLU B CA 1
ATOM 2876 C C . GLU B 1 147 ? -4.375 37.875 6.816 1 92 147 GLU B C 1
ATOM 2878 O O . GLU B 1 147 ? -3.588 38.812 6.777 1 92 147 GLU B O 1
ATOM 2883 N N . ILE B 1 148 ? -5.102 37.594 5.863 1 93.12 148 ILE B N 1
ATOM 2884 C CA . ILE B 1 148 ? -4.941 38.219 4.562 1 93.12 148 ILE B CA 1
ATOM 2885 C C . ILE B 1 148 ? -5.715 39.531 4.539 1 93.12 148 ILE B C 1
ATOM 2887 O O . ILE B 1 148 ? -6.836 39.625 5.043 1 93.12 148 ILE B O 1
ATOM 2891 N N . ALA B 1 149 ? -5.137 40.469 3.896 1 93 149 ALA B N 1
ATOM 2892 C CA . ALA B 1 149 ? -5.75 41.781 3.812 1 93 149 ALA B CA 1
ATOM 2893 C C . ALA B 1 149 ? -6.91 41.781 2.82 1 93 149 ALA B C 1
ATOM 2895 O O . ALA B 1 149 ? -6.914 41.031 1.856 1 93 149 ALA B O 1
ATOM 2896 N N . ILE B 1 150 ? -7.816 42.75 3.115 1 93.5 150 ILE B N 1
ATOM 2897 C CA . ILE B 1 150 ? -8.953 42.938 2.217 1 93.5 150 ILE B CA 1
ATOM 2898 C C . ILE B 1 150 ? -8.453 43.344 0.837 1 93.5 150 ILE B C 1
ATOM 2900 O O . ILE B 1 150 ? -7.543 44.188 0.724 1 93.5 150 ILE B O 1
ATOM 2904 N N . GLY B 1 151 ? -9.008 42.75 -0.171 1 93.94 151 GLY B N 1
ATOM 2905 C CA . GLY B 1 151 ? -8.656 43.094 -1.536 1 93.94 151 GLY B CA 1
ATOM 2906 C C . GLY B 1 151 ? -7.59 42.219 -2.137 1 93.94 151 GLY B C 1
ATOM 2907 O O . GLY B 1 151 ? -7.414 42.188 -3.355 1 93.94 151 GLY B O 1
ATOM 2908 N N . LYS B 1 152 ? -6.922 41.469 -1.331 1 93.88 152 LYS B N 1
ATOM 2909 C CA . LYS B 1 152 ? -5.82 40.625 -1.797 1 93.88 152 LYS B CA 1
ATOM 2910 C C . LYS B 1 152 ? -6.344 39.312 -2.387 1 93.88 152 LYS B C 1
ATOM 2912 O O . LYS B 1 152 ? -7.289 38.719 -1.864 1 93.88 152 LYS B O 1
ATOM 2917 N N . GLU B 1 153 ? -5.734 38.969 -3.467 1 95 153 GLU B N 1
ATOM 2918 C CA . GLU B 1 153 ? -6.023 37.688 -4.102 1 95 153 GLU B CA 1
ATOM 2919 C C . GLU B 1 153 ? -4.965 36.656 -3.748 1 95 153 GLU B C 1
ATOM 2921 O O . GLU B 1 153 ? -3.766 36.906 -3.885 1 95 153 GLU B O 1
ATOM 2926 N N . VAL B 1 154 ? -5.422 35.531 -3.266 1 93.69 154 VAL B N 1
ATOM 2927 C CA . VAL B 1 154 ? -4.512 34.5 -2.805 1 93.69 154 VAL B CA 1
ATOM 2928 C C . VAL B 1 154 ? -4.984 33.125 -3.316 1 93.69 154 VAL B C 1
ATOM 2930 O O . VAL B 1 154 ? -6.117 33 -3.775 1 93.69 154 VAL B O 1
ATOM 2933 N N . SER B 1 155 ? -4.078 32.156 -3.295 1 92.94 155 SER B N 1
ATOM 2934 C CA . SER B 1 155 ? -4.418 30.781 -3.682 1 92.94 155 SER B CA 1
ATOM 2935 C C . SER B 1 155 ? -4.383 29.844 -2.48 1 92.94 155 SER B C 1
ATOM 2937 O O . SER B 1 155 ? -3.473 29.922 -1.653 1 92.94 155 SER B O 1
ATOM 2939 N N . CYS B 1 156 ? -5.387 29.031 -2.426 1 90.88 156 CYS B N 1
ATOM 2940 C CA . CYS B 1 156 ? -5.395 28.031 -1.364 1 90.88 156 CYS B CA 1
ATOM 2941 C C . CYS B 1 156 ? -4.238 27.047 -1.526 1 90.88 156 CYS B C 1
ATOM 2943 O O . CYS B 1 156 ? -4.078 26.438 -2.584 1 90.88 156 CYS B O 1
ATOM 2945 N N . VAL B 1 157 ? -3.453 26.938 -0.439 1 85.31 157 VAL B N 1
ATOM 2946 C CA . VAL B 1 157 ? -2.283 26.094 -0.606 1 85.31 157 VAL B CA 1
ATOM 2947 C C . VAL B 1 157 ? -2.305 24.969 0.44 1 85.31 157 VAL B C 1
ATOM 2949 O O . VAL B 1 157 ? -1.422 24.109 0.457 1 85.31 157 VAL B O 1
ATOM 2952 N N . GLY B 1 158 ? -3.301 24.969 1.314 1 85.12 158 GLY B N 1
ATOM 2953 C CA . GLY B 1 158 ? -3.375 23.891 2.285 1 85.12 158 GLY B CA 1
ATOM 2954 C C . GLY B 1 158 ? -4.398 24.141 3.377 1 85.12 158 GLY B C 1
ATOM 2955 O O . GLY B 1 158 ? -5.086 25.156 3.371 1 85.12 158 GLY B O 1
ATOM 2956 N N . VAL B 1 159 ? -4.559 23.062 4.242 1 85.75 159 VAL B N 1
ATOM 2957 C CA . VAL B 1 159 ? -5.504 23.172 5.348 1 85.75 159 VAL B CA 1
ATOM 2958 C C . VAL B 1 159 ? -4.812 22.797 6.656 1 85.75 159 VAL B C 1
ATOM 2960 O O . VAL B 1 159 ? -3.986 21.875 6.68 1 85.75 159 VAL B O 1
ATOM 2963 N N . LYS B 1 160 ? -5.168 23.562 7.648 1 79.38 160 LYS B N 1
ATOM 2964 C CA . LYS B 1 160 ? -4.656 23.266 8.984 1 79.38 160 LYS B CA 1
ATOM 2965 C C . LYS B 1 160 ? -5.383 22.062 9.602 1 79.38 160 LYS B C 1
ATOM 2967 O O . LYS B 1 160 ? -4.766 21.234 10.266 1 79.38 160 LYS B O 1
ATOM 2972 N N . ASP B 1 161 ? -6.648 21.953 9.422 1 74.38 161 ASP B N 1
ATOM 2973 C CA . ASP B 1 161 ? -7.512 20.859 9.867 1 74.38 161 ASP B CA 1
ATOM 2974 C C . ASP B 1 161 ? -7.789 19.875 8.727 1 74.38 161 ASP B C 1
ATOM 2976 O O . ASP B 1 161 ? -8.414 20.25 7.727 1 74.38 161 ASP B O 1
ATOM 2980 N N . SER B 1 162 ? -7.371 18.609 8.867 1 74 162 SER B N 1
ATOM 2981 C CA . SER B 1 162 ? -7.551 17.641 7.801 1 74 162 SER B CA 1
ATOM 2982 C C . SER B 1 162 ? -8.641 16.625 8.156 1 74 162 SER B C 1
ATOM 2984 O O . SER B 1 162 ? -8.617 15.492 7.672 1 74 162 SER B O 1
ATOM 2986 N N . SER B 1 163 ? -9.484 17.062 9.07 1 76.62 163 SER B N 1
ATOM 2987 C CA . SER B 1 163 ? -10.586 16.172 9.422 1 76.62 163 SER B CA 1
ATOM 2988 C C . SER B 1 163 ? -11.531 15.977 8.242 1 76.62 163 SER B C 1
ATOM 2990 O O . SER B 1 163 ? -11.734 16.891 7.438 1 76.62 163 SER B O 1
ATOM 2992 N N . PRO B 1 164 ? -12.156 14.805 8.141 1 78.06 164 PRO B N 1
ATOM 2993 C CA . PRO B 1 164 ? -13.094 14.555 7.051 1 78.06 164 PRO B CA 1
ATOM 2994 C C . PRO B 1 164 ? -14.227 15.578 7.004 1 78.06 164 PRO B C 1
ATOM 2996 O O . PRO B 1 164 ? -14.656 15.984 5.922 1 78.06 164 PRO B O 1
ATOM 2999 N N . GLU B 1 165 ? -14.719 15.938 8.18 1 80.31 165 GLU B N 1
ATOM 3000 C CA . GLU B 1 165 ? -15.805 16.906 8.25 1 80.31 165 GLU B CA 1
ATOM 3001 C C . GLU B 1 165 ? -15.406 18.234 7.613 1 80.31 165 GLU B C 1
ATOM 3003 O O . GLU B 1 165 ? -16.188 18.812 6.844 1 80.31 165 GLU B O 1
ATOM 3008 N N . PHE B 1 166 ? -14.242 18.641 7.965 1 86 166 PHE B N 1
ATOM 3009 C CA . PHE B 1 166 ? -13.758 19.906 7.422 1 86 166 PHE B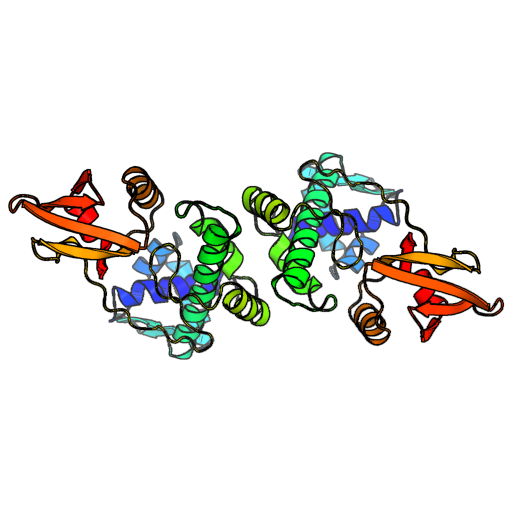 CA 1
ATOM 3010 C C . PHE B 1 166 ? -13.523 19.797 5.918 1 86 166 PHE B C 1
ATOM 3012 O O . PHE B 1 166 ? -13.93 20.672 5.156 1 86 166 PHE B O 1
ATOM 3019 N N . LEU B 1 167 ? -12.922 18.688 5.492 1 83.81 167 LEU B N 1
ATOM 3020 C CA . LEU B 1 167 ? -12.594 18.5 4.086 1 83.81 167 LEU B CA 1
ATOM 3021 C C . LEU B 1 167 ? -13.859 18.391 3.244 1 83.81 167 LEU B C 1
ATOM 3023 O O . LEU B 1 167 ? -13.914 18.922 2.129 1 83.81 167 LEU B O 1
ATOM 3027 N N . LYS B 1 168 ? -14.883 17.781 3.729 1 81.31 168 LYS B N 1
ATOM 3028 C CA . LYS B 1 168 ? -16.172 17.688 3.051 1 81.31 168 LYS B CA 1
ATOM 3029 C C . LYS B 1 168 ? -16.812 19.062 2.918 1 81.31 168 LYS B C 1
ATOM 3031 O O . LYS B 1 168 ? -17.422 19.375 1.89 1 81.31 168 LYS B O 1
ATOM 3036 N N . TYR B 1 169 ? -16.688 19.859 3.99 1 85.94 169 TYR B N 1
ATOM 3037 C CA . TYR B 1 169 ? -17.188 21.234 3.957 1 85.94 169 TYR B CA 1
ATOM 3038 C C . TYR B 1 169 ? -16.547 22.016 2.822 1 85.94 169 TYR B C 1
ATOM 3040 O O . TYR B 1 169 ? -17.234 22.688 2.047 1 85.94 169 TYR B O 1
ATOM 3048 N N . LEU B 1 170 ? -15.25 21.891 2.754 1 88.19 170 LEU B N 1
ATOM 3049 C CA . LEU B 1 170 ? -14.516 22.625 1.731 1 88.19 170 LEU B CA 1
ATOM 3050 C C . LEU B 1 170 ? -14.953 22.188 0.334 1 88.19 170 LEU B C 1
ATOM 3052 O O . LEU B 1 170 ? -15.125 23.031 -0.554 1 88.19 170 LEU B O 1
ATOM 3056 N N . ASP B 1 171 ? -15.141 20.938 0.237 1 83.38 171 ASP B N 1
ATOM 3057 C CA . ASP B 1 171 ? -15.602 20.422 -1.045 1 83.38 171 ASP B CA 1
ATOM 3058 C C . ASP B 1 171 ? -16.953 21.016 -1.431 1 83.38 171 ASP B C 1
ATOM 3060 O O . ASP B 1 171 ? -17.156 21.391 -2.584 1 83.38 171 ASP B O 1
ATOM 3064 N N . LYS B 1 172 ? -17.797 21.109 -0.473 1 83.69 172 LYS B N 1
ATOM 3065 C CA . LYS B 1 172 ? -19.125 21.688 -0.694 1 83.69 172 LYS B CA 1
ATOM 3066 C C . LYS B 1 172 ? -19.016 23.141 -1.117 1 83.69 172 LYS B C 1
ATOM 3068 O O . LYS B 1 172 ? -19.812 23.625 -1.922 1 83.69 172 LYS B O 1
ATOM 3073 N N . GLN B 1 173 ? -18.031 23.828 -0.635 1 86.19 173 GLN B N 1
ATOM 3074 C CA . GLN B 1 173 ? -17.828 25.234 -0.941 1 86.19 173 GLN B CA 1
ATOM 3075 C C . GLN B 1 173 ? -16.984 25.406 -2.205 1 86.19 173 GLN B C 1
ATOM 3077 O O . GLN B 1 173 ? -16.703 26.531 -2.617 1 86.19 173 GLN B O 1
ATOM 3082 N N . GLN B 1 174 ? -16.516 24.25 -2.801 1 86.5 174 GLN B N 1
ATOM 3083 C CA . GLN B 1 174 ? -15.711 24.234 -4.012 1 86.5 174 GLN B CA 1
ATOM 3084 C C . GLN B 1 174 ? -14.359 24.906 -3.777 1 86.5 174 GLN B C 1
ATOM 3086 O O . GLN B 1 174 ? -13.898 25.703 -4.598 1 86.5 174 GLN B O 1
ATOM 3091 N N . ILE B 1 175 ? -13.883 24.719 -2.674 1 87.69 175 ILE B N 1
ATOM 3092 C CA . ILE B 1 175 ? -12.547 25.188 -2.344 1 87.69 175 ILE B CA 1
ATOM 3093 C C . ILE B 1 175 ? -11.562 24.031 -2.355 1 87.69 175 ILE B C 1
ATOM 3095 O O . ILE B 1 175 ? -11.75 23.047 -1.645 1 87.69 175 ILE B O 1
ATOM 3099 N N . ALA B 1 176 ? -10.594 24.078 -3.227 1 83.81 176 ALA B N 1
ATOM 3100 C CA . ALA B 1 176 ? -9.539 23.078 -3.359 1 83.81 176 ALA B CA 1
ATOM 3101 C C . ALA B 1 176 ? -8.164 23.719 -3.4 1 83.81 176 ALA B C 1
ATOM 3103 O O . ALA B 1 176 ? -8.047 24.953 -3.453 1 83.81 176 ALA B O 1
ATOM 3104 N N . LEU B 1 177 ? -7.184 22.859 -3.271 1 82.5 177 LEU B N 1
ATOM 3105 C CA . LEU B 1 177 ? -5.844 23.406 -3.461 1 82.5 177 LEU B CA 1
ATOM 3106 C C . LEU B 1 177 ? -5.719 24.078 -4.82 1 82.5 177 LEU B C 1
ATOM 3108 O O . LEU B 1 177 ? -6.203 23.562 -5.828 1 82.5 177 LEU B O 1
ATOM 3112 N N . GLY B 1 178 ? -5.207 25.281 -4.754 1 85.19 178 GLY B N 1
ATOM 3113 C CA . GLY B 1 178 ? -5.051 26.031 -5.996 1 85.19 178 GLY B CA 1
ATOM 3114 C C . GLY B 1 178 ? -6.18 27.016 -6.25 1 85.19 178 GLY B C 1
ATOM 3115 O O . GLY B 1 178 ? -6.059 27.891 -7.098 1 85.19 178 GLY B O 1
ATOM 3116 N N . THR B 1 179 ? -7.277 26.859 -5.578 1 89.44 179 THR B N 1
ATOM 3117 C CA . THR B 1 179 ? -8.398 27.781 -5.75 1 89.44 179 THR B CA 1
ATOM 3118 C C . THR B 1 179 ? -7.984 29.203 -5.434 1 89.44 179 THR B C 1
ATOM 3120 O O . THR B 1 179 ? -7.344 29.469 -4.41 1 89.44 179 THR B O 1
ATOM 3123 N N . ILE B 1 180 ? -8.297 30.094 -6.352 1 94.19 180 ILE B N 1
ATOM 3124 C CA . ILE B 1 180 ? -7.992 31.516 -6.152 1 94.19 180 ILE B CA 1
ATOM 3125 C C . ILE B 1 180 ? -9.125 32.188 -5.383 1 94.19 180 ILE B C 1
ATOM 3127 O O . ILE B 1 180 ? -10.297 32.094 -5.77 1 94.19 180 ILE B O 1
ATOM 3131 N N . LEU B 1 181 ? -8.75 32.844 -4.316 1 94.06 181 LEU B N 1
ATOM 3132 C CA . LEU B 1 181 ? -9.695 33.531 -3.445 1 94.06 181 LEU B CA 1
ATOM 3133 C C . LEU B 1 181 ? -9.328 35.031 -3.318 1 94.06 181 LEU B C 1
ATOM 3135 O O . LEU B 1 181 ? -8.148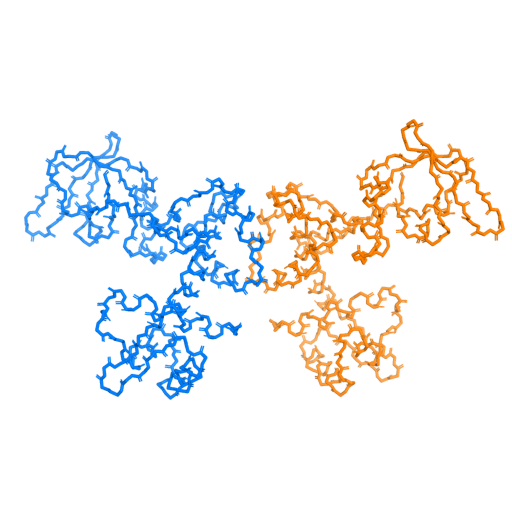 35.375 -3.236 1 94.06 181 LEU B O 1
ATOM 3139 N N . LYS B 1 182 ? -10.289 35.844 -3.359 1 95.88 182 LYS B N 1
ATOM 3140 C CA . LYS B 1 182 ? -10.094 37.25 -3.064 1 95.88 182 LYS B CA 1
ATOM 3141 C C . LYS B 1 182 ? -10.891 37.688 -1.833 1 95.88 182 LYS B C 1
ATOM 3143 O O . LYS B 1 182 ? -12.102 37.469 -1.771 1 95.88 182 LYS B O 1
ATOM 3148 N N . VAL B 1 183 ? -10.18 38.281 -0.919 1 95.81 183 VAL B N 1
ATOM 3149 C CA . VAL B 1 183 ? -10.875 38.75 0.277 1 95.81 183 VAL B CA 1
ATOM 3150 C C . VAL B 1 183 ? -11.578 40.062 -0.018 1 95.81 183 VAL B C 1
ATOM 3152 O O . VAL B 1 183 ? -10.93 41.062 -0.368 1 95.81 183 VAL B O 1
ATOM 3155 N N . ILE B 1 184 ? -12.898 40.031 0.147 1 95 184 ILE B N 1
ATOM 3156 C CA . ILE B 1 184 ? -13.68 41.219 -0.196 1 95 184 ILE B CA 1
ATOM 3157 C C . ILE B 1 184 ? -13.977 42.031 1.065 1 95 184 ILE B C 1
ATOM 3159 O O . ILE B 1 184 ? -13.922 43.25 1.048 1 95 184 ILE B O 1
ATOM 3163 N N . GLU B 1 185 ? -14.344 41.312 2.076 1 93.94 185 GLU B N 1
ATOM 3164 C CA . GLU B 1 185 ? -14.742 41.969 3.328 1 93.94 185 GLU B CA 1
ATOM 3165 C C . GLU B 1 185 ? -14.406 41.094 4.527 1 93.94 185 GLU B C 1
ATOM 3167 O O . GLU B 1 185 ? -14.352 39.844 4.406 1 93.94 185 GLU B O 1
ATOM 3172 N N . LYS B 1 186 ? -14.109 41.781 5.637 1 92.81 186 LYS B N 1
ATOM 3173 C CA . LYS B 1 186 ? -13.883 41.094 6.91 1 92.81 186 LYS B CA 1
ATOM 3174 C C . LYS B 1 186 ? -14.703 41.719 8.031 1 92.81 186 LYS B C 1
ATOM 3176 O O . LYS B 1 186 ? -14.641 42.938 8.242 1 92.81 186 LYS B O 1
ATOM 3181 N N . GLU B 1 187 ? -15.492 40.906 8.578 1 88.38 187 GLU B N 1
ATOM 3182 C CA . GLU B 1 187 ? -16.266 41.406 9.711 1 88.38 187 GLU B CA 1
ATOM 3183 C C . GLU B 1 187 ? -15.43 41.438 10.984 1 88.38 187 GLU B C 1
ATOM 3185 O O . GLU B 1 187 ? -14.953 40.406 11.445 1 88.38 187 GLU B O 1
ATOM 3190 N N . GLU B 1 188 ? -15.383 42.531 11.648 1 84.56 188 GLU B N 1
ATOM 3191 C CA . GLU B 1 188 ? -14.516 42.719 12.805 1 84.56 188 GLU B CA 1
ATOM 3192 C C . GLU B 1 188 ? -15.07 42.031 14.039 1 84.56 188 GLU B C 1
ATOM 3194 O O . GLU B 1 188 ? -14.312 41.531 14.883 1 84.56 188 GLU B O 1
ATOM 3199 N N . PHE B 1 189 ? -16.281 41.906 14 1 84.06 189 PHE B N 1
ATOM 3200 C CA . PHE B 1 189 ? -16.922 41.406 15.211 1 84.06 189 PHE B CA 1
ATOM 3201 C C . PHE B 1 189 ? -16.656 39.938 15.414 1 84.06 189 PHE B C 1
ATOM 3203 O O . PHE B 1 189 ? -16.266 39.5 16.5 1 84.06 189 PHE B O 1
ATOM 3210 N N . ASP B 1 190 ? -16.797 39.156 14.336 1 84.31 190 ASP B N 1
ATOM 3211 C CA . ASP B 1 190 ? -16.688 37.719 14.531 1 84.31 190 ASP B CA 1
ATOM 3212 C C . ASP B 1 190 ? -15.641 37.125 13.594 1 84.31 190 ASP B C 1
ATOM 3214 O O . ASP B 1 190 ? -15.398 35.906 13.617 1 84.31 190 ASP B O 1
ATOM 3218 N N . GLY B 1 191 ? -15.078 37.969 12.844 1 87.12 191 GLY B N 1
ATOM 3219 C CA . GLY B 1 191 ? -13.977 37.531 11.992 1 87.12 191 GLY B CA 1
ATOM 3220 C C . GLY B 1 191 ? -14.438 36.875 10.711 1 87.12 191 GLY B C 1
ATOM 3221 O O . GLY B 1 191 ? -13.625 36.312 9.969 1 87.12 191 GLY B O 1
ATOM 3222 N N . THR B 1 192 ? -15.703 36.906 10.461 1 89.56 192 THR B N 1
ATOM 3223 C CA . THR B 1 192 ? -16.25 36.312 9.242 1 89.56 192 THR B CA 1
ATOM 3224 C C . THR B 1 192 ? -15.688 37.031 8.008 1 89.56 192 THR B C 1
ATOM 3226 O O . THR B 1 192 ? -15.539 38.25 7.996 1 89.56 192 THR B O 1
ATOM 3229 N N . LEU B 1 193 ? -15.367 36.156 6.969 1 93.12 193 LEU B N 1
ATOM 3230 C CA . LEU B 1 193 ? -14.766 36.719 5.754 1 93.12 193 LEU B CA 1
ATOM 3231 C C . LEU B 1 193 ? -15.703 36.531 4.562 1 93.12 193 LEU B C 1
ATOM 3233 O O . LEU B 1 193 ? -16.297 35.469 4.395 1 93.12 193 LEU B O 1
ATOM 3237 N N . LYS B 1 194 ? -15.961 37.625 3.861 1 95.06 194 LYS B N 1
ATOM 3238 C CA . LYS B 1 194 ? -16.547 37.531 2.533 1 95.06 194 LYS B CA 1
ATOM 3239 C C . LYS B 1 194 ? -15.477 37.406 1.459 1 95.06 194 LYS B C 1
ATOM 3241 O O . LYS B 1 194 ? -14.602 38.25 1.342 1 95.06 194 LYS B O 1
ATOM 3246 N N . ILE B 1 195 ? -15.539 36.25 0.689 1 95.31 195 ILE B N 1
ATOM 3247 C CA . IL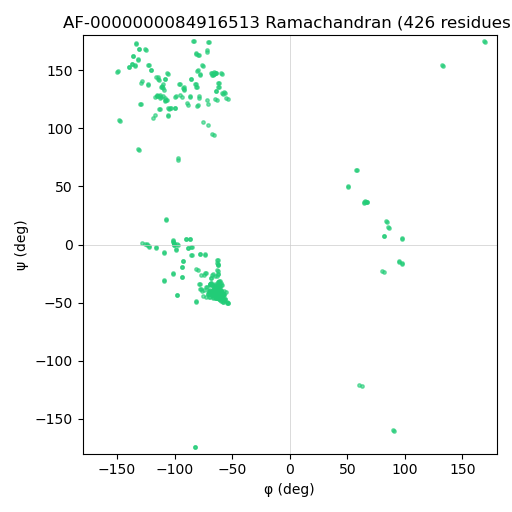E B 1 195 ? -14.5 36 -0.309 1 95.31 195 ILE B CA 1
ATOM 3248 C C . ILE B 1 195 ? -15.141 35.844 -1.687 1 95.31 195 ILE B C 1
ATOM 3250 O O . ILE B 1 195 ? -16.328 35.531 -1.794 1 95.31 195 ILE B O 1
ATOM 3254 N N . GLN B 1 196 ? -14.375 36.125 -2.668 1 94.5 196 GLN B N 1
ATOM 3255 C CA . GLN B 1 196 ? -14.781 35.938 -4.055 1 94.5 196 GLN B CA 1
ATOM 3256 C C . GLN B 1 196 ? -14.016 34.75 -4.68 1 94.5 196 GLN B C 1
ATOM 3258 O O . GLN B 1 196 ? -12.789 34.688 -4.578 1 94.5 196 GLN B O 1
ATOM 3263 N N . ILE B 1 197 ? -14.703 33.812 -5.191 1 92.69 197 ILE B N 1
ATOM 3264 C CA . ILE B 1 197 ? -14.156 32.688 -5.969 1 92.69 197 ILE B CA 1
ATOM 3265 C C . ILE B 1 197 ? -14.734 32.719 -7.383 1 92.69 197 ILE B C 1
ATOM 3267 O O . ILE B 1 197 ? -15.906 32.406 -7.582 1 92.69 197 ILE B O 1
ATOM 3271 N N . GLY B 1 198 ? -13.906 33.062 -8.297 1 90.31 198 GLY B N 1
ATOM 3272 C CA . GLY B 1 198 ? -14.469 33.281 -9.625 1 90.31 198 GLY B CA 1
ATOM 3273 C C . GLY B 1 198 ? -15.469 34.406 -9.664 1 90.31 198 GLY B C 1
ATOM 3274 O O . GLY B 1 198 ? -15.125 35.562 -9.344 1 90.31 198 GLY B O 1
ATOM 3275 N N . THR B 1 199 ? -16.672 34.094 -10.07 1 90 199 THR B N 1
ATOM 3276 C CA . THR B 1 199 ? -17.719 35.094 -10.164 1 90 199 THR B CA 1
ATOM 3277 C C . THR B 1 199 ? -18.641 35 -8.961 1 90 199 THR B C 1
ATOM 3279 O O . THR B 1 199 ? -19.594 35.781 -8.852 1 90 199 THR B O 1
ATOM 3282 N N . LYS B 1 200 ? -18.391 34.125 -8.086 1 90.19 200 LYS B N 1
ATOM 3283 C CA . LYS B 1 200 ? -19.281 33.906 -6.953 1 90.19 200 LYS B CA 1
ATOM 3284 C C . LYS B 1 200 ? -18.688 34.438 -5.66 1 90.19 200 LYS B C 1
ATOM 3286 O O . LYS B 1 200 ? -17.453 34.5 -5.512 1 90.19 200 LYS B O 1
ATOM 3291 N N . THR B 1 201 ? -19.531 34.875 -4.848 1 92.44 201 THR B N 1
ATOM 3292 C CA . THR B 1 201 ? -19.109 35.312 -3.525 1 92.44 201 THR B CA 1
ATOM 3293 C C . THR B 1 201 ? -19.562 34.344 -2.447 1 92.44 201 THR B C 1
ATOM 3295 O O . THR B 1 201 ? -20.656 33.781 -2.535 1 92.44 201 THR B O 1
ATOM 3298 N N . LYS B 1 202 ? -18.688 34.156 -1.438 1 93.62 202 LYS B N 1
ATOM 3299 C CA . LYS B 1 202 ? -19 33.25 -0.33 1 93.62 202 LYS B CA 1
ATOM 3300 C C . LYS B 1 202 ? -18.594 33.875 1.007 1 93.62 202 LYS B C 1
ATOM 3302 O O . LYS B 1 202 ? -17.75 34.781 1.056 1 93.62 202 LYS B O 1
ATOM 3307 N N . VAL B 1 203 ? -19.297 33.375 2.035 1 92.25 203 VAL B N 1
ATOM 3308 C CA . VAL B 1 203 ? -18.953 33.812 3.387 1 92.25 203 VAL B CA 1
ATOM 3309 C C . VAL B 1 203 ? -18.375 32.656 4.18 1 92.25 203 VAL B C 1
ATOM 3311 O O . VAL B 1 203 ? -18.969 31.562 4.227 1 92.25 203 VAL B O 1
ATOM 3314 N N . LEU B 1 204 ? -17.219 32.875 4.727 1 94 204 LEU B N 1
ATOM 3315 C CA . LEU B 1 204 ? -16.547 31.875 5.547 1 94 204 LEU B CA 1
ATOM 3316 C C . LEU B 1 204 ? -16.453 32.344 6.996 1 94 204 LEU B C 1
ATOM 3318 O O . LEU B 1 204 ? -16.203 33.5 7.266 1 94 204 LEU B O 1
ATOM 3322 N N . SER B 1 205 ? -16.625 31.453 7.852 1 91.12 205 SER B N 1
ATOM 3323 C CA . SER B 1 205 ? -16.484 31.766 9.266 1 91.12 205 SER B CA 1
ATOM 3324 C C . SER B 1 205 ? -15.023 32 9.641 1 91.12 205 SER B C 1
ATOM 3326 O O . SER B 1 205 ? -14.117 31.625 8.891 1 91.12 205 SER B O 1
ATOM 3328 N N . ASP B 1 206 ? -14.898 32.531 10.805 1 91.12 206 ASP B N 1
ATOM 3329 C CA . ASP B 1 206 ? -13.555 32.719 11.359 1 91.12 206 ASP B CA 1
ATOM 3330 C C . ASP B 1 206 ? -12.844 31.375 11.539 1 91.12 206 ASP B C 1
ATOM 3332 O O . ASP B 1 206 ? -11.641 31.281 11.32 1 91.12 206 ASP B O 1
ATOM 3336 N N . LYS B 1 207 ? -13.562 30.391 11.891 1 90.81 207 LYS B N 1
ATOM 3337 C CA . LYS B 1 207 ? -13.008 29.062 12.07 1 90.81 207 LYS B CA 1
ATOM 3338 C C . LYS B 1 207 ? -12.438 28.516 10.766 1 90.81 207 LYS B C 1
ATOM 3340 O O . LYS B 1 207 ? -11.336 27.953 10.742 1 90.81 207 LYS B O 1
ATOM 3345 N N . ILE B 1 208 ? -13.156 28.75 9.781 1 90.88 208 ILE B N 1
ATOM 3346 C CA . ILE B 1 208 ? -12.719 28.266 8.477 1 90.88 208 ILE B CA 1
ATOM 3347 C C . ILE B 1 208 ? -11.5 29.062 8.016 1 90.88 208 ILE B C 1
ATOM 3349 O O . ILE B 1 208 ? -10.5 28.469 7.582 1 90.88 208 ILE B O 1
ATOM 3353 N N . ALA B 1 209 ? -11.586 30.312 8.164 1 92 209 ALA B N 1
ATOM 3354 C CA . ALA B 1 209 ? -10.516 31.203 7.715 1 92 209 ALA B CA 1
ATOM 3355 C C . ALA B 1 209 ? -9.219 30.906 8.461 1 92 209 ALA B C 1
ATOM 3357 O O . ALA B 1 209 ? -8.125 31.078 7.914 1 92 209 ALA B O 1
ATOM 3358 N N . ASN B 1 210 ? -9.344 30.391 9.586 1 91.56 210 ASN B N 1
ATOM 3359 C CA . ASN B 1 210 ? -8.188 30.094 10.422 1 91.56 210 ASN B CA 1
ATOM 3360 C C . ASN B 1 210 ? -7.66 28.688 10.164 1 91.56 210 ASN B C 1
ATOM 3362 O O . ASN B 1 210 ? -6.719 28.25 10.828 1 91.56 210 ASN B O 1
ATOM 3366 N N . ASN B 1 211 ? -8.25 28.047 9.195 1 90.38 211 ASN B N 1
ATOM 3367 C CA . ASN B 1 211 ? -7.816 26.672 8.914 1 90.38 211 ASN B CA 1
ATOM 3368 C C . ASN B 1 211 ? -7.371 26.516 7.461 1 90.38 211 ASN B C 1
ATOM 3370 O O . ASN B 1 211 ? -7.027 25.422 7.031 1 90.38 211 ASN B O 1
ATOM 3374 N N . LEU B 1 212 ? -7.48 27.609 6.797 1 89.81 212 LEU B N 1
ATOM 3375 C CA . LEU B 1 212 ? -7.078 27.562 5.395 1 89.81 212 LEU B CA 1
ATOM 3376 C C . LEU B 1 212 ? -5.75 28.297 5.191 1 89.81 212 LEU B C 1
ATOM 3378 O O . LEU B 1 212 ? -5.613 29.469 5.547 1 89.81 212 LEU B O 1
ATOM 3382 N N . PHE B 1 213 ? -4.793 27.594 4.633 1 90.12 213 PHE B N 1
ATOM 3383 C CA . PHE B 1 213 ? -3.523 28.219 4.273 1 90.12 213 PHE B CA 1
ATOM 3384 C C . PHE B 1 213 ? -3.555 28.719 2.834 1 90.12 213 PHE B C 1
ATOM 3386 O O . PHE B 1 213 ? -4.074 28.031 1.945 1 90.12 213 PHE B O 1
ATOM 3393 N N . VAL B 1 214 ? -3.068 29.953 2.723 1 91.12 214 VAL B N 1
ATOM 3394 C CA . VAL B 1 214 ? -3.076 30.578 1.401 1 91.12 214 VAL B CA 1
ATOM 3395 C C . VAL B 1 214 ? -1.706 31.188 1.108 1 91.12 214 VAL B C 1
ATOM 3397 O O . VAL B 1 214 ? -0.87 31.297 2.008 1 91.12 214 VAL B O 1
ATOM 3400 N N . LYS B 1 215 ? -1.467 31.391 -0.19 1 88.06 215 LYS B N 1
ATOM 3401 C CA . LYS B 1 215 ? -0.255 32.094 -0.624 1 88.06 215 LYS B CA 1
ATOM 3402 C C . LYS B 1 215 ? -0.562 33.094 -1.73 1 88.06 215 LYS B C 1
ATOM 3404 O O . LYS B 1 215 ? -1.417 32.844 -2.582 1 88.06 215 LYS B O 1
#

Radius of gyration: 27.23 Å; Cα contacts (8 Å, |Δi|>4): 714; chains: 2; bounding box: 38×81×70 Å

Sequence (430 aa):
MTISEENYLKAIYHLIQLMPKGVNTNTIAASLDTKASSVTDMLKKLSEKELVTYQKYQGVTLTESGKLSAKMIVRKHRLWEVFLVDKLGFAWDEVHEVAEELEHIQSEKLINQLDQFLNFPSFDPHGDPIPNAKGEIVNVDKQLLSEIAIGKEVSCVGVKDSSPEFLKYLDKQQIALGTILKVIEKEEFDGTLKIQIGTKTKVLSDKIANNLFVKMTISEENYLKAIYHLIQLMPKGVNTNTIAASLDTKASSVTDMLKKLSEKELVTYQKYQGVTLTESGKLSAKMIVRKHRLWEVFLVDKLGFAWDEVHEVAEELEHIQSEKLINQLDQFLNFPSFDPHGDPIPNAKGEIVNVDKQLLSEIAIGKEVSCVGVKDSSPEFLKYLDKQQIALGTILKVIEKEEFDGTLKIQIGTKTKVLSDKIANNLFVK

Secondary structure (DSSP, 8-state):
--HHHHHHHHHHHHHHHH-TT-B-HHHHHHHHT--HHHHHHHHHHHHHTTSEEEETTTEEEE-HHHHHHHHHHHHHHHHHHHHHHHTT---TTTHHHHHHHHTT---HHHHHHHHHHTT--SB-TTS-B---TTS-------EEGGGPPTT-EEEEEEES---HHHHHHHHHTT--TT-EEEEEEE-TTT--EEEEETTEEEEE-HHHHTTEEE-/--HHHHHHHHHHHHHHHH-TT-B-HHHHHHHHT--HHHHHHHHHHHHHTTSEEEETTTEEEE-HHHHHHHHHHHHHHHHHHHHHHHTT---TTTHHHHHHHHTT---HHHHHHHHHHTT--SB-TTS-B---TTS-------EEGGGPPTT-EEEEEEES---HHHHHHHHHTT--TT-EEEEEEE-TTT--EEEEETTEEEEE-HHHHTTEEE-

Nearest PDB structures (foldseek):
  5zr6-assembly1_A  TM=8.285E-01  e=2.408E-17  Mycobacterium tuberculosis
  5zr4-assembly1_A  TM=9.041E-01  e=2.794E-14  Mycobacterium tuberculosis
  5zr4-assembly1_B  TM=8.314E-01  e=4.589E-15  Mycobacterium tuberculosis
  7b1v-assembly1_B  TM=7.442E-01  e=7.536E-16  Saccharopolyspora erythraea NRRL 2338
  7b24-assembly1_B  TM=7.421E-01  e=1.057E-15  Saccharopolyspora erythraea NRRL 2338

Organism: Flavobacterium indicum (strain DSM 17447 / CIP 109464 / GPTSA100-9) (NCBI:txid1094466)

InterPro domains:
  IPR001367 Iron dependent repressor, metal binding and dimerisation domain [PF02742] (63-132)
  IPR007167 Ferrous iron transporter FeoA-like domain [PF04023] (145-215)
  IPR007167 Ferrous iron transporter FeoA-like domain [SM00899] (143-215)
  IPR022687 DTXR-type, HTH domain [PF01325] (4-60)
  IPR022687 DTXR-type, HTH domain [PS50944] (1-63)
  IPR022689 Iron dependent repressor [SM00529] (24-123)
  IPR036388 Winged helix-like DNA-binding domain superfamily [G3DSA:1.10.10.10] (1-71)
  IPR036390 Winged helix DNA-binding domain superfamily [SSF46785] (1-62)
  IPR036421 Iron dependent repressor, metal binding and dimerisation domain superfamily [G3DSA:1.10.60.10] (73-138)
  IPR036421 Iron dependent repressor, metal binding and dimerisation domain superfamily [SSF47979] (63-135)
  IPR038157 Ferrous iron transporter, core domain [G3DSA:2.30.30.90] (142-215)
  IPR050536 MntR/IdeR Metal-Dependent Regulators [PTHR33238] (2-142)

Foldseek 3Di:
DDLVLLVLLLLQLVVCVVVVQADALVRSCVSVVHDSVVSVVSLVVCVVVVQWDQDDPRYIDGDPNSNLSNLLLVLQLQLQQQCCCVPVPDQLQPSNVVSSVRSPDPDLPVSQVSCVVSVNDQGGQQQHGHADSRSDHDDDDKDQQLPDDAFDKWFFRHWQDSHSVLSVVCVVVVHGGGFIKHFHDADPPFGWTWIDGPNDIDIDGNVNSRTTIID/DDLVLLVLLLLQLVVCVVVVQADALVRSCVSVVHDSVVSVVSLVVCVVVVQWDQDDPRYIDGDPNSNLSNLLLVLQLQLQQQCCCVPVPDQLQPSNVVSSVRSPDPDLPVSQVSCVVSVNDQGGQQQHGHADSRSDHDDDDKDQQLPDDAFDKWFFRHWQDSHSVLSVVCVVVVHGGGFIKHFHDADPPFGWTWIDGPPDIDIDGNVNSRTTIID

pLDDT: mean 90.29, std 6.59, range [64.88, 98.25]

Solvent-accessible surface area (backbone atoms only — not comparable to full-atom values): 22756 Å² total; per-residue (Å²): 133,52,69,65,57,51,51,50,38,40,49,50,56,57,47,31,74,78,29,76,82,30,40,44,58,62,59,53,13,60,74,67,73,50,52,50,69,61,40,53,56,48,50,52,53,37,31,75,69,52,28,32,45,76,42,90,95,46,26,38,44,65,29,73,62,22,44,46,52,23,38,49,41,50,23,38,26,33,53,44,32,33,44,38,35,76,65,47,66,40,50,79,47,62,32,58,67,58,18,64,59,56,33,68,60,90,47,69,65,58,50,54,31,47,36,55,66,62,64,57,60,60,48,23,80,51,35,48,66,31,35,47,98,84,49,50,60,75,84,71,83,62,41,44,47,66,73,55,57,73,71,43,73,32,25,30,49,24,46,73,58,79,45,40,70,54,42,49,50,33,52,76,71,69,53,47,74,63,37,54,38,28,30,68,40,71,40,84,87,69,47,30,32,35,32,33,47,86,94,44,75,48,79,40,47,35,70,53,26,64,27,31,26,21,77,134,52,70,66,57,50,50,50,38,39,50,50,56,56,48,32,75,78,28,75,81,30,40,45,59,63,58,52,13,60,75,67,72,51,53,50,68,60,41,52,55,48,49,51,54,35,32,74,70,53,28,32,44,77,43,89,96,49,26,38,44,65,30,74,63,22,45,46,53,21,38,50,42,49,22,37,25,34,52,42,33,33,46,38,35,77,66,47,64,40,51,81,47,63,31,58,67,58,17,63,59,58,34,68,60,90,46,69,66,55,52,54,32,48,36,53,66,63,65,59,59,59,49,23,82,49,35,47,66,32,35,46,100,85,47,50,62,75,85,70,82,64,41,45,48,68,73,56,55,72,69,43,74,33,25,30,50,26,46,74,59,80,46,39,70,54,42,50,52,33,52,74,71,68,53,49,75,63,39,54,38,28,32,68,41,70,41,83,86,70,46,31,32,33,32,32,47,86,92,42,76,47,77,40,48,35,71,53,26,65,26,31,26,22,78